Protein AF-U3TSR8-F1 (afdb_monomer_lite)

pLDDT: mean 73.99, std 24.64, range [22.42, 96.31]

Foldseek 3Di:
DDQLDDDPPAAEEDQAAPVRDRPQCPPPDHDPAFKWFWAARPVDNVHIYTYGYANDPVRSLQNVLVVQVPPDPDDDRMDGDPGDDDDDFFDFPNQQQAQDQQWWDFQLSQDPDPCLQKFKFLFTDKRKTKHAHQQQFDCPPPQAWWWFWDKDKDAAQAQQQWWKFKDKQNHTQDIDGRHHDDDDDDDDPPPPPDDDDPPPRPIGGHDPPDDHRIMMIIIGGGDDPPPPQADPVRHRDDDDRDMMMMGIDRRTIIHNNPTDGHDDPPDPRSCVQQVPPQLSTLLSQFEEEEAAPDHDPVLVVVVCVSQVVNNVNSVHHNSRYHYDRDPVVVVPDPGQYEYGDDDDPVVVPDPPDDRDDDDDPDPDPDDDPDDDDDDDDDDDDDDDDDDDDDDDDDDDDDDDDDDDDDDDDDDDDDDDDDDDDDDDDD

Secondary structure (DSSP, 8-state):
--SS-PPTTS-EEEEEESSS--GGGTTSPPPSS-EEEEEE-SS-TTSEEEEEEESSHHHHHHHHHHHHH--S---SSEEE-----PPPPPPBT--TTSPPSSSPEETGGG-SSTTTTEEEETTTPPEEEEEE--TTEE-TT---EEEEE-EEE---SS-S--EEEEEETTEEEEEEEPPP----S--------S-------EEEEE-GGG--SEEEEEEEEE-------S-TTS----PPPPPEEEEE-TT-EEE-TTPEE---S--HHHHHHH-TTGGGBTT--S-EEE--SS--HHHHHHHHHHHHHHHHHHTS---S-EEES-HHHHTTS-S-EEEESSPPHHHHH-TTS--EEE--------------PPP---------------------------------------------------

Structure (mmCIF, N/CA/C/O backbone):
data_AF-U3TSR8-F1
#
_entry.id   AF-U3TSR8-F1
#
loop_
_atom_site.group_PDB
_atom_site.id
_atom_site.type_symbol
_atom_site.label_atom_id
_atom_site.label_alt_id
_atom_site.label_comp_id
_atom_site.label_asym_id
_atom_site.label_entity_id
_atom_site.label_seq_id
_atom_site.pdbx_PDB_ins_code
_atom_site.Cartn_x
_atom_site.Cartn_y
_atom_site.Cartn_z
_atom_site.occupancy
_atom_site.B_iso_or_equiv
_atom_site.auth_seq_id
_atom_site.auth_comp_id
_atom_site.auth_asym_id
_atom_site.auth_atom_id
_atom_site.pdbx_PDB_model_num
ATOM 1 N N . MET A 1 1 ? -3.400 6.332 21.145 1.00 85.88 1 MET A N 1
ATOM 2 C CA . MET A 1 1 ? -4.807 6.274 21.607 1.00 85.88 1 MET A CA 1
ATOM 3 C C . MET A 1 1 ? -4.930 6.903 22.990 1.00 85.88 1 MET A C 1
ATOM 5 O O . MET A 1 1 ? -4.089 6.636 23.839 1.00 85.88 1 MET A O 1
ATOM 9 N N . LEU A 1 2 ? -5.951 7.725 23.227 1.00 88.50 2 LEU A N 1
ATOM 10 C CA . LEU A 1 2 ? -6.252 8.350 24.517 1.00 88.50 2 LEU A CA 1
ATOM 11 C C . LEU A 1 2 ? -7.701 8.035 24.912 1.00 88.50 2 LEU A C 1
ATOM 13 O O . LEU A 1 2 ? -8.590 8.081 24.067 1.00 88.50 2 LEU A O 1
ATOM 17 N N . TYR A 1 3 ? -7.945 7.719 26.185 1.00 89.56 3 TYR A N 1
ATOM 18 C CA . TYR A 1 3 ? -9.302 7.532 26.705 1.00 89.56 3 TYR A CA 1
ATOM 19 C C . TYR A 1 3 ? -9.774 8.812 27.380 1.00 89.56 3 TYR A C 1
ATOM 21 O O . TYR A 1 3 ? -9.099 9.307 28.279 1.00 89.56 3 TYR A O 1
ATOM 29 N N . ASN A 1 4 ? -10.939 9.316 26.966 1.00 89.31 4 ASN A N 1
ATOM 30 C CA . ASN A 1 4 ? -11.573 10.502 27.548 1.00 89.31 4 ASN A CA 1
ATOM 31 C C . ASN A 1 4 ? -10.659 11.747 27.615 1.00 89.31 4 ASN A C 1
ATOM 33 O O . ASN A 1 4 ? -10.759 12.560 28.527 1.00 89.31 4 ASN A O 1
ATOM 37 N N . GLN A 1 5 ? -9.724 11.870 26.673 1.00 90.19 5 GLN A N 1
ATOM 38 C CA . GLN A 1 5 ? -8.740 12.950 26.615 1.00 90.19 5 GLN A CA 1
ATOM 39 C C . GLN A 1 5 ? -8.465 13.314 25.156 1.00 90.19 5 GLN A C 1
ATOM 41 O O . GLN A 1 5 ? -8.552 12.456 24.272 1.00 90.19 5 GLN A O 1
ATOM 46 N N . LEU A 1 6 ? -8.109 14.576 24.922 1.00 89.62 6 LEU A N 1
ATOM 47 C CA . LEU A 1 6 ? -7.690 15.084 23.619 1.00 89.62 6 LEU A CA 1
ATOM 48 C C . LEU A 1 6 ? -6.164 15.254 23.575 1.00 89.62 6 LEU A C 1
ATOM 50 O O . LEU A 1 6 ? -5.553 15.547 24.603 1.00 89.62 6 LEU A O 1
ATOM 54 N N . PRO A 1 7 ? -5.530 15.054 22.407 1.00 90.00 7 PRO A N 1
ATOM 55 C CA . PRO A 1 7 ? -4.105 15.297 22.249 1.00 90.00 7 PRO A CA 1
ATOM 56 C C . PRO A 1 7 ? -3.811 16.803 22.262 1.00 90.00 7 PRO A C 1
ATOM 58 O O . PRO A 1 7 ? -4.419 17.572 21.519 1.00 90.00 7 PRO A O 1
ATOM 61 N N . GLU A 1 8 ? -2.838 17.223 23.068 1.00 87.56 8 GLU A N 1
ATOM 62 C CA . GLU A 1 8 ? -2.415 18.622 23.124 1.00 87.56 8 GLU A CA 1
ATOM 63 C C . GLU A 1 8 ? -1.760 19.054 21.807 1.00 87.56 8 GLU A C 1
ATOM 65 O O . GLU A 1 8 ? -0.859 18.391 21.284 1.00 87.56 8 GLU A O 1
ATOM 70 N N . GLY A 1 9 ? -2.186 20.198 21.270 1.00 86.12 9 GLY A N 1
ATOM 71 C CA . GLY A 1 9 ? -1.517 20.791 20.111 1.00 86.12 9 GLY A CA 1
ATOM 72 C C . GLY A 1 9 ? -1.868 20.154 18.760 1.00 86.12 9 GLY A C 1
ATOM 73 O O . GLY A 1 9 ? -1.303 20.574 17.753 1.00 86.12 9 GLY A O 1
ATOM 74 N N . GLN A 1 10 ? -2.756 19.154 18.709 1.00 91.06 10 GLN A N 1
ATOM 75 C CA . GLN A 1 10 ? -2.964 18.312 17.523 1.00 91.06 10 GLN A CA 1
ATOM 76 C C . GLN A 1 10 ? -4.445 18.103 17.197 1.00 91.06 10 GLN A C 1
ATOM 78 O O . GLN A 1 10 ? -5.322 18.232 18.046 1.00 91.06 10 GLN A O 1
ATOM 83 N N . HIS A 1 11 ? -4.725 17.751 15.941 1.00 93.94 11 HIS A N 1
ATOM 84 C CA . HIS A 1 11 ? -6.044 17.279 15.520 1.00 93.94 11 HIS A CA 1
ATOM 85 C C . HIS A 1 11 ? -6.344 15.893 16.103 1.00 93.94 11 HIS A C 1
ATOM 87 O O . HIS A 1 11 ? -5.426 15.133 16.412 1.00 93.94 11 HIS A O 1
ATOM 93 N N . ALA A 1 12 ? -7.625 15.551 16.236 1.00 93.44 12 ALA A N 1
ATOM 94 C CA . ALA A 1 12 ? -8.040 14.279 16.824 1.00 93.44 12 ALA A CA 1
ATOM 95 C C . ALA A 1 12 ? -9.085 13.556 15.969 1.00 93.44 12 ALA A C 1
ATOM 97 O O . ALA A 1 12 ? -9.927 14.186 15.336 1.00 93.44 12 ALA A O 1
ATOM 98 N N . VAL A 1 13 ? -9.062 12.225 16.005 1.00 94.12 13 VAL A N 1
ATOM 99 C CA . VAL A 1 13 ? -10.179 11.380 15.569 1.00 94.12 13 VAL A CA 1
ATOM 100 C C . VAL A 1 13 ? -10.798 10.786 16.828 1.00 94.12 13 VAL A C 1
ATOM 102 O O . VAL A 1 13 ? -10.079 10.208 17.644 1.00 94.12 13 VAL A O 1
ATOM 105 N N . VAL A 1 14 ? -12.104 10.964 17.014 1.00 94.44 14 VAL A N 1
ATOM 106 C CA . VAL A 1 14 ? -12.813 10.551 18.231 1.00 94.44 14 VAL A CA 1
ATOM 107 C C . VAL A 1 14 ? -13.925 9.581 17.865 1.00 94.44 14 VAL A C 1
ATOM 109 O O . VAL A 1 14 ? -14.783 9.896 17.046 1.00 94.44 14 VAL A O 1
ATOM 112 N N . PHE A 1 15 ? -13.921 8.416 18.506 1.00 94.06 15 PHE A N 1
ATOM 113 C CA . PHE A 1 15 ? -14.959 7.398 18.372 1.00 94.06 15 PHE A CA 1
ATOM 114 C C . PHE A 1 15 ? -15.866 7.452 19.600 1.00 94.06 15 PHE A C 1
ATOM 116 O O . PHE A 1 15 ? -15.362 7.414 20.726 1.00 94.06 15 PHE A O 1
ATOM 123 N N . ALA A 1 16 ? -17.180 7.545 19.405 1.00 94.88 16 ALA A N 1
ATOM 124 C CA . ALA A 1 16 ? -18.132 7.549 20.513 1.00 94.88 16 ALA A CA 1
ATOM 125 C C . ALA A 1 16 ? -19.495 6.974 20.109 1.00 94.88 16 ALA A C 1
ATOM 127 O O . ALA A 1 16 ? -19.953 7.141 18.979 1.00 94.88 16 ALA A O 1
ATOM 128 N N . THR A 1 17 ? -20.172 6.341 21.065 1.00 94.94 17 THR A N 1
ATOM 129 C CA . THR A 1 17 ? -21.600 6.000 20.962 1.00 94.94 17 THR A CA 1
ATOM 130 C C . THR A 1 17 ? -22.418 6.926 21.852 1.00 94.94 17 THR A C 1
ATOM 132 O O . THR A 1 17 ? -21.845 7.664 22.654 1.00 94.94 17 THR A O 1
ATOM 135 N N . ASN A 1 18 ? -23.749 6.918 21.747 1.00 93.25 18 ASN A N 1
ATOM 136 C CA . ASN A 1 18 ? -24.591 7.730 22.635 1.00 93.25 18 ASN A CA 1
ATOM 137 C C . ASN A 1 18 ? -24.382 7.384 24.122 1.00 93.25 18 ASN A C 1
ATOM 139 O O . ASN A 1 18 ? -24.335 8.296 24.945 1.00 93.25 18 ASN A O 1
ATOM 143 N N . ASP A 1 19 ? -24.164 6.105 24.439 1.00 91.62 19 ASP A N 1
ATOM 144 C CA . ASP A 1 19 ? -23.967 5.624 25.814 1.00 91.62 19 ASP A CA 1
ATOM 145 C C . ASP A 1 19 ? -22.522 5.773 26.320 1.00 91.62 19 ASP A C 1
ATOM 147 O O . ASP A 1 19 ? -22.280 5.806 27.526 1.00 91.62 19 ASP A O 1
ATOM 151 N N . ARG A 1 20 ? -21.537 5.840 25.413 1.00 90.06 20 ARG A N 1
ATOM 152 C CA . ARG A 1 20 ? -20.103 5.917 25.741 1.00 90.06 20 ARG A CA 1
ATOM 153 C C . ARG A 1 20 ? -19.479 7.166 25.127 1.00 90.06 20 ARG A C 1
ATOM 155 O O . ARG A 1 20 ? -18.663 7.082 24.207 1.00 90.06 20 ARG A O 1
ATOM 162 N N . ARG A 1 21 ? -19.872 8.331 25.645 1.00 89.25 21 ARG A N 1
ATOM 163 C CA . ARG A 1 21 ? -19.325 9.632 25.235 1.00 89.25 21 ARG A CA 1
ATOM 164 C C . ARG A 1 21 ? -18.214 10.094 26.173 1.00 89.25 21 ARG A C 1
ATOM 166 O O . ARG A 1 21 ? -18.406 10.052 27.386 1.00 89.25 21 ARG A O 1
ATOM 173 N N . PRO A 1 22 ? -17.085 10.579 25.634 1.00 89.19 22 PRO A N 1
ATOM 174 C CA . PRO A 1 22 ? -16.135 11.367 26.403 1.00 89.19 22 PRO A CA 1
ATOM 175 C C . PRO A 1 22 ? -16.787 12.611 27.019 1.00 89.19 22 PRO A C 1
ATOM 177 O O . PRO A 1 22 ? -17.706 13.191 26.436 1.00 89.19 22 PRO A O 1
ATOM 180 N N . ASP A 1 23 ? -16.263 13.067 28.153 1.00 89.44 23 ASP A N 1
ATOM 181 C CA . ASP A 1 23 ? -16.801 14.189 28.929 1.00 89.44 23 ASP A CA 1
ATOM 182 C C . ASP A 1 23 ? -16.873 15.479 28.110 1.00 89.44 23 ASP A C 1
ATOM 184 O O . ASP A 1 23 ? -17.855 16.218 28.167 1.00 89.44 23 ASP A O 1
ATOM 188 N N . PHE A 1 24 ? -15.874 15.699 27.257 1.00 88.44 24 PHE A N 1
ATOM 189 C CA . PHE A 1 24 ? -15.802 16.855 26.368 1.00 88.44 24 PHE A CA 1
ATOM 190 C C . PHE A 1 24 ? -16.843 16.844 25.228 1.00 88.44 24 PHE A C 1
ATOM 192 O O . PHE A 1 24 ? -16.972 17.846 24.529 1.00 88.44 24 PHE A O 1
ATOM 199 N N . LEU A 1 25 ? -17.593 15.748 25.033 1.00 88.88 25 LEU A N 1
ATOM 200 C CA . LEU A 1 25 ? -18.677 15.633 24.043 1.00 88.88 25 LEU A CA 1
ATOM 201 C C . LEU A 1 25 ? -20.076 15.540 24.675 1.00 88.88 25 LEU A C 1
ATOM 203 O O . LEU A 1 25 ? -21.055 15.374 23.945 1.00 88.88 25 LEU A O 1
ATOM 207 N N . GLN A 1 26 ? -20.213 15.645 26.003 1.00 83.69 26 GLN A N 1
ATOM 208 C CA . GLN A 1 26 ? -21.517 15.514 26.674 1.00 83.69 26 GLN A CA 1
ATOM 209 C C . GLN A 1 26 ? -22.530 16.595 26.260 1.00 83.69 26 GLN A C 1
ATOM 211 O O . GLN A 1 26 ? -23.735 16.377 26.344 1.00 83.69 26 GLN A O 1
ATOM 216 N N . THR A 1 27 ? -22.056 17.752 25.794 1.00 84.62 27 THR A N 1
ATOM 217 C CA . THR A 1 27 ? -22.903 18.864 25.338 1.00 84.62 27 THR A CA 1
ATOM 218 C C . THR A 1 27 ? -23.474 18.659 23.934 1.00 84.62 27 THR A C 1
ATOM 220 O O . THR A 1 27 ? -24.420 19.352 23.559 1.00 84.62 27 THR A O 1
ATOM 223 N N . LEU A 1 28 ? -22.922 17.728 23.148 1.00 86.94 28 LEU A N 1
ATOM 224 C CA . LEU A 1 28 ? -23.417 17.441 21.805 1.00 86.94 28 LEU A CA 1
ATOM 225 C C . LEU A 1 28 ? -24.714 16.627 21.871 1.00 86.94 28 LEU A C 1
ATOM 227 O O . LEU A 1 28 ? -24.841 15.739 22.717 1.00 86.94 28 LEU A O 1
ATOM 231 N N . PRO A 1 29 ? -25.670 16.851 20.953 1.00 90.69 29 PRO A N 1
ATOM 232 C CA . PRO A 1 29 ? -26.900 16.070 20.921 1.00 90.69 29 PRO A CA 1
ATOM 233 C C . PRO A 1 29 ? -26.633 14.580 20.618 1.00 90.69 29 PRO A C 1
ATOM 235 O O . PRO A 1 29 ? -25.614 14.235 19.998 1.00 90.69 29 PRO A O 1
ATOM 238 N N . PRO A 1 30 ? -27.524 13.667 21.050 1.00 93.06 30 PRO A N 1
ATOM 239 C CA . PRO A 1 30 ? -27.507 12.277 20.603 1.00 93.06 30 PRO A CA 1
ATOM 240 C C . PRO A 1 30 ? -27.607 12.192 19.073 1.00 93.06 30 PRO A C 1
ATOM 242 O O . PRO A 1 30 ? -28.198 13.061 18.430 1.00 93.06 30 PRO A O 1
ATOM 245 N N . VAL A 1 31 ? -26.996 11.166 18.477 1.00 93.75 31 VAL A N 1
ATOM 246 C CA . VAL A 1 31 ? -27.144 10.884 17.039 1.00 93.75 31 VAL A CA 1
ATOM 247 C C . VAL A 1 31 ? -28.156 9.765 16.834 1.00 93.75 31 VAL A C 1
ATOM 249 O O . VAL A 1 31 ? -28.176 8.829 17.625 1.00 93.75 31 VAL A O 1
ATOM 252 N N . ASP A 1 32 ? -28.955 9.846 15.766 1.00 92.88 32 ASP A N 1
ATOM 253 C CA . ASP A 1 32 ? -29.976 8.840 15.417 1.00 92.88 32 ASP A CA 1
ATOM 254 C C . ASP A 1 32 ? -29.549 7.897 14.280 1.00 92.88 32 ASP A C 1
ATOM 256 O O . ASP A 1 32 ? -30.298 6.997 13.900 1.00 92.88 32 ASP A O 1
ATOM 260 N N . LYS A 1 33 ? -28.371 8.124 13.697 1.00 92.75 33 LYS A N 1
ATOM 261 C CA . LYS A 1 33 ? -27.798 7.363 12.580 1.00 92.75 33 LYS A CA 1
ATOM 262 C C . LYS A 1 33 ? -26.270 7.319 12.705 1.00 92.75 33 LYS A C 1
ATOM 264 O O . LYS A 1 33 ? -25.715 8.221 13.348 1.00 92.75 33 LYS A O 1
ATOM 269 N N . PRO A 1 34 ? -25.583 6.377 12.030 1.00 94.19 34 PRO A N 1
ATOM 270 C CA . PRO A 1 34 ? -24.135 6.440 11.835 1.00 94.19 34 PRO A CA 1
ATOM 271 C C . PRO A 1 34 ? -23.749 7.807 11.257 1.00 94.19 34 PRO A C 1
ATOM 273 O O . PRO A 1 34 ? -24.229 8.195 10.189 1.00 94.19 34 PRO A O 1
ATOM 276 N N . THR A 1 35 ? -22.950 8.579 11.989 1.00 93.69 35 THR A N 1
ATOM 277 C CA . THR A 1 35 ? -22.692 9.992 11.691 1.00 93.69 35 THR A CA 1
ATOM 278 C C . THR A 1 35 ? -21.205 10.295 11.774 1.00 93.69 35 THR A C 1
ATOM 280 O O . THR A 1 35 ? -20.526 9.892 12.714 1.00 93.69 35 THR A O 1
ATOM 283 N N . VAL A 1 36 ? -20.716 11.061 10.807 1.00 94.19 36 VAL A N 1
ATOM 284 C CA . VAL A 1 36 ? -19.368 11.625 10.791 1.00 94.19 36 VAL A CA 1
ATOM 285 C C . VAL A 1 36 ? -19.498 13.137 10.852 1.00 94.19 36 VAL A C 1
ATOM 287 O O . VAL A 1 36 ? -20.222 13.727 10.050 1.00 94.19 36 VAL A O 1
ATOM 290 N N . GLU A 1 37 ? -18.828 13.767 11.808 1.00 93.81 37 GLU A N 1
ATOM 291 C CA . GLU A 1 37 ? -18.937 15.206 12.039 1.00 93.81 37 GLU A CA 1
ATOM 292 C C . GLU A 1 37 ? -17.563 15.823 12.293 1.00 93.81 37 GLU A C 1
ATOM 294 O O . GLU A 1 37 ? -16.756 15.279 13.042 1.00 93.81 37 GLU A O 1
ATOM 299 N N . MET A 1 38 ? -17.278 16.961 11.667 1.00 93.56 38 MET A N 1
ATOM 300 C CA . MET A 1 38 ? -16.050 17.713 11.885 1.00 93.56 38 MET A CA 1
ATOM 301 C C . MET A 1 38 ? -16.333 18.917 12.777 1.00 93.56 38 MET A C 1
ATOM 303 O O . MET A 1 38 ? -17.019 19.851 12.373 1.00 93.56 38 MET A O 1
ATOM 307 N N . VAL A 1 39 ? -15.764 18.917 13.981 1.00 93.12 39 VAL A N 1
ATOM 308 C CA . VAL A 1 39 ? -16.003 19.950 15.002 1.00 93.12 39 VAL A CA 1
ATOM 309 C C . VAL A 1 39 ? -14.667 20.521 15.475 1.00 93.12 39 VAL A C 1
ATOM 311 O O . VAL A 1 39 ? -13.634 19.862 15.390 1.00 93.12 39 VAL A O 1
ATOM 314 N N . SER A 1 40 ? -14.639 21.765 15.948 1.00 92.50 40 SER A N 1
ATOM 315 C CA . SER A 1 40 ? -13.454 22.298 16.633 1.00 92.50 40 SER A CA 1
ATOM 316 C C . SER A 1 40 ? -13.310 21.716 18.042 1.00 92.50 40 SER A C 1
ATOM 318 O O . SER A 1 40 ? -14.308 21.426 18.698 1.00 92.50 40 SER A O 1
ATOM 320 N N . GLN A 1 41 ? -12.076 21.579 18.529 1.00 91.25 41 GLN A N 1
ATOM 321 C CA . GLN A 1 41 ? -11.820 21.221 19.922 1.00 91.25 41 GLN A CA 1
ATOM 322 C C . GLN A 1 41 ? -12.372 22.299 20.871 1.00 91.25 41 GLN A C 1
ATOM 324 O O . GLN A 1 41 ? -12.283 23.485 20.539 1.00 91.25 41 GLN A O 1
ATOM 329 N N . PRO A 1 42 ? -12.903 21.918 22.051 1.00 87.56 42 PRO A N 1
ATOM 330 C CA . PRO A 1 42 ? -13.457 22.873 23.015 1.00 87.56 42 PRO A CA 1
ATOM 331 C C . PRO A 1 42 ? -12.452 23.941 23.459 1.00 87.56 42 PRO A C 1
ATOM 333 O O . PRO A 1 42 ? -12.811 25.109 23.580 1.00 87.56 42 PRO A O 1
ATOM 336 N N . ASP A 1 43 ? -11.190 23.546 23.643 1.00 86.38 43 ASP A N 1
ATOM 337 C CA . ASP A 1 43 ? -10.138 24.428 24.156 1.00 86.38 43 ASP A CA 1
ATOM 338 C C . ASP A 1 43 ? -9.451 25.251 23.057 1.00 86.38 43 ASP A C 1
ATOM 340 O O . ASP A 1 43 ? -8.867 26.300 23.334 1.00 86.38 43 ASP A O 1
ATOM 344 N N . ASN A 1 44 ? -9.498 24.793 21.798 1.00 88.75 44 ASN A N 1
ATOM 345 C CA . ASN A 1 44 ? -8.808 25.448 20.692 1.00 88.75 44 ASN A CA 1
ATOM 346 C C . ASN A 1 44 ? -9.592 25.375 19.366 1.00 88.75 44 ASN A C 1
ATOM 348 O O . ASN A 1 44 ? -9.625 24.322 18.720 1.00 88.75 44 ASN A O 1
ATOM 352 N N . PRO A 1 45 ? -10.129 26.505 18.863 1.00 88.88 45 PRO A N 1
ATOM 353 C CA . PRO A 1 45 ? -10.912 26.521 17.630 1.00 88.88 45 PRO A CA 1
ATOM 354 C C . PRO A 1 45 ? -10.106 26.198 16.361 1.00 88.88 45 PRO A C 1
ATOM 356 O O . PRO A 1 45 ? -10.709 25.817 15.353 1.00 88.88 45 PRO A O 1
ATOM 359 N N . TYR A 1 46 ? -8.773 26.319 16.401 1.00 90.88 46 TYR A N 1
ATOM 360 C CA . TYR A 1 46 ? -7.873 25.984 15.291 1.00 90.88 46 TYR A CA 1
ATOM 361 C C . TYR A 1 46 ? -7.582 24.482 15.188 1.00 90.88 46 TYR A C 1
ATOM 363 O O . TYR A 1 46 ? -7.091 24.018 14.159 1.00 90.88 46 TYR A O 1
ATOM 371 N N . GLN A 1 47 ? -7.895 23.703 16.223 1.00 93.31 47 GLN A N 1
ATOM 372 C CA . GLN A 1 47 ? -7.712 22.258 16.222 1.00 93.31 47 GLN A CA 1
ATOM 373 C C . GLN A 1 47 ? -9.044 21.579 15.920 1.00 93.31 47 GLN A C 1
ATOM 375 O O . GLN A 1 47 ? -10.028 21.757 16.631 1.00 93.31 47 GLN A O 1
ATOM 380 N N . LYS A 1 48 ? -9.089 20.812 14.829 1.00 93.56 48 LYS A N 1
ATOM 381 C CA . LYS A 1 48 ? -10.268 20.042 14.429 1.00 93.56 48 LYS A CA 1
ATOM 382 C C . LYS A 1 48 ? -10.280 18.637 15.028 1.00 93.56 48 LYS A C 1
ATOM 384 O O . LYS A 1 48 ? -9.237 18.011 15.223 1.00 93.56 48 LYS A O 1
ATOM 389 N N . MET A 1 49 ? -11.488 18.162 15.287 1.00 94.06 49 MET A N 1
ATOM 390 C CA . MET A 1 49 ? -11.822 16.796 15.648 1.00 94.06 49 MET A CA 1
ATOM 391 C C . MET A 1 49 ? -12.696 16.200 14.551 1.00 94.06 49 MET A C 1
ATOM 393 O O . MET A 1 49 ? -13.701 16.801 14.171 1.00 94.06 49 MET A O 1
ATOM 397 N N . LEU A 1 50 ? -12.331 15.014 14.076 1.00 94.69 50 LEU A N 1
ATOM 398 C CA . LEU A 1 50 ? -13.215 14.165 13.292 1.00 94.69 50 LEU A CA 1
ATOM 399 C C . LEU A 1 50 ? -13.949 13.231 14.255 1.00 94.69 50 LEU A C 1
ATOM 401 O O . LEU A 1 50 ? -13.357 12.301 14.803 1.00 94.69 50 LEU A O 1
ATOM 405 N N . LEU A 1 51 ? -15.224 13.510 14.489 1.00 94.88 51 LEU A N 1
ATOM 406 C CA . LEU A 1 51 ? -16.105 12.700 15.314 1.00 94.88 51 LEU A CA 1
ATOM 407 C C . LEU A 1 51 ? -16.719 11.599 14.453 1.00 94.88 51 LEU A C 1
ATOM 409 O O . LEU A 1 51 ? -17.337 11.876 13.427 1.00 94.88 51 LEU A O 1
ATOM 413 N N . ILE A 1 52 ? -16.569 10.356 14.893 1.00 95.19 52 ILE A N 1
ATOM 414 C CA . ILE A 1 52 ? -17.215 9.186 14.308 1.00 95.19 52 ILE A CA 1
ATOM 415 C C . ILE A 1 52 ? -18.182 8.664 15.367 1.00 95.19 52 ILE A C 1
ATOM 417 O O . ILE A 1 52 ? -17.768 8.180 16.424 1.00 95.19 52 ILE A O 1
ATOM 421 N N . LEU A 1 53 ? -19.473 8.855 15.106 1.00 95.25 53 LEU A N 1
ATOM 422 C CA . LEU A 1 53 ? -20.554 8.705 16.070 1.00 95.25 53 LEU A CA 1
ATOM 423 C C . LEU A 1 53 ? -21.534 7.619 15.622 1.00 95.25 53 LEU A C 1
ATOM 425 O O . LEU A 1 53 ? -21.929 7.564 14.457 1.00 95.25 53 LEU A O 1
ATOM 429 N N . GLY A 1 54 ? -21.985 6.804 16.570 1.00 95.31 54 GLY A N 1
ATOM 430 C CA . GLY A 1 54 ? -23.070 5.842 16.373 1.00 95.31 54 GLY A CA 1
ATOM 431 C C . GLY A 1 54 ? -24.122 5.945 17.472 1.00 95.31 54 GLY A C 1
ATOM 432 O O . GLY A 1 54 ? -23.829 6.407 18.578 1.00 95.31 54 GLY A O 1
ATOM 433 N N . ARG A 1 55 ? -25.353 5.494 17.193 1.00 94.88 55 ARG A N 1
ATOM 434 C CA . ARG A 1 55 ? -26.332 5.270 18.269 1.00 94.88 55 ARG A CA 1
ATOM 435 C C . ARG A 1 55 ? -25.802 4.239 19.259 1.00 94.88 55 ARG A C 1
ATOM 437 O O . ARG A 1 55 ? -25.794 4.491 20.460 1.00 94.88 55 ARG A O 1
ATOM 444 N N . ASP A 1 56 ? -25.318 3.128 18.719 1.00 94.44 56 ASP A N 1
ATOM 445 C CA . ASP A 1 56 ? -24.762 1.979 19.421 1.00 94.44 56 ASP A CA 1
ATOM 446 C C . ASP A 1 56 ? -23.431 1.533 18.782 1.00 94.44 56 ASP A C 1
ATOM 448 O O . ASP A 1 56 ? -22.909 2.177 17.865 1.00 94.44 56 ASP A O 1
ATOM 452 N N . ASP A 1 57 ? -22.868 0.433 19.289 1.00 93.50 57 ASP A N 1
ATOM 453 C CA . ASP A 1 57 ? -21.598 -0.120 18.810 1.00 93.50 57 ASP A CA 1
ATOM 454 C C . ASP A 1 57 ? -21.684 -0.571 17.324 1.00 93.50 57 ASP A C 1
ATOM 456 O O . ASP A 1 57 ? -20.695 -0.459 16.598 1.00 93.50 57 ASP A O 1
ATOM 460 N N . ASN A 1 58 ? -22.853 -1.008 16.828 1.00 92.81 58 ASN A N 1
ATOM 461 C CA . ASN A 1 58 ? -23.029 -1.442 15.431 1.00 92.81 58 ASN A CA 1
ATOM 462 C C . ASN A 1 58 ? -23.050 -0.255 14.461 1.00 92.81 58 ASN A C 1
ATOM 464 O O . ASN A 1 58 ? -22.417 -0.289 13.401 1.00 92.81 58 ASN A O 1
ATOM 468 N N . ASP A 1 59 ? -23.759 0.813 14.823 1.00 93.38 59 ASP A N 1
ATOM 469 C CA . ASP A 1 59 ? -23.780 2.054 14.053 1.00 93.38 59 ASP A CA 1
ATOM 470 C C . ASP A 1 59 ? -22.385 2.694 14.002 1.00 93.38 59 ASP A C 1
ATOM 472 O O . ASP A 1 59 ? -21.993 3.239 12.970 1.00 93.38 59 ASP A O 1
ATOM 476 N N . LEU A 1 60 ? -21.617 2.611 15.095 1.00 94.00 60 LEU A N 1
ATOM 477 C CA . LEU A 1 60 ? -20.243 3.108 15.134 1.00 94.00 60 LEU A CA 1
ATOM 478 C C . LEU A 1 60 ? -19.347 2.342 14.154 1.00 94.00 60 LEU A C 1
ATOM 480 O O . LEU A 1 60 ? -18.624 2.968 13.379 1.00 94.00 60 LEU A O 1
ATOM 484 N N . ILE A 1 61 ? -19.423 1.006 14.139 1.00 91.88 61 ILE A N 1
ATOM 485 C CA . ILE A 1 61 ? -18.692 0.177 13.167 1.00 91.88 61 ILE A CA 1
ATOM 486 C C . ILE A 1 61 ? -19.107 0.546 11.739 1.00 91.88 61 ILE A C 1
ATOM 488 O O . ILE A 1 61 ? -18.244 0.785 10.900 1.00 91.88 61 ILE A O 1
ATOM 492 N N . THR A 1 62 ? -20.409 0.702 11.485 1.00 91.12 62 THR A N 1
ATOM 493 C CA . THR A 1 62 ? -20.930 1.119 10.172 1.00 91.12 62 THR A CA 1
ATOM 494 C C . THR A 1 62 ? -20.362 2.476 9.744 1.00 91.12 62 THR A C 1
ATOM 496 O O . THR A 1 62 ? -19.983 2.659 8.587 1.00 91.12 62 THR A O 1
ATOM 499 N N . ALA A 1 63 ? -20.247 3.433 10.671 1.00 92.06 63 ALA A N 1
ATOM 500 C CA . ALA A 1 63 ? -19.653 4.732 10.379 1.00 92.06 63 ALA A CA 1
ATOM 501 C C . ALA A 1 63 ? -18.164 4.614 10.004 1.00 92.06 63 ALA A C 1
ATOM 503 O O . ALA A 1 63 ? -17.720 5.223 9.029 1.00 92.06 63 ALA A O 1
ATOM 504 N N . VAL A 1 64 ? -17.401 3.800 10.742 1.00 91.62 64 VAL A N 1
ATOM 505 C CA . VAL A 1 64 ? -15.974 3.557 10.475 1.00 91.62 64 VAL A CA 1
ATOM 506 C C . VAL A 1 64 ? -15.765 2.845 9.142 1.00 91.62 64 VAL A C 1
ATOM 508 O O . VAL A 1 64 ? -14.940 3.287 8.343 1.00 91.62 64 VAL A O 1
ATOM 511 N N . GLU A 1 65 ? -16.514 1.776 8.871 1.00 89.19 65 GLU A N 1
ATOM 512 C CA . GLU A 1 65 ? -16.423 1.022 7.617 1.00 89.19 65 GLU A CA 1
ATOM 513 C C . GLU A 1 65 ? -16.738 1.901 6.405 1.00 89.19 65 GLU A C 1
ATOM 515 O O . GLU A 1 65 ? -16.067 1.798 5.377 1.00 89.19 65 GLU A O 1
ATOM 520 N N . GLY A 1 66 ? -17.713 2.805 6.539 1.00 88.25 66 GLY A N 1
ATOM 521 C CA . GLY A 1 66 ? -18.072 3.742 5.483 1.00 88.25 66 GLY A CA 1
ATOM 522 C C . GLY A 1 66 ? -16.941 4.715 5.146 1.00 88.25 66 GLY A C 1
ATOM 523 O O . GLY A 1 66 ? -16.623 4.919 3.974 1.00 88.25 66 GLY A O 1
ATOM 524 N N . ILE A 1 67 ? -16.284 5.276 6.163 1.00 89.44 67 ILE A N 1
ATOM 525 C CA . ILE A 1 67 ? -15.119 6.150 5.956 1.00 89.44 67 ILE A CA 1
ATOM 526 C C . ILE A 1 67 ? -13.950 5.355 5.365 1.00 89.44 67 ILE A C 1
ATOM 528 O O . ILE A 1 67 ? -13.310 5.814 4.422 1.00 89.44 67 ILE A O 1
ATOM 532 N N . ALA A 1 68 ? -13.678 4.164 5.902 1.00 88.00 68 ALA A N 1
ATOM 533 C CA . ALA A 1 68 ? -12.524 3.356 5.522 1.00 88.00 68 ALA A CA 1
ATOM 534 C C . ALA A 1 68 ? -12.589 2.847 4.072 1.00 88.00 68 ALA A C 1
ATOM 536 O O . ALA A 1 68 ? -11.550 2.733 3.426 1.00 88.00 68 ALA A O 1
ATOM 537 N N . GLN A 1 69 ? -13.783 2.549 3.549 1.00 81.31 69 GLN A N 1
ATOM 538 C CA . GLN A 1 69 ? -13.961 2.093 2.163 1.00 81.31 69 GLN A CA 1
ATOM 539 C C . GLN A 1 69 ? -13.870 3.227 1.131 1.00 81.31 69 GLN A C 1
ATOM 541 O O . GLN A 1 69 ? -13.628 2.959 -0.042 1.00 81.31 69 GLN A O 1
ATOM 546 N N . GLY A 1 70 ? -14.046 4.488 1.540 1.00 74.56 70 GLY A N 1
ATOM 547 C CA . GLY A 1 70 ? -13.840 5.654 0.673 1.00 74.56 70 GLY A CA 1
ATOM 548 C C . GLY A 1 70 ? -14.877 5.863 -0.442 1.00 74.56 70 GLY A C 1
ATOM 549 O O . GLY A 1 70 ? -14.745 6.815 -1.206 1.00 74.56 70 GLY A O 1
ATOM 550 N N . GLU A 1 71 ? -15.920 5.030 -0.545 1.00 68.25 71 GLU A N 1
ATOM 551 C CA . GLU A 1 71 ? -16.980 5.184 -1.562 1.00 68.25 71 GLU A CA 1
ATOM 552 C C . GLU A 1 71 ? -17.996 6.294 -1.222 1.00 68.25 71 GLU A C 1
ATOM 554 O O . GLU A 1 71 ? -18.755 6.744 -2.084 1.00 68.25 71 GLU A O 1
ATOM 559 N N . LEU A 1 72 ? -18.027 6.761 0.029 1.00 72.62 72 LEU A N 1
ATOM 560 C CA . LEU A 1 72 ? -18.997 7.750 0.496 1.00 72.62 72 LEU A CA 1
ATOM 561 C C . LEU A 1 72 ? -18.557 9.182 0.174 1.00 72.62 72 LEU A C 1
ATOM 563 O O . LEU A 1 72 ? -17.523 9.667 0.633 1.00 72.62 72 LEU A O 1
ATOM 567 N N . LEU A 1 73 ? -19.412 9.905 -0.553 1.00 76.00 73 LEU A N 1
ATOM 568 C CA . LEU A 1 73 ? -19.285 11.349 -0.736 1.00 76.00 73 LEU A CA 1
ATOM 569 C C . LEU A 1 73 ? -19.697 12.073 0.552 1.00 76.00 73 LEU A C 1
ATOM 571 O O . LEU A 1 73 ? -20.847 12.481 0.712 1.00 76.00 73 LEU A O 1
ATOM 575 N N . LEU A 1 74 ? -18.746 12.246 1.467 1.00 84.25 74 LEU A N 1
ATOM 576 C CA . LEU A 1 74 ? -18.928 13.065 2.663 1.00 84.25 74 LEU A CA 1
ATOM 577 C C . LEU A 1 74 ? -18.958 14.547 2.255 1.00 84.25 74 LEU A C 1
ATOM 579 O O . LEU A 1 74 ? -18.034 15.042 1.607 1.00 84.25 74 LEU A O 1
ATOM 583 N N . ARG A 1 75 ? -20.037 15.262 2.595 1.00 83.38 75 ARG A N 1
ATOM 584 C CA . ARG A 1 75 ? -20.219 16.683 2.260 1.00 83.38 75 ARG A CA 1
ATOM 585 C C . ARG A 1 75 ? -20.623 17.486 3.488 1.00 83.38 75 ARG A C 1
ATOM 587 O O . ARG A 1 75 ? -21.518 17.080 4.219 1.00 83.38 75 ARG A O 1
ATOM 594 N N . GLY A 1 76 ? -20.027 18.667 3.625 1.00 88.81 76 GLY A N 1
ATOM 595 C CA . GLY A 1 76 ? -20.307 19.592 4.722 1.00 88.81 76 GLY A CA 1
ATOM 596 C C . GLY A 1 76 ? -19.629 19.196 6.033 1.00 88.81 76 GLY A C 1
ATOM 597 O O . GLY A 1 76 ? -18.748 18.340 6.061 1.00 88.81 76 GLY A O 1
ATOM 598 N N . GLU A 1 77 ? -20.041 19.853 7.116 1.00 88.62 77 GLU A N 1
ATOM 599 C CA . GLU A 1 77 ? -19.503 19.625 8.465 1.00 88.62 77 GLU A CA 1
ATOM 600 C C . GLU A 1 77 ? -20.023 18.326 9.095 1.00 88.62 77 GLU A C 1
ATOM 602 O O . GLU A 1 77 ? -19.349 17.750 9.941 1.00 88.62 77 GLU A O 1
ATOM 607 N N . ARG A 1 78 ? -21.194 17.838 8.662 1.00 91.75 78 ARG A N 1
ATOM 608 C CA . ARG A 1 78 ? -21.843 16.625 9.171 1.00 91.75 78 ARG A CA 1
ATOM 609 C C . ARG A 1 78 ? -22.389 15.781 8.025 1.00 91.75 78 ARG A C 1
ATOM 611 O O . ARG A 1 78 ? -23.123 16.289 7.181 1.00 91.75 78 ARG A O 1
ATOM 618 N N . ALA A 1 79 ? -22.095 14.485 8.041 1.00 91.81 79 ALA A N 1
ATOM 619 C CA . ALA A 1 79 ? -22.572 13.513 7.066 1.00 91.81 79 ALA A CA 1
ATOM 620 C C . ALA A 1 79 ? -23.105 12.261 7.774 1.00 91.81 79 ALA A C 1
ATOM 622 O O . ALA A 1 79 ? -22.504 11.779 8.732 1.00 91.81 79 ALA A O 1
ATOM 623 N N . THR A 1 80 ? -24.232 11.723 7.308 1.00 91.62 80 THR A N 1
ATOM 624 C CA . THR A 1 80 ? -24.788 10.459 7.812 1.00 91.62 80 THR A CA 1
ATOM 625 C C . THR A 1 80 ? -24.539 9.336 6.816 1.00 91.62 80 THR A C 1
ATOM 627 O O . THR A 1 80 ? -24.582 9.558 5.607 1.00 91.62 80 THR A O 1
ATOM 630 N N . ILE A 1 81 ? -24.311 8.130 7.325 1.00 88.19 81 ILE A N 1
ATOM 631 C CA . ILE A 1 81 ? -24.070 6.927 6.528 1.00 88.19 81 ILE A CA 1
ATOM 632 C C . ILE A 1 81 ? -25.295 6.029 6.685 1.00 88.19 81 ILE A C 1
ATOM 634 O O . ILE A 1 81 ? -25.552 5.502 7.763 1.00 88.19 81 ILE A O 1
ATOM 638 N N . ASP A 1 82 ? -26.081 5.897 5.615 1.00 82.94 82 ASP A N 1
ATOM 639 C CA . ASP A 1 82 ? -27.322 5.112 5.651 1.00 82.94 82 ASP A CA 1
ATOM 640 C C . ASP A 1 82 ? -27.052 3.602 5.571 1.00 82.94 82 ASP A C 1
ATOM 642 O O . ASP A 1 82 ? -27.732 2.813 6.225 1.00 82.94 82 ASP A O 1
ATOM 646 N N . SER A 1 83 ? -26.061 3.188 4.778 1.00 79.31 83 SER A N 1
ATOM 647 C CA . SER A 1 83 ? -25.640 1.790 4.672 1.00 79.31 83 SER A CA 1
ATOM 648 C C . SER A 1 83 ? -24.250 1.677 4.060 1.00 79.31 83 SER A C 1
ATOM 650 O O . SER A 1 83 ? -23.928 2.426 3.137 1.00 79.31 83 SER A O 1
ATOM 652 N N . VAL A 1 84 ? -23.478 0.687 4.502 1.00 80.38 84 VAL A N 1
ATOM 653 C CA . VAL A 1 84 ? -22.193 0.317 3.900 1.00 80.38 84 VAL A CA 1
ATOM 654 C C . VAL A 1 84 ? -22.339 -1.053 3.259 1.00 80.38 84 VAL A C 1
ATOM 656 O O . VAL A 1 84 ? -22.729 -2.021 3.912 1.00 80.38 84 VAL A O 1
ATOM 659 N N . LYS A 1 85 ? -22.042 -1.150 1.963 1.00 82.31 85 LYS A N 1
ATOM 660 C CA . LYS A 1 85 ? -21.986 -2.437 1.276 1.00 82.31 85 LYS A CA 1
ATOM 661 C C . LYS A 1 85 ? -20.547 -2.925 1.294 1.00 82.31 85 LYS A C 1
ATOM 663 O O . LYS A 1 85 ? -19.757 -2.540 0.443 1.00 82.31 85 LYS A O 1
ATOM 668 N N . LEU A 1 86 ? -20.236 -3.814 2.235 1.00 76.44 86 LEU A N 1
ATOM 669 C CA . LEU A 1 86 ? -18.941 -4.489 2.271 1.00 76.44 86 LEU A CA 1
ATOM 670 C C . LEU A 1 86 ? -18.634 -5.125 0.911 1.00 76.44 86 LEU A C 1
ATOM 672 O O . LEU A 1 86 ? -19.432 -5.898 0.365 1.00 76.44 86 LEU A O 1
ATOM 676 N N . LEU A 1 87 ? -17.454 -4.803 0.383 1.00 81.31 87 LEU A N 1
ATOM 677 C CA . LEU A 1 87 ? -16.939 -5.411 -0.834 1.00 81.31 87 LEU A CA 1
ATOM 678 C C . LEU A 1 87 ? -16.806 -6.933 -0.666 1.00 81.31 87 LEU A C 1
ATOM 680 O O . LEU A 1 87 ? -16.739 -7.479 0.448 1.00 81.31 87 LEU A O 1
ATOM 684 N N . ALA A 1 88 ? -16.794 -7.627 -1.806 1.00 87.50 88 ALA A N 1
ATOM 685 C CA . ALA A 1 88 ? -16.608 -9.070 -1.838 1.00 87.50 88 ALA A CA 1
ATOM 686 C C . ALA A 1 88 ? -15.325 -9.465 -1.076 1.00 87.50 88 ALA A C 1
ATOM 688 O O . ALA A 1 88 ? -14.351 -8.707 -1.108 1.00 87.50 88 ALA A O 1
ATOM 689 N N . PRO A 1 89 ? -15.319 -10.626 -0.390 1.00 89.25 89 PRO A N 1
ATOM 690 C CA . PRO A 1 89 ? -14.128 -11.100 0.302 1.00 89.25 89 PRO A CA 1
ATOM 691 C C . PRO A 1 89 ? -12.931 -11.135 -0.648 1.00 89.25 89 PRO A C 1
ATOM 693 O O . PRO A 1 89 ? -13.060 -11.580 -1.795 1.00 89.25 89 PRO A O 1
ATOM 696 N N . ARG A 1 90 ? -11.780 -10.678 -0.156 1.00 91.44 90 ARG A N 1
ATOM 697 C CA . ARG A 1 90 ? -10.534 -10.688 -0.922 1.00 91.44 90 ARG A CA 1
ATOM 698 C C . ARG A 1 90 ? -10.039 -12.118 -1.146 1.00 91.44 90 ARG A C 1
ATOM 700 O O . ARG A 1 90 ? -10.344 -13.031 -0.377 1.00 91.44 90 ARG A O 1
ATOM 707 N N . GLN A 1 91 ? -9.296 -12.317 -2.224 1.00 92.94 91 GLN A N 1
ATOM 708 C CA . GLN A 1 91 ? -8.607 -13.564 -2.544 1.00 92.94 91 GLN A CA 1
ATOM 709 C C . GLN A 1 91 ? -7.167 -13.537 -2.005 1.00 92.94 91 GLN A C 1
ATOM 711 O O . GLN A 1 91 ? -6.604 -12.462 -1.792 1.00 92.94 91 GLN A O 1
ATOM 716 N N . PRO A 1 92 ? -6.529 -14.702 -1.798 1.00 92.06 92 PRO A N 1
ATOM 717 C CA . PRO A 1 92 ? -5.109 -14.747 -1.467 1.00 92.06 92 PRO A CA 1
ATOM 718 C C . PRO A 1 92 ? -4.258 -13.992 -2.495 1.00 92.06 92 PRO A C 1
ATOM 720 O O . PRO A 1 92 ? -4.444 -14.186 -3.695 1.00 92.06 92 PRO A O 1
ATOM 723 N N . TYR A 1 93 ? -3.286 -13.210 -2.021 1.00 91.56 93 TYR A N 1
ATOM 724 C CA . TYR A 1 93 ? -2.307 -12.487 -2.849 1.00 91.56 93 TYR A CA 1
ATOM 725 C C . TYR A 1 93 ? -2.911 -11.464 -3.821 1.00 91.56 93 TYR A C 1
ATOM 727 O O . TYR A 1 93 ? -2.262 -11.061 -4.782 1.00 91.56 93 TYR A O 1
ATOM 735 N N . ASP A 1 94 ? -4.137 -11.007 -3.565 1.00 91.94 94 ASP A N 1
ATOM 736 C CA . ASP A 1 94 ? -4.818 -10.020 -4.406 1.00 91.94 94 ASP A CA 1
ATOM 737 C C . ASP A 1 94 ? -4.606 -8.567 -3.952 1.00 91.94 94 ASP A C 1
ATOM 739 O O . ASP A 1 94 ? -5.316 -7.672 -4.413 1.00 91.94 94 ASP A O 1
ATOM 743 N N . ALA A 1 95 ? -3.671 -8.327 -3.030 1.00 92.88 95 ALA A N 1
ATOM 744 C CA . ALA A 1 95 ? -3.426 -7.019 -2.435 1.00 92.88 95 ALA A CA 1
ATOM 745 C C . ALA A 1 95 ? -3.160 -5.942 -3.509 1.00 92.88 95 ALA A C 1
ATOM 747 O O . ALA A 1 95 ? -2.274 -6.141 -4.340 1.00 92.88 95 ALA A O 1
ATOM 748 N N . PRO A 1 96 ? -3.888 -4.804 -3.502 1.00 90.94 96 PRO A N 1
ATOM 749 C CA . PRO A 1 96 ? -3.733 -3.751 -4.509 1.00 90.94 96 PRO A CA 1
ATOM 750 C C . PRO A 1 96 ? -2.303 -3.233 -4.688 1.00 90.94 96 PRO A C 1
ATOM 752 O O . PRO A 1 96 ? -1.901 -2.940 -5.808 1.00 90.94 96 PRO A O 1
ATOM 755 N N . ASN A 1 97 ? -1.531 -3.138 -3.602 1.00 91.06 97 ASN A N 1
ATOM 756 C CA . ASN A 1 97 ? -0.156 -2.644 -3.660 1.00 91.06 97 ASN A CA 1
ATOM 757 C C . ASN A 1 97 ? 0.856 -3.701 -4.112 1.00 91.06 97 ASN A C 1
ATOM 759 O O . ASN A 1 97 ? 2.019 -3.347 -4.313 1.00 91.06 97 ASN A O 1
ATOM 763 N N . TRP A 1 98 ? 0.469 -4.975 -4.224 1.00 91.69 98 TRP A N 1
ATOM 764 C CA . TRP A 1 98 ? 1.358 -6.056 -4.644 1.00 91.69 98 TRP A CA 1
ATOM 765 C C . TRP A 1 98 ? 1.278 -6.293 -6.148 1.00 91.69 98 TRP A C 1
ATOM 767 O O . TRP A 1 98 ? 0.226 -6.180 -6.776 1.00 91.69 98 TRP A O 1
ATOM 777 N N . VAL A 1 99 ? 2.411 -6.686 -6.725 1.00 92.25 99 VAL A N 1
ATOM 778 C CA . VAL A 1 99 ? 2.455 -7.211 -8.087 1.00 92.25 99 VAL A CA 1
ATOM 779 C C . VAL A 1 99 ? 1.647 -8.504 -8.134 1.00 92.25 99 VAL A C 1
ATOM 781 O O . VAL A 1 99 ? 1.695 -9.331 -7.219 1.00 92.25 99 VAL A O 1
ATOM 784 N N . ARG A 1 100 ? 0.906 -8.686 -9.223 1.00 92.06 100 ARG A N 1
ATOM 785 C CA . ARG A 1 100 ? 0.020 -9.829 -9.408 1.00 92.06 100 ARG A CA 1
ATOM 786 C C . ARG A 1 100 ? 0.837 -11.093 -9.668 1.00 92.06 100 ARG A C 1
ATOM 788 O O . ARG A 1 100 ? 1.739 -11.103 -10.502 1.00 92.06 100 ARG A O 1
ATOM 795 N N . THR A 1 101 ? 0.497 -12.167 -8.961 1.00 90.81 101 THR A N 1
ATOM 796 C CA . THR A 1 101 ? 1.089 -13.505 -9.145 1.00 90.81 101 THR A CA 1
ATOM 797 C C . THR A 1 101 ? 0.126 -14.486 -9.815 1.00 90.81 101 THR A C 1
ATOM 799 O O . THR A 1 101 ? 0.442 -15.658 -9.964 1.00 90.81 101 THR A O 1
ATOM 802 N N . ASP A 1 102 ? -1.053 -14.028 -10.240 1.00 91.06 102 ASP A N 1
ATOM 803 C CA . ASP A 1 102 ? -2.031 -14.795 -11.021 1.00 91.06 102 ASP A CA 1
ATOM 804 C C . ASP A 1 102 ? -1.978 -14.467 -12.520 1.00 91.06 102 ASP A C 1
ATOM 806 O O . ASP A 1 102 ? -2.412 -15.260 -13.355 1.00 91.06 102 ASP A O 1
ATOM 810 N N . ARG A 1 103 ? -1.443 -13.294 -12.867 1.00 92.38 103 ARG A N 1
ATOM 811 C CA . ARG A 1 103 ? -1.314 -12.796 -14.236 1.00 92.38 103 ARG A CA 1
ATOM 812 C C . ARG A 1 103 ? -0.139 -11.834 -14.355 1.00 92.38 103 ARG A C 1
ATOM 814 O O . ARG A 1 103 ? 0.353 -11.310 -13.362 1.00 92.38 103 ARG A O 1
ATOM 821 N N . ARG A 1 104 ? 0.222 -11.525 -15.594 1.00 92.69 104 ARG A N 1
ATOM 822 C CA . ARG A 1 104 ? 1.135 -10.439 -15.944 1.00 92.69 104 ARG A CA 1
ATOM 823 C C . ARG A 1 104 ? 0.601 -9.077 -15.472 1.00 92.69 104 ARG A C 1
ATOM 825 O O . ARG A 1 104 ? -0.554 -8.741 -15.736 1.00 92.69 104 ARG A O 1
ATOM 832 N N . THR A 1 105 ? 1.456 -8.298 -14.816 1.00 93.81 105 THR A N 1
ATOM 833 C CA . THR A 1 105 ? 1.176 -6.933 -14.346 1.00 93.81 105 THR A CA 1
ATOM 834 C C . THR A 1 105 ? 1.725 -5.924 -15.339 1.00 93.81 105 THR A C 1
ATOM 836 O O . THR A 1 105 ? 2.868 -6.047 -15.784 1.00 93.81 105 THR A O 1
ATOM 839 N N . THR A 1 106 ? 0.924 -4.924 -15.700 1.00 94.75 106 THR A N 1
ATOM 840 C CA . THR A 1 106 ? 1.374 -3.838 -16.580 1.00 94.75 106 THR A CA 1
ATOM 841 C C . THR A 1 106 ? 2.038 -2.725 -15.775 1.00 94.75 106 THR A C 1
ATOM 843 O O . THR A 1 106 ? 1.790 -2.561 -14.585 1.00 94.75 106 THR A O 1
ATOM 846 N N . PHE A 1 107 ? 2.893 -1.929 -16.408 1.00 94.31 107 PHE A N 1
ATOM 847 C CA . PHE A 1 107 ? 3.559 -0.818 -15.735 1.00 94.31 107 PHE A CA 1
ATOM 848 C C . PHE A 1 107 ? 2.577 0.296 -15.397 1.00 94.31 107 PHE A C 1
ATOM 850 O O . PHE A 1 107 ? 2.747 0.933 -14.363 1.00 94.31 107 PHE A O 1
ATOM 857 N N . GLY A 1 108 ? 1.514 0.464 -16.191 1.00 94.06 108 GLY A N 1
ATOM 858 C CA . GLY A 1 108 ? 0.403 1.355 -15.857 1.00 94.06 108 GLY A CA 1
ATOM 859 C C . GLY A 1 108 ? -0.233 1.033 -14.499 1.00 94.06 108 GLY A C 1
ATOM 860 O O . GLY A 1 108 ? -0.471 1.950 -13.717 1.00 94.06 108 GLY A O 1
ATOM 861 N N . GLU A 1 109 ? -0.419 -0.255 -14.171 1.00 93.25 109 GLU A N 1
ATOM 862 C CA . GLU A 1 109 ? -0.936 -0.703 -12.861 1.00 93.25 109 GLU A CA 1
ATOM 863 C C . GLU A 1 109 ? 0.014 -0.371 -11.691 1.00 93.25 109 GLU A C 1
ATOM 865 O O . GLU A 1 109 ? -0.425 -0.322 -10.546 1.00 93.25 109 GLU A O 1
ATOM 870 N N . LEU A 1 110 ? 1.300 -0.131 -11.965 1.00 93.25 110 LEU A N 1
ATOM 871 C CA . LEU A 1 110 ? 2.339 0.143 -10.963 1.00 93.25 110 LEU A CA 1
ATOM 872 C C . LEU A 1 110 ? 2.645 1.639 -10.796 1.00 93.25 110 LEU A C 1
ATOM 874 O O . LEU A 1 110 ? 3.451 2.014 -9.941 1.00 93.25 110 LEU A O 1
ATOM 878 N N . THR A 1 111 ? 2.047 2.497 -11.625 1.00 93.75 111 THR A N 1
ATOM 879 C CA . THR A 1 111 ? 2.243 3.946 -11.526 1.00 93.75 111 THR A CA 1
ATOM 880 C C . THR A 1 111 ? 1.478 4.534 -10.341 1.00 93.75 111 THR A C 1
ATOM 882 O O . THR A 1 111 ? 0.360 4.139 -10.028 1.00 93.75 111 THR A O 1
ATOM 885 N N . GLN A 1 112 ? 2.093 5.505 -9.673 1.00 91.06 112 GLN A N 1
ATOM 886 C CA . GLN A 1 112 ? 1.544 6.218 -8.518 1.00 91.06 112 GLN A CA 1
ATOM 887 C C . GLN A 1 112 ? 1.023 7.608 -8.893 1.00 91.06 112 GLN A C 1
ATOM 889 O O . GLN A 1 112 ? 0.167 8.161 -8.206 1.00 91.06 112 GLN A O 1
ATOM 894 N N . TYR A 1 113 ? 1.546 8.194 -9.971 1.00 93.00 113 TYR A N 1
ATOM 895 C CA . TYR A 1 113 ? 1.170 9.521 -10.440 1.00 93.00 113 TYR A CA 1
ATOM 896 C C . TYR A 1 113 ? 1.232 9.613 -11.966 1.00 93.00 113 TYR A C 1
ATOM 898 O O . TYR A 1 113 ? 1.898 8.828 -12.645 1.00 93.00 113 TYR A O 1
ATOM 906 N N . GLN A 1 114 ? 0.520 10.597 -12.514 1.00 90.12 114 GLN A N 1
ATOM 907 C CA . GLN A 1 114 ? 0.468 10.829 -13.956 1.00 90.12 114 GLN A CA 1
ATOM 908 C C . GLN A 1 114 ? 1.856 11.178 -14.508 1.00 90.12 114 GLN A C 1
ATOM 910 O O . GLN A 1 114 ? 2.603 11.933 -13.892 1.00 90.12 114 GLN A O 1
ATOM 915 N N . ASN A 1 115 ? 2.176 10.658 -15.695 1.00 91.31 115 ASN A N 1
ATOM 916 C CA . ASN A 1 115 ? 3.455 10.855 -16.389 1.00 91.31 115 ASN A CA 1
ATOM 917 C C . ASN A 1 115 ? 4.690 10.277 -15.669 1.00 91.31 115 ASN A C 1
ATOM 919 O O . ASN A 1 115 ? 5.810 10.587 -16.059 1.00 91.31 115 ASN A O 1
ATOM 923 N N . GLN A 1 116 ? 4.526 9.395 -14.673 1.00 95.75 116 GLN A N 1
ATOM 924 C CA . GLN A 1 116 ? 5.658 8.722 -14.017 1.00 95.75 116 GLN A CA 1
ATOM 925 C C . GLN A 1 116 ? 6.546 7.932 -14.993 1.00 95.75 116 GLN A C 1
ATOM 927 O O . GLN A 1 116 ? 7.748 7.817 -14.773 1.00 95.75 116 GLN A O 1
ATOM 932 N N . LEU A 1 117 ? 5.967 7.404 -16.074 1.00 95.62 117 LEU A N 1
ATOM 933 C CA . LEU A 1 117 ? 6.666 6.641 -17.113 1.00 95.62 117 LEU A CA 1
ATOM 934 C C . LEU A 1 117 ? 7.263 7.519 -18.224 1.00 95.62 117 LEU A C 1
ATOM 936 O O . LEU A 1 117 ? 7.518 7.036 -19.328 1.00 95.62 117 LEU A O 1
ATOM 940 N N . GLN A 1 118 ? 7.469 8.806 -17.954 1.00 94.75 118 GLN A N 1
ATOM 941 C CA . GLN A 1 118 ? 8.020 9.772 -18.898 1.00 94.75 118 GLN A CA 1
ATOM 942 C C . GLN A 1 118 ? 9.212 10.489 -18.267 1.00 94.75 118 GLN A C 1
ATOM 944 O O . GLN A 1 118 ? 9.238 10.737 -17.061 1.00 94.75 118 GLN A O 1
ATOM 949 N N . ALA A 1 119 ? 10.203 10.815 -19.088 1.00 94.62 119 ALA A N 1
ATOM 950 C CA . ALA A 1 119 ? 11.372 11.565 -18.673 1.00 94.62 119 ALA A CA 1
ATOM 951 C C . ALA A 1 119 ? 11.820 12.526 -19.771 1.00 94.62 119 ALA A C 1
ATOM 953 O O . ALA A 1 119 ? 11.927 12.153 -20.942 1.00 94.62 119 ALA A O 1
ATOM 954 N N . ASP A 1 120 ? 12.139 13.748 -19.355 1.00 93.44 120 ASP A N 1
ATOM 955 C CA . ASP A 1 120 ? 12.518 14.845 -20.234 1.00 93.44 120 ASP A CA 1
ATOM 956 C C . ASP A 1 120 ? 13.819 15.493 -19.762 1.00 93.44 120 ASP A C 1
ATOM 958 O O . ASP A 1 120 ? 14.114 15.541 -18.564 1.00 93.44 120 ASP A O 1
ATOM 962 N N . GLY A 1 121 ? 14.580 16.040 -20.704 1.00 90.94 121 GLY A N 1
ATOM 963 C CA . GLY A 1 121 ? 15.761 16.852 -20.426 1.00 90.94 121 GLY A CA 1
ATOM 964 C C . GLY A 1 121 ? 16.942 16.495 -21.315 1.00 90.94 121 GLY A C 1
ATOM 965 O O . GLY A 1 121 ? 16.891 15.561 -22.106 1.00 90.94 121 GLY A O 1
ATOM 966 N N . LEU A 1 122 ? 18.033 17.251 -21.189 1.00 87.38 122 LEU A N 1
ATOM 967 C CA . LEU A 1 122 ? 19.281 16.933 -21.893 1.00 87.38 122 LEU A CA 1
ATOM 968 C C . LEU A 1 122 ? 19.876 15.600 -21.416 1.00 87.38 122 LEU A C 1
ATOM 970 O O . LEU A 1 122 ? 20.399 14.821 -22.197 1.00 87.38 122 LEU A O 1
ATOM 974 N N . GLN A 1 123 ? 19.750 15.331 -20.122 1.00 88.56 123 GLN A N 1
ATOM 975 C CA . GLN A 1 123 ? 19.947 14.013 -19.545 1.00 88.56 123 GLN A CA 1
ATOM 976 C C . GLN A 1 123 ? 18.661 13.684 -18.786 1.00 88.56 123 GLN A C 1
ATOM 978 O O . GLN A 1 123 ? 18.454 14.237 -17.703 1.00 88.56 123 GLN A O 1
ATOM 983 N N . PRO A 1 124 ? 17.751 12.895 -19.383 1.00 92.50 124 PRO A N 1
ATOM 984 C CA . PRO A 1 124 ? 16.471 12.588 -18.766 1.00 92.50 124 PRO A CA 1
ATOM 985 C C . PRO A 1 124 ? 16.650 11.951 -17.389 1.00 92.50 124 PRO A C 1
ATOM 987 O O . PRO A 1 124 ? 17.552 11.138 -17.174 1.00 92.50 124 PRO A O 1
ATOM 990 N N . ASN A 1 125 ? 15.775 12.315 -16.454 1.00 94.06 125 ASN A N 1
ATOM 991 C CA . ASN A 1 125 ? 15.776 11.688 -15.138 1.00 94.06 125 ASN A CA 1
ATOM 992 C C . ASN A 1 125 ? 15.423 10.193 -15.248 1.00 94.06 125 ASN A C 1
ATOM 994 O O . ASN A 1 125 ? 14.608 9.817 -16.093 1.00 94.06 125 ASN A O 1
ATOM 998 N N . PRO A 1 126 ? 15.970 9.341 -14.366 1.00 95.19 126 PRO A N 1
ATOM 999 C CA . PRO A 1 126 ? 15.592 7.938 -14.298 1.00 95.19 126 PRO A CA 1
ATOM 1000 C C . PRO A 1 126 ? 14.089 7.733 -14.109 1.00 95.19 126 PRO A C 1
ATOM 1002 O O . PRO A 1 126 ? 13.498 8.268 -13.167 1.00 95.19 126 PRO A O 1
ATOM 1005 N N . ILE A 1 127 ? 13.488 6.875 -14.930 1.00 96.31 127 ILE A N 1
ATOM 1006 C CA . ILE A 1 127 ? 12.116 6.410 -14.711 1.00 96.31 127 ILE A CA 1
ATOM 1007 C C . ILE A 1 127 ? 12.177 5.264 -13.704 1.00 96.31 127 ILE A C 1
ATOM 1009 O O . ILE A 1 127 ? 12.869 4.274 -13.932 1.00 96.31 127 ILE A O 1
ATOM 1013 N N . SER A 1 128 ? 11.476 5.390 -12.577 1.00 95.25 128 SER A N 1
ATOM 1014 C CA . SER A 1 128 ? 11.490 4.388 -11.505 1.00 95.25 128 SER A CA 1
ATOM 1015 C C . SER A 1 128 ? 10.095 3.850 -11.209 1.00 95.25 128 SER A C 1
ATOM 1017 O O . SER A 1 128 ? 9.146 4.617 -11.052 1.00 95.25 128 SER A O 1
ATOM 1019 N N . LEU A 1 129 ? 10.004 2.529 -11.069 1.00 94.69 129 LEU A N 1
ATOM 1020 C CA . LEU A 1 129 ? 8.825 1.794 -10.633 1.00 94.69 129 LEU A CA 1
ATOM 1021 C C . LEU A 1 129 ? 9.150 0.966 -9.394 1.00 94.69 129 LEU A C 1
ATOM 1023 O O . LEU A 1 129 ? 10.214 0.349 -9.303 1.00 94.69 129 LEU A O 1
ATOM 1027 N N . THR A 1 130 ? 8.203 0.918 -8.465 1.00 93.94 130 THR A N 1
ATOM 1028 C CA . THR A 1 130 ? 8.301 0.083 -7.268 1.00 93.94 130 THR A CA 1
ATOM 1029 C C . THR A 1 130 ? 7.484 -1.186 -7.471 1.00 93.94 130 THR A C 1
ATOM 1031 O O . THR A 1 130 ? 6.304 -1.132 -7.802 1.00 93.94 130 THR A O 1
ATOM 1034 N N . LEU A 1 131 ? 8.119 -2.333 -7.261 1.00 91.69 131 LEU A N 1
ATOM 1035 C CA . LEU A 1 131 ? 7.529 -3.661 -7.334 1.00 91.69 131 LEU A CA 1
ATOM 1036 C C . LEU A 1 131 ? 7.452 -4.233 -5.919 1.00 91.69 131 LEU A C 1
ATOM 1038 O O . LEU A 1 131 ? 8.475 -4.653 -5.366 1.00 91.69 131 LEU A O 1
ATOM 1042 N N . ASN A 1 132 ? 6.252 -4.268 -5.344 1.00 91.88 132 ASN A N 1
ATOM 1043 C CA . ASN A 1 132 ? 6.032 -4.957 -4.077 1.00 91.88 132 ASN A CA 1
ATOM 1044 C C . ASN A 1 132 ? 5.646 -6.408 -4.354 1.00 91.88 132 ASN A C 1
ATOM 1046 O O . ASN A 1 132 ? 4.632 -6.675 -4.996 1.00 91.88 132 ASN A O 1
ATOM 1050 N N . LEU A 1 133 ? 6.458 -7.347 -3.894 1.00 90.69 133 LEU A N 1
ATOM 1051 C CA . LEU A 1 133 ? 6.245 -8.772 -4.085 1.00 90.69 133 LEU A CA 1
ATOM 1052 C C . LEU A 1 133 ? 5.774 -9.415 -2.780 1.00 90.69 133 LEU A C 1
ATOM 1054 O O . LEU A 1 133 ? 6.248 -9.033 -1.703 1.00 90.69 133 LEU A O 1
ATOM 1058 N N . PRO A 1 134 ? 4.908 -10.441 -2.857 1.00 91.62 134 PRO A N 1
ATOM 1059 C CA . PRO A 1 134 ? 4.629 -11.292 -1.712 1.00 91.62 134 PRO A CA 1
ATOM 1060 C C . PRO A 1 134 ? 5.938 -11.880 -1.152 1.00 91.62 134 PRO A C 1
ATOM 1062 O O . PRO A 1 134 ? 6.750 -12.405 -1.920 1.00 91.62 134 PRO A O 1
ATOM 1065 N N . PRO A 1 135 ? 6.173 -11.830 0.171 1.00 89.38 135 PRO A N 1
ATOM 1066 C CA . PRO A 1 135 ? 7.430 -12.291 0.772 1.00 89.38 135 PRO A CA 1
ATOM 1067 C C . PRO A 1 135 ? 7.645 -13.802 0.657 1.00 89.38 135 PRO A C 1
ATOM 1069 O O . PRO A 1 135 ? 8.762 -14.277 0.845 1.00 89.38 135 PRO A O 1
ATOM 1072 N N . ASP A 1 136 ? 6.585 -14.560 0.385 1.00 90.06 136 ASP A N 1
ATOM 1073 C CA . ASP A 1 136 ? 6.628 -16.003 0.199 1.00 90.06 136 ASP A CA 1
ATOM 1074 C C . ASP A 1 136 ? 6.815 -16.422 -1.259 1.00 90.06 136 ASP A C 1
ATOM 1076 O O . ASP A 1 136 ? 6.753 -17.610 -1.558 1.00 90.06 136 ASP A O 1
ATOM 1080 N N . LEU A 1 137 ? 7.073 -15.489 -2.176 1.00 88.38 137 LEU A N 1
ATOM 1081 C CA . LEU A 1 137 ? 7.348 -15.825 -3.564 1.00 88.38 137 LEU A CA 1
ATOM 1082 C C . LEU A 1 137 ? 8.671 -16.604 -3.677 1.00 88.38 137 LEU A C 1
ATOM 1084 O O . LEU A 1 137 ? 9.764 -16.081 -3.462 1.00 88.38 137 LEU A O 1
ATOM 1088 N N . PHE A 1 138 ? 8.577 -17.884 -4.026 1.00 83.12 138 PHE A N 1
ATOM 1089 C CA . PHE A 1 138 ? 9.699 -18.812 -4.056 1.00 83.12 138 PHE A CA 1
ATOM 1090 C C . PHE A 1 138 ? 10.291 -18.917 -5.463 1.00 83.12 138 PHE A C 1
ATOM 1092 O O . PHE A 1 138 ? 9.710 -19.514 -6.370 1.00 83.12 138 PHE A O 1
ATOM 1099 N N . LEU A 1 139 ? 11.489 -18.353 -5.637 1.00 76.00 139 LEU A N 1
ATOM 1100 C CA . LEU A 1 139 ? 12.117 -18.146 -6.948 1.00 76.00 139 LEU A CA 1
ATOM 1101 C C . LEU A 1 139 ? 13.183 -19.207 -7.323 1.00 76.00 139 LEU A C 1
ATOM 1103 O O . LEU A 1 139 ? 13.949 -19.032 -8.274 1.00 76.00 139 LEU A O 1
ATOM 1107 N N . VAL A 1 140 ? 13.293 -20.310 -6.573 1.00 64.06 140 VAL A N 1
ATOM 1108 C CA . VAL A 1 140 ? 14.377 -21.297 -6.747 1.00 64.06 140 VAL A CA 1
ATOM 1109 C C . VAL A 1 140 ? 14.261 -22.035 -8.087 1.00 64.06 140 VAL A C 1
ATOM 1111 O O . VAL A 1 140 ? 13.230 -22.623 -8.393 1.00 64.06 140 VAL A O 1
ATOM 1114 N N . ARG A 1 141 ? 15.367 -22.058 -8.853 1.00 59.47 141 ARG A N 1
ATOM 1115 C CA . ARG A 1 141 ? 15.499 -22.645 -10.209 1.00 59.47 141 ARG A CA 1
ATOM 1116 C C . ARG A 1 141 ? 14.662 -21.970 -11.302 1.00 59.47 141 ARG A C 1
ATOM 1118 O O . ARG A 1 141 ? 14.538 -22.536 -12.383 1.00 59.47 141 ARG A O 1
ATOM 1125 N N . ALA A 1 142 ? 14.119 -20.779 -11.065 1.00 57.91 142 ALA A N 1
ATOM 1126 C CA . ALA A 1 142 ? 13.475 -20.041 -12.139 1.00 57.91 142 ALA A CA 1
ATOM 1127 C C . ALA A 1 142 ? 14.522 -19.526 -13.136 1.00 57.91 142 ALA A C 1
ATOM 1129 O O . ALA A 1 142 ? 15.546 -18.967 -12.739 1.00 57.91 142 ALA A O 1
ATOM 1130 N N . HIS A 1 143 ? 14.240 -19.695 -14.428 1.00 61.56 143 HIS A N 1
ATOM 1131 C CA . HIS A 1 143 ? 15.077 -19.227 -15.537 1.00 61.56 143 HIS A CA 1
ATOM 1132 C C . HIS A 1 143 ? 15.137 -17.696 -15.658 1.00 61.56 143 HIS A C 1
ATOM 1134 O O . HIS A 1 143 ? 15.845 -17.197 -16.518 1.00 61.56 143 HIS A O 1
ATOM 1140 N N . GLY A 1 144 ? 14.469 -16.991 -14.743 1.00 71.62 144 GLY A N 1
ATOM 1141 C CA . GLY A 1 144 ? 14.370 -15.547 -14.592 1.00 71.62 144 GLY A CA 1
ATOM 1142 C C . GLY A 1 144 ? 12.944 -15.063 -14.842 1.00 71.62 144 GLY A C 1
ATOM 1143 O O . GLY A 1 144 ? 12.084 -15.867 -15.190 1.00 71.62 144 GLY A O 1
ATOM 1144 N N . ILE A 1 145 ? 12.683 -13.790 -14.558 1.00 79.88 145 ILE A N 1
ATOM 1145 C CA . ILE A 1 145 ? 11.344 -13.189 -14.674 1.00 79.88 145 ILE A CA 1
ATOM 1146 C C . ILE A 1 145 ? 11.230 -12.516 -16.023 1.00 79.88 145 ILE A C 1
ATOM 1148 O O . ILE A 1 145 ? 12.118 -11.738 -16.373 1.00 79.88 145 ILE A O 1
ATOM 1152 N N . ASP A 1 146 ? 10.137 -12.791 -16.722 1.00 82.75 146 ASP A N 1
ATOM 1153 C CA . ASP A 1 146 ? 9.871 -12.224 -18.031 1.00 82.75 146 ASP A CA 1
ATOM 1154 C C . ASP A 1 146 ? 9.305 -10.813 -17.909 1.00 82.75 146 ASP A C 1
ATOM 1156 O O . ASP A 1 146 ? 8.305 -10.568 -17.228 1.00 82.75 146 ASP A O 1
ATOM 1160 N N . MET A 1 147 ? 9.943 -9.886 -18.614 1.00 86.88 147 MET A N 1
ATOM 1161 C CA . MET A 1 147 ? 9.468 -8.522 -18.790 1.00 86.88 147 MET A CA 1
ATOM 1162 C C . MET A 1 147 ? 9.392 -8.188 -20.272 1.00 86.88 147 MET A C 1
ATOM 1164 O O . MET A 1 147 ? 10.331 -8.445 -21.023 1.00 86.88 147 MET A O 1
ATOM 1168 N N . ASP A 1 148 ? 8.274 -7.591 -20.667 1.00 89.50 148 ASP A N 1
ATOM 1169 C CA . ASP A 1 148 ? 8.055 -7.041 -21.996 1.00 89.50 148 ASP A CA 1
ATOM 1170 C C . ASP A 1 148 ? 8.080 -5.518 -21.911 1.00 89.50 148 ASP A C 1
ATOM 1172 O O . ASP A 1 148 ? 7.235 -4.906 -21.253 1.00 89.50 148 ASP A O 1
ATOM 1176 N N . LEU A 1 149 ? 9.092 -4.918 -22.529 1.00 89.38 149 LEU A N 1
ATOM 1177 C CA . LEU A 1 149 ? 9.367 -3.495 -22.430 1.00 89.38 149 LEU A CA 1
ATOM 1178 C C . LEU A 1 149 ? 9.085 -2.804 -23.761 1.00 89.38 149 LEU A C 1
ATOM 1180 O O . LEU A 1 149 ? 9.787 -3.013 -24.750 1.00 89.38 149 LEU A O 1
ATOM 1184 N N . ILE A 1 150 ? 8.098 -1.914 -23.754 1.00 89.56 150 ILE A N 1
ATOM 1185 C CA . ILE A 1 150 ? 7.710 -1.094 -24.897 1.00 89.56 150 ILE A CA 1
ATOM 1186 C C . ILE A 1 150 ? 8.071 0.349 -24.559 1.00 89.56 150 ILE A C 1
ATOM 1188 O O . ILE A 1 150 ? 7.556 0.923 -23.603 1.00 89.56 150 ILE A O 1
ATOM 1192 N N . TYR A 1 151 ? 8.945 0.966 -25.349 1.00 90.06 151 TYR A N 1
ATOM 1193 C CA . TYR A 1 151 ? 9.417 2.320 -25.074 1.00 90.06 151 TYR A CA 1
ATOM 1194 C C . TYR A 1 151 ? 9.581 3.146 -26.348 1.00 90.06 151 TYR A C 1
ATOM 1196 O O . TYR A 1 151 ? 9.721 2.626 -27.456 1.00 90.06 151 TYR A O 1
ATOM 1204 N N . ARG A 1 152 ? 9.537 4.465 -26.181 1.00 89.25 152 ARG A N 1
ATOM 1205 C CA . ARG A 1 152 ? 9.728 5.478 -27.219 1.00 89.25 152 ARG A CA 1
ATOM 1206 C C . ARG A 1 152 ? 10.736 6.489 -26.714 1.00 89.25 152 ARG A C 1
ATOM 1208 O O . ARG A 1 152 ? 10.781 6.793 -25.528 1.00 89.25 152 ARG A O 1
ATOM 1215 N N . TYR A 1 153 ? 11.543 7.006 -27.621 1.00 90.00 153 TYR A N 1
ATOM 1216 C CA . TYR A 1 153 ? 12.609 7.927 -27.273 1.00 90.00 153 TYR A CA 1
ATOM 1217 C C . TYR A 1 153 ? 12.884 8.885 -28.427 1.00 90.00 153 TYR A C 1
ATOM 1219 O O . TYR A 1 153 ? 12.553 8.615 -29.587 1.00 90.00 153 TYR A O 1
ATOM 1227 N N . THR A 1 154 ? 13.488 10.019 -28.097 1.00 88.94 154 THR A N 1
ATOM 1228 C CA . THR A 1 154 ? 14.020 10.960 -29.080 1.00 88.94 154 THR A CA 1
ATOM 1229 C C . THR A 1 154 ? 15.302 10.373 -29.643 1.00 88.94 154 THR A C 1
ATOM 1231 O O . THR A 1 154 ? 16.260 10.186 -28.908 1.00 88.94 154 THR A O 1
ATOM 1234 N N . SER A 1 155 ? 15.328 10.035 -30.929 1.00 87.12 155 SER A N 1
ATOM 1235 C CA . SER A 1 155 ? 16.501 9.389 -31.524 1.00 87.12 155 SER A CA 1
ATOM 1236 C C . SER A 1 155 ? 17.757 10.263 -31.383 1.00 87.12 155 SER A C 1
ATOM 1238 O O . SER A 1 155 ? 17.672 11.459 -31.678 1.00 87.12 155 SER A O 1
ATOM 1240 N N . PRO A 1 156 ? 18.905 9.698 -30.956 1.00 84.44 156 PRO A N 1
ATOM 1241 C CA . PRO A 1 156 ? 20.161 10.436 -30.912 1.00 84.44 156 PRO A CA 1
ATOM 1242 C C . PRO A 1 156 ? 20.577 10.860 -32.325 1.00 84.44 156 PRO A C 1
ATOM 1244 O O . PRO A 1 156 ? 20.180 10.248 -33.323 1.00 84.44 156 PRO A O 1
ATOM 1247 N N . VAL A 1 157 ? 21.374 11.927 -32.409 1.00 77.94 157 VAL A N 1
ATOM 1248 C CA . VAL A 1 157 ? 21.823 12.498 -33.691 1.00 77.94 157 VAL A CA 1
ATOM 1249 C C . VAL A 1 157 ? 22.770 11.538 -34.416 1.00 77.94 157 VAL A C 1
ATOM 1251 O O . VAL A 1 157 ? 22.777 11.489 -35.643 1.00 77.94 157 VAL A O 1
ATOM 1254 N N . GLN A 1 158 ? 23.557 10.765 -33.664 1.00 76.88 158 GLN A N 1
ATOM 1255 C CA . GLN A 1 158 ? 24.517 9.791 -34.181 1.00 76.88 158 GLN A CA 1
ATOM 1256 C C . GLN A 1 158 ? 24.462 8.502 -33.353 1.00 76.88 158 GLN A C 1
ATOM 1258 O O . GLN A 1 158 ? 23.891 8.467 -32.266 1.00 76.88 158 GLN A O 1
ATOM 1263 N N . GLN A 1 159 ? 25.073 7.434 -33.865 1.00 81.12 159 GLN A N 1
ATOM 1264 C CA . GLN A 1 159 ? 25.299 6.195 -33.115 1.00 81.12 159 GLN A CA 1
ATOM 1265 C C . GLN A 1 159 ? 26.498 6.390 -32.174 1.00 81.12 159 GLN A C 1
ATOM 1267 O O . GLN A 1 159 ? 27.604 5.926 -32.434 1.00 81.12 159 GLN A O 1
ATOM 1272 N N . ASP A 1 160 ? 26.276 7.145 -31.106 1.00 82.69 160 ASP A N 1
ATOM 1273 C CA . ASP A 1 160 ? 27.285 7.644 -30.16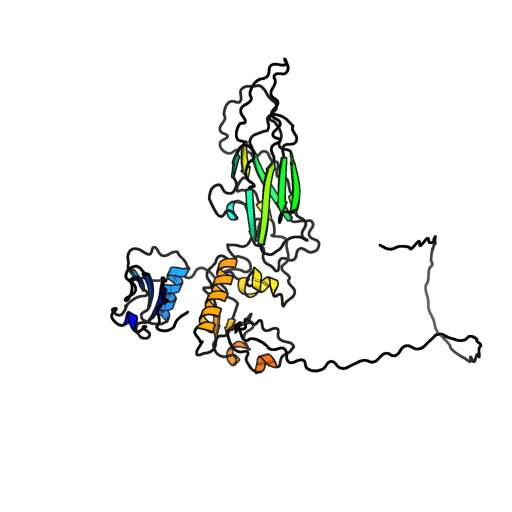2 1.00 82.69 160 ASP A CA 1
ATO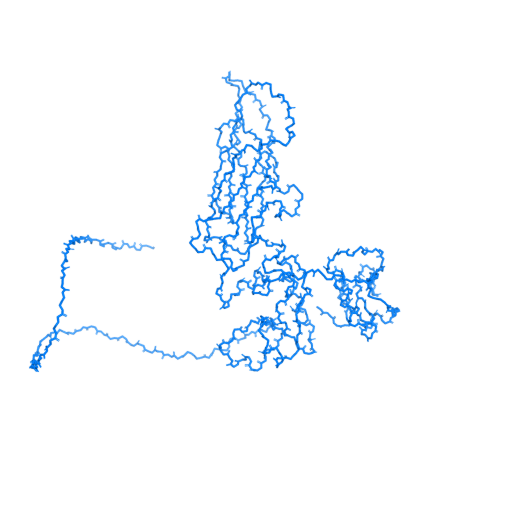M 1274 C C . ASP A 1 160 ? 27.417 6.787 -28.887 1.00 82.69 160 ASP A C 1
ATOM 1276 O O . ASP A 1 160 ? 28.175 7.117 -27.974 1.00 82.69 160 ASP A O 1
ATOM 1280 N N . GLY A 1 161 ? 26.700 5.662 -28.831 1.00 85.50 161 GLY A N 1
ATOM 1281 C CA . GLY A 1 161 ? 26.640 4.787 -27.660 1.00 85.50 161 GLY A CA 1
ATOM 1282 C C . GLY A 1 161 ? 25.508 5.119 -26.688 1.00 85.50 161 GLY A C 1
ATOM 1283 O O . GLY A 1 161 ? 25.455 4.516 -25.615 1.00 85.50 161 GLY A O 1
ATOM 1284 N N . SER A 1 162 ? 24.594 6.025 -27.056 1.00 90.00 162 SER A N 1
ATOM 1285 C CA . SER A 1 162 ? 23.352 6.252 -26.314 1.00 90.00 162 SER A CA 1
ATOM 1286 C C . SER A 1 162 ? 22.594 4.939 -26.080 1.00 90.00 162 SER A C 1
ATOM 1288 O O . SER A 1 162 ? 22.454 4.109 -26.985 1.00 90.00 162 SER A O 1
ATOM 1290 N N . ARG A 1 163 ? 22.093 4.728 -24.861 1.00 92.69 163 ARG A N 1
ATOM 1291 C CA . ARG A 1 163 ? 21.479 3.461 -24.438 1.00 92.69 163 ARG A CA 1
ATOM 1292 C C . ARG A 1 163 ? 20.386 3.648 -23.394 1.00 92.69 163 ARG A C 1
ATOM 1294 O O . ARG A 1 163 ? 20.373 4.610 -22.640 1.00 92.69 163 ARG A O 1
ATOM 1301 N N . LEU A 1 164 ? 19.497 2.669 -23.328 1.00 92.69 164 LEU A N 1
ATOM 1302 C CA . LEU A 1 164 ? 18.591 2.444 -22.213 1.00 92.69 164 LEU A CA 1
ATOM 1303 C C . LEU A 1 164 ? 19.219 1.409 -21.279 1.00 92.69 164 LEU A C 1
ATOM 1305 O O . LEU A 1 164 ? 19.376 0.261 -21.687 1.00 92.69 164 LEU A O 1
ATOM 1309 N N . ALA A 1 165 ? 19.556 1.791 -20.051 1.00 93.88 165 ALA A N 1
ATOM 1310 C CA . ALA A 1 165 ? 20.036 0.879 -19.018 1.00 93.88 165 ALA A CA 1
ATOM 1311 C C . ALA A 1 165 ? 18.905 0.514 -18.047 1.00 93.88 165 ALA A C 1
ATOM 1313 O O . ALA A 1 165 ? 18.229 1.380 -17.492 1.00 93.88 165 ALA A O 1
ATOM 1314 N N . VAL A 1 166 ? 18.705 -0.786 -17.829 1.00 91.38 166 VAL A N 1
ATOM 1315 C CA . VAL A 1 166 ? 17.712 -1.316 -16.890 1.00 91.38 166 VAL A CA 1
ATOM 1316 C C . VAL A 1 166 ? 18.411 -1.761 -15.616 1.00 91.38 166 VAL A C 1
ATOM 1318 O O . VAL A 1 166 ? 19.344 -2.570 -15.636 1.00 91.38 166 VAL A O 1
ATOM 1321 N N . HIS A 1 167 ? 17.928 -1.254 -14.490 1.00 91.75 167 HIS A N 1
ATOM 1322 C CA . HIS A 1 167 ? 18.440 -1.535 -13.163 1.00 91.75 167 HIS A CA 1
ATOM 1323 C C . HIS A 1 167 ? 17.354 -2.132 -12.274 1.00 91.75 167 HIS A C 1
ATOM 1325 O O . HIS A 1 167 ? 16.209 -1.695 -12.294 1.00 91.75 167 HIS A O 1
ATOM 1331 N N . LEU A 1 168 ? 17.741 -3.084 -11.431 1.00 90.31 168 LEU A N 1
ATOM 1332 C CA . LEU A 1 168 ? 16.902 -3.640 -10.376 1.00 90.31 168 LEU A CA 1
ATOM 1333 C C . LEU A 1 168 ? 17.633 -3.498 -9.046 1.00 90.31 168 LEU A C 1
ATOM 1335 O O . LEU A 1 168 ? 18.768 -3.955 -8.926 1.00 90.31 168 LEU A O 1
ATOM 1339 N N . ASN A 1 169 ? 17.008 -2.871 -8.050 1.00 90.06 169 ASN A N 1
ATOM 1340 C CA . ASN A 1 169 ? 17.600 -2.652 -6.724 1.00 90.06 169 ASN A CA 1
ATOM 1341 C C . ASN A 1 169 ? 19.013 -2.036 -6.822 1.00 90.06 169 ASN A C 1
ATOM 1343 O O . ASN A 1 169 ? 19.970 -2.524 -6.222 1.00 90.06 169 ASN A O 1
ATOM 1347 N N . ASN A 1 170 ? 19.144 -0.998 -7.662 1.00 87.88 170 ASN A N 1
ATOM 1348 C CA . ASN A 1 170 ? 20.392 -0.289 -7.988 1.00 87.88 170 ASN A CA 1
ATOM 1349 C C . ASN A 1 170 ? 21.472 -1.125 -8.695 1.00 87.88 170 ASN A C 1
ATOM 1351 O O . ASN A 1 170 ? 22.602 -0.665 -8.859 1.00 87.88 170 ASN A O 1
ATOM 1355 N N . GLN A 1 171 ? 21.150 -2.328 -9.160 1.00 89.38 171 GLN A N 1
ATOM 1356 C CA . GLN A 1 171 ? 22.085 -3.195 -9.866 1.00 89.38 171 GLN A CA 1
ATOM 1357 C C . GLN A 1 171 ? 21.753 -3.221 -11.349 1.00 89.38 171 GLN A C 1
ATOM 1359 O O . GLN A 1 171 ? 20.595 -3.365 -11.726 1.00 89.38 171 GLN A O 1
ATOM 1364 N N . PHE A 1 172 ? 22.777 -3.082 -12.182 1.00 90.31 172 PHE A N 1
ATOM 1365 C CA . PHE A 1 172 ? 22.639 -3.145 -13.632 1.00 90.31 172 PHE A CA 1
ATOM 1366 C C . PHE A 1 172 ? 22.230 -4.554 -14.071 1.00 90.31 172 PHE A C 1
ATOM 1368 O O . PHE A 1 172 ? 22.911 -5.520 -13.720 1.00 90.31 172 PHE A O 1
ATOM 1375 N N . MET A 1 173 ? 21.130 -4.655 -14.818 1.00 86.00 173 MET A N 1
ATOM 1376 C CA . MET A 1 173 ? 20.619 -5.915 -15.359 1.00 86.00 173 MET A CA 1
ATOM 1377 C C . MET A 1 173 ? 21.017 -6.073 -16.825 1.00 86.00 173 MET A C 1
ATOM 1379 O O . MET A 1 173 ? 21.682 -7.044 -17.176 1.00 86.00 173 MET A O 1
ATOM 1383 N N . GLN A 1 174 ? 20.620 -5.120 -17.668 1.00 87.44 174 GLN A N 1
ATOM 1384 C CA . GLN A 1 174 ? 20.844 -5.164 -19.110 1.00 87.44 174 GLN A CA 1
ATOM 1385 C C . GLN A 1 174 ? 20.710 -3.766 -19.715 1.00 87.44 174 GLN A C 1
ATOM 1387 O O . GLN A 1 174 ? 19.984 -2.929 -19.176 1.00 87.44 174 GLN A O 1
ATOM 1392 N N . ASP A 1 175 ? 21.374 -3.525 -20.844 1.00 89.88 175 ASP A N 1
ATOM 1393 C CA . ASP A 1 175 ? 21.180 -2.335 -21.661 1.00 89.88 175 ASP A CA 1
ATOM 1394 C C . ASP A 1 175 ? 20.686 -2.647 -23.077 1.00 89.88 175 ASP A C 1
ATOM 1396 O O . ASP A 1 175 ? 20.827 -3.751 -23.612 1.00 89.88 175 ASP A O 1
ATOM 1400 N N . TYR A 1 176 ? 20.074 -1.634 -23.687 1.00 88.44 176 TYR A N 1
ATOM 1401 C CA . TYR A 1 176 ? 19.603 -1.656 -25.062 1.00 88.44 176 TYR A CA 1
ATOM 1402 C C . TYR A 1 176 ? 20.075 -0.390 -25.788 1.00 88.44 176 TYR A C 1
ATOM 1404 O O . TYR A 1 176 ? 19.801 0.710 -25.310 1.00 88.44 176 TYR A O 1
ATOM 1412 N N . PRO A 1 177 ? 20.755 -0.500 -26.944 1.00 89.75 177 PRO A N 1
ATOM 1413 C CA . PRO A 1 177 ? 21.226 0.675 -27.674 1.00 89.75 177 PRO A CA 1
ATOM 1414 C C . PRO A 1 177 ? 20.053 1.510 -28.208 1.00 89.75 177 PRO A C 1
ATOM 1416 O O . PRO A 1 177 ? 19.071 0.957 -28.716 1.00 89.75 177 PRO A O 1
ATOM 1419 N N . LEU A 1 178 ? 20.169 2.837 -28.112 1.00 87.25 178 LEU A N 1
ATOM 1420 C CA . LEU A 1 178 ? 19.262 3.794 -28.743 1.00 87.25 178 LEU A CA 1
ATOM 1421 C C . LEU A 1 178 ? 19.778 4.095 -30.150 1.00 87.25 178 LEU A C 1
ATOM 1423 O O . LEU A 1 178 ? 20.899 4.559 -30.325 1.00 87.25 178 LEU A O 1
ATOM 1427 N N . THR A 1 179 ? 18.964 3.829 -31.165 1.00 85.69 179 THR A N 1
ATOM 1428 C CA . THR A 1 179 ? 19.371 3.974 -32.565 1.00 85.69 179 THR A CA 1
ATOM 1429 C C . THR A 1 179 ? 19.012 5.353 -33.112 1.00 85.69 179 THR A C 1
ATOM 1431 O O . THR A 1 179 ? 17.882 5.823 -32.931 1.00 85.69 179 THR A O 1
ATOM 1434 N N . SER A 1 180 ? 19.946 5.973 -33.836 1.00 79.75 180 SER A N 1
ATOM 1435 C CA . SER A 1 180 ? 19.689 7.151 -34.670 1.00 79.75 180 SER A CA 1
ATOM 1436 C C . SER A 1 180 ? 18.693 6.826 -35.788 1.00 79.75 180 SER A C 1
ATOM 1438 O O . SER A 1 180 ? 18.593 5.687 -36.250 1.00 79.75 180 SER A O 1
ATOM 1440 N N . LYS A 1 181 ? 17.937 7.833 -36.237 1.00 72.25 181 LYS A N 1
ATOM 1441 C CA . LYS A 1 181 ? 17.138 7.734 -37.466 1.00 72.25 181 LYS A CA 1
ATOM 1442 C C . LYS A 1 181 ? 18.008 8.172 -38.637 1.00 72.25 181 LYS A C 1
ATOM 1444 O O . LYS A 1 181 ? 18.260 9.362 -38.795 1.00 72.25 181 LYS A O 1
ATOM 1449 N N . ASP A 1 182 ? 18.432 7.227 -39.462 1.00 55.62 182 ASP A N 1
ATOM 1450 C CA . ASP A 1 182 ? 19.162 7.539 -40.688 1.00 55.62 182 ASP A CA 1
ATOM 1451 C C . ASP A 1 182 ? 18.167 8.005 -41.766 1.00 55.62 182 ASP A C 1
ATOM 1453 O O . ASP A 1 182 ? 17.313 7.234 -42.206 1.00 55.62 182 ASP A O 1
ATOM 1457 N N . GLY A 1 183 ? 18.237 9.273 -42.190 1.00 52.47 183 GLY A N 1
ATOM 1458 C CA . GLY A 1 183 ? 17.479 9.740 -43.357 1.00 52.47 183 GLY A CA 1
ATOM 1459 C C . GLY A 1 183 ? 17.218 11.244 -43.431 1.00 52.47 183 GLY A C 1
ATOM 1460 O O . GLY A 1 183 ? 16.334 11.770 -42.759 1.00 52.47 183 GLY A O 1
ATOM 1461 N N . ALA A 1 184 ? 17.916 11.924 -44.345 1.00 50.94 184 ALA A N 1
ATOM 1462 C CA . ALA A 1 184 ? 17.490 13.213 -44.881 1.00 50.94 184 ALA A CA 1
ATOM 1463 C C . ALA A 1 184 ? 16.342 12.977 -45.877 1.00 50.94 184 ALA A C 1
ATOM 1465 O O . ALA A 1 184 ? 16.563 12.525 -46.998 1.00 50.94 184 ALA A O 1
ATOM 1466 N N . GLY A 1 185 ? 15.103 13.249 -45.474 1.00 46.16 185 GLY A N 1
ATOM 1467 C CA . GLY A 1 185 ? 13.958 13.142 -46.375 1.00 46.16 185 GLY A CA 1
ATOM 1468 C C . GLY A 1 185 ? 12.638 13.353 -45.652 1.00 46.16 185 GLY A C 1
ATOM 1469 O O . GLY A 1 185 ? 12.345 12.648 -44.694 1.00 46.16 185 GLY A O 1
ATOM 1470 N N . GLN A 1 186 ? 11.875 14.348 -46.111 1.00 43.97 186 GLN A N 1
ATOM 1471 C CA . GLN A 1 186 ? 10.539 14.752 -45.656 1.00 43.97 186 GLN A CA 1
ATOM 1472 C C . GLN A 1 186 ? 9.755 13.646 -44.924 1.00 43.97 186 GLN A C 1
ATOM 1474 O O . GLN A 1 186 ? 9.076 12.825 -45.542 1.00 43.97 186 GLN A O 1
ATOM 1479 N N . GLN A 1 187 ? 9.783 13.661 -43.589 1.00 46.44 187 GLN A N 1
ATOM 1480 C CA . GLN A 1 187 ? 8.803 12.923 -42.803 1.00 46.44 187 GLN A CA 1
ATOM 1481 C C . GLN A 1 187 ? 7.508 13.732 -42.806 1.00 46.44 187 GLN A C 1
ATOM 1483 O O . GLN A 1 187 ? 7.348 14.687 -42.049 1.00 46.44 187 GLN A O 1
ATOM 1488 N N . LEU A 1 188 ? 6.569 13.354 -43.677 1.00 45.41 188 LEU A N 1
ATOM 1489 C CA . LEU A 1 188 ? 5.161 13.691 -43.484 1.00 45.41 188 LEU A CA 1
ATOM 1490 C C . LEU A 1 188 ? 4.793 13.294 -42.049 1.00 45.41 188 LEU A C 1
ATOM 1492 O O . LEU A 1 188 ? 4.856 12.109 -41.713 1.00 45.41 188 LEU A O 1
ATOM 1496 N N . MET A 1 189 ? 4.419 14.268 -41.212 1.00 43.06 189 MET A N 1
ATOM 1497 C CA . MET A 1 189 ? 3.819 14.009 -39.903 1.00 43.06 189 MET A CA 1
ATOM 1498 C C . MET A 1 189 ? 2.490 13.283 -40.110 1.00 43.06 189 MET A C 1
ATOM 1500 O O . MET A 1 189 ? 1.418 13.879 -40.163 1.00 43.06 189 MET A O 1
ATOM 1504 N N . ARG A 1 190 ? 2.558 11.963 -40.244 1.00 47.31 190 ARG A N 1
ATOM 1505 C CA . ARG A 1 190 ? 1.429 11.090 -39.978 1.00 47.31 190 ARG A CA 1
ATOM 1506 C C . ARG A 1 190 ? 1.442 10.895 -38.478 1.00 47.31 190 ARG A C 1
ATOM 1508 O O . ARG A 1 190 ? 2.249 10.116 -37.986 1.00 47.31 190 ARG A O 1
ATOM 1515 N N . ILE A 1 191 ? 0.591 11.634 -37.764 1.00 44.25 191 ILE A N 1
ATOM 1516 C CA . ILE A 1 191 ? 0.193 11.249 -36.408 1.00 44.25 191 ILE A CA 1
ATOM 1517 C C . ILE A 1 191 ? -0.355 9.827 -36.574 1.00 44.25 191 ILE A C 1
ATOM 1519 O O . ILE A 1 191 ? -1.413 9.674 -37.192 1.00 44.25 191 ILE A O 1
ATOM 1523 N N . PRO A 1 192 ? 0.373 8.775 -36.160 1.00 44.72 192 PRO A N 1
ATOM 1524 C CA . PRO A 1 192 ? -0.113 7.427 -36.334 1.00 44.72 192 PRO A CA 1
ATOM 1525 C C . PRO A 1 192 ? -1.280 7.303 -35.365 1.00 44.72 192 PRO A C 1
ATOM 1527 O O . PRO A 1 192 ? -1.092 7.274 -34.148 1.00 44.72 192 PRO A O 1
ATOM 1530 N N . LEU A 1 193 ? -2.497 7.278 -35.898 1.00 46.91 193 LEU A N 1
ATOM 1531 C CA . LEU A 1 193 ? -3.652 6.781 -35.168 1.00 46.91 193 LEU A CA 1
ATOM 1532 C C . LEU A 1 193 ? -3.364 5.304 -34.887 1.00 46.91 193 LEU A C 1
ATOM 1534 O O . LEU A 1 193 ? -3.568 4.464 -35.753 1.00 46.91 193 LEU A O 1
ATOM 1538 N N . MET A 1 194 ? -2.768 5.043 -33.719 1.00 51.00 194 MET A N 1
ATOM 1539 C CA . MET A 1 194 ? -2.598 3.744 -33.058 1.00 51.00 194 MET A CA 1
ATOM 1540 C C . MET A 1 194 ? -2.625 2.534 -34.009 1.00 51.00 194 MET A C 1
ATOM 1542 O O . MET A 1 194 ? -3.592 1.781 -34.025 1.00 51.00 194 MET A O 1
ATOM 1546 N N . GLN A 1 195 ? -1.561 2.310 -34.782 1.00 39.19 195 GLN A N 1
ATOM 1547 C CA . GLN A 1 195 ? -1.368 1.048 -35.501 1.00 39.19 195 GLN A CA 1
ATOM 1548 C C . GLN A 1 195 ? 0.106 0.643 -35.458 1.00 39.19 195 GLN A C 1
ATOM 1550 O O . GLN A 1 195 ? 0.944 1.305 -36.060 1.00 39.19 195 GLN A O 1
ATOM 1555 N N . GLY A 1 196 ? 0.379 -0.435 -34.712 1.00 42.06 196 GLY A N 1
ATOM 1556 C CA . GLY A 1 196 ? 1.643 -1.182 -34.679 1.00 42.06 196 GLY A CA 1
ATOM 1557 C C . GLY A 1 196 ? 2.827 -0.368 -34.164 1.00 42.06 196 GLY A C 1
ATOM 1558 O O . GLY A 1 196 ? 3.506 0.313 -34.920 1.00 42.06 196 GLY A O 1
ATOM 1559 N N . LEU A 1 197 ? 3.098 -0.344 -32.857 1.00 44.84 197 LEU A N 1
ATOM 1560 C CA . LEU A 1 197 ? 4.108 -1.250 -32.290 1.00 44.84 197 LEU A CA 1
ATOM 1561 C C . LEU A 1 197 ? 5.123 -1.698 -33.356 1.00 44.84 197 LEU A C 1
ATOM 1563 O O . LEU A 1 197 ? 4.874 -2.629 -34.116 1.00 44.84 197 LEU A O 1
ATOM 1567 N N . GLN A 1 198 ? 6.279 -1.034 -33.401 1.00 45.22 198 GLN A N 1
ATOM 1568 C CA . GLN A 1 198 ? 7.491 -1.764 -33.745 1.00 45.22 198 GLN A CA 1
ATOM 1569 C C . GLN A 1 198 ? 7.589 -2.877 -32.699 1.00 45.22 198 GLN A C 1
ATOM 1571 O O . GLN A 1 198 ? 7.843 -2.582 -31.531 1.00 45.22 198 GLN A O 1
ATOM 1576 N N . ASP A 1 199 ? 7.285 -4.109 -33.109 1.00 40.00 199 ASP A N 1
ATOM 1577 C CA . ASP A 1 199 ? 7.460 -5.337 -32.330 1.00 40.00 199 ASP A CA 1
ATOM 1578 C C . ASP A 1 199 ? 8.945 -5.515 -32.003 1.00 40.00 199 ASP A C 1
ATOM 1580 O O . ASP A 1 199 ? 9.680 -6.272 -32.627 1.00 40.00 199 ASP A O 1
ATOM 1584 N N . ASN A 1 200 ? 9.401 -4.762 -31.013 1.00 47.12 200 ASN A N 1
ATOM 1585 C CA . ASN A 1 200 ? 10.632 -5.005 -30.292 1.00 47.12 200 ASN A CA 1
ATOM 1586 C C . ASN A 1 200 ? 10.249 -5.326 -28.846 1.00 47.12 200 ASN A C 1
ATOM 1588 O O . ASN A 1 200 ? 10.757 -4.687 -27.928 1.00 47.12 200 ASN A O 1
ATOM 1592 N N . SER A 1 201 ? 9.348 -6.297 -28.644 1.00 48.97 201 SER A N 1
ATOM 1593 C CA . SER A 1 201 ? 9.152 -6.933 -27.340 1.00 48.97 201 SER A CA 1
ATOM 1594 C C . SER A 1 201 ? 10.471 -7.602 -26.956 1.00 48.97 201 SER A C 1
ATOM 1596 O O . SER A 1 201 ? 10.759 -8.744 -27.327 1.00 48.97 201 SER A O 1
ATOM 1598 N N . ARG A 1 202 ? 11.357 -6.844 -26.312 1.00 57.44 202 ARG A N 1
ATOM 1599 C CA . ARG A 1 202 ? 12.633 -7.362 -25.835 1.00 57.44 202 ARG A CA 1
ATOM 1600 C C . ARG A 1 202 ? 12.352 -8.012 -24.497 1.00 57.44 202 ARG A C 1
ATOM 1602 O O . ARG A 1 202 ? 12.181 -7.322 -23.499 1.00 57.44 202 ARG A O 1
ATOM 1609 N N . GLN A 1 203 ? 12.279 -9.338 -24.514 1.00 57.75 203 GLN A N 1
ATOM 1610 C CA . GLN A 1 203 ? 12.148 -10.140 -23.309 1.00 57.75 203 GLN A CA 1
ATOM 1611 C C . GLN A 1 203 ? 13.409 -9.946 -22.462 1.00 57.75 203 GLN A C 1
ATOM 1613 O O . GLN A 1 203 ? 14.502 -10.364 -22.851 1.00 57.75 203 GLN A O 1
ATOM 1618 N N . LEU A 1 204 ? 13.265 -9.255 -21.333 1.00 61.31 204 LEU A N 1
ATOM 1619 C CA . LEU A 1 204 ? 14.297 -9.186 -20.304 1.00 61.31 204 LEU A CA 1
ATOM 1620 C C . LEU A 1 204 ? 14.040 -10.299 -19.299 1.00 61.31 204 LEU A C 1
ATOM 1622 O O . LEU A 1 204 ? 12.924 -10.442 -18.809 1.00 61.31 204 LEU A O 1
ATOM 1626 N N . THR A 1 205 ? 15.089 -11.045 -18.972 1.00 64.38 205 THR A N 1
ATOM 1627 C CA . THR A 1 205 ? 15.052 -12.125 -17.990 1.00 64.38 205 THR A CA 1
ATOM 1628 C C . THR A 1 205 ? 15.778 -11.680 -16.720 1.00 64.38 205 THR A C 1
ATOM 1630 O O . THR A 1 205 ? 17.004 -11.581 -16.698 1.00 64.38 205 THR A O 1
ATOM 1633 N N . ILE A 1 206 ? 15.035 -11.399 -15.646 1.00 63.62 206 ILE A N 1
ATOM 1634 C CA . ILE A 1 206 ? 15.621 -10.944 -14.371 1.00 63.62 206 ILE A CA 1
ATOM 1635 C C . ILE A 1 206 ? 16.090 -12.142 -13.527 1.00 63.62 206 ILE A C 1
ATOM 1637 O O . ILE A 1 206 ? 15.281 -13.029 -13.245 1.00 63.62 206 ILE A O 1
ATOM 1641 N N . PRO A 1 207 ? 17.338 -12.163 -13.019 1.00 61.66 207 PRO A N 1
ATOM 1642 C CA . PRO A 1 207 ? 17.793 -13.195 -12.093 1.00 61.66 207 PRO A CA 1
ATOM 1643 C C . PRO A 1 207 ? 17.007 -13.208 -10.770 1.00 61.66 207 PRO A C 1
ATOM 1645 O O . PRO A 1 207 ? 16.979 -12.233 -10.022 1.00 61.66 207 PRO A O 1
ATOM 1648 N N . ALA A 1 208 ? 16.454 -14.370 -10.430 1.00 57.91 208 ALA A N 1
ATOM 1649 C CA . ALA A 1 208 ? 15.640 -14.622 -9.238 1.00 57.91 208 ALA A CA 1
ATOM 1650 C C . ALA A 1 208 ? 16.317 -14.331 -7.878 1.00 57.91 208 ALA A C 1
ATOM 1652 O O . ALA A 1 208 ? 15.639 -14.058 -6.894 1.00 57.91 208 ALA A O 1
ATOM 1653 N N . LEU A 1 209 ? 17.649 -14.405 -7.779 1.00 56.62 209 LEU A N 1
ATOM 1654 C CA . LEU A 1 209 ? 18.352 -14.444 -6.484 1.00 56.62 209 LEU A CA 1
ATOM 1655 C C . LEU A 1 209 ? 18.456 -13.081 -5.759 1.00 56.62 209 LEU A C 1
ATOM 1657 O O . LEU A 1 209 ? 19.165 -12.989 -4.759 1.00 56.62 209 LEU A O 1
ATOM 1661 N N . ARG A 1 210 ? 17.830 -12.009 -6.271 1.00 63.09 210 ARG A N 1
ATOM 1662 C CA . ARG A 1 210 ? 18.049 -10.625 -5.796 1.00 63.09 210 ARG A CA 1
ATOM 1663 C C . ARG A 1 210 ? 16.784 -9.825 -5.473 1.00 63.09 210 ARG A C 1
ATOM 1665 O O . ARG A 1 210 ? 16.876 -8.613 -5.275 1.00 63.09 210 ARG A O 1
ATOM 1672 N N . LEU A 1 211 ? 15.627 -10.479 -5.415 1.00 75.94 211 LEU A N 1
ATOM 1673 C CA . LEU A 1 211 ? 14.364 -9.816 -5.099 1.00 75.94 211 LEU A CA 1
ATOM 1674 C C . LEU A 1 211 ? 14.046 -9.874 -3.603 1.00 75.94 211 LEU A C 1
ATOM 1676 O O . LEU A 1 211 ? 14.152 -10.927 -2.977 1.00 75.94 211 LEU A O 1
ATOM 1680 N N . GLY A 1 212 ? 13.665 -8.727 -3.045 1.00 80.81 212 GLY A N 1
ATOM 1681 C CA . GLY A 1 212 ? 13.075 -8.590 -1.716 1.00 80.81 212 GLY A CA 1
ATOM 1682 C C . GLY A 1 212 ? 11.563 -8.369 -1.789 1.00 80.81 212 GLY A C 1
ATOM 1683 O O . GLY A 1 212 ? 10.945 -8.573 -2.831 1.00 80.81 212 GLY A O 1
ATOM 1684 N N . VAL A 1 213 ? 10.971 -7.916 -0.681 1.00 84.75 213 VAL A N 1
ATOM 1685 C CA . VAL A 1 213 ? 9.549 -7.527 -0.627 1.00 84.75 213 VAL A CA 1
ATOM 1686 C C . VAL A 1 213 ? 9.296 -6.263 -1.434 1.00 84.75 213 VAL A C 1
ATOM 1688 O O . VAL A 1 213 ? 8.368 -6.225 -2.223 1.00 84.75 213 VAL A O 1
ATOM 1691 N N . VAL A 1 214 ? 10.141 -5.246 -1.280 1.00 89.88 214 VAL A N 1
ATOM 1692 C CA . VAL A 1 214 ? 10.070 -4.007 -2.059 1.00 89.88 214 VAL A CA 1
ATOM 1693 C C . VAL A 1 214 ? 11.261 -3.985 -2.997 1.00 89.88 214 VAL A C 1
ATOM 1695 O O . VAL A 1 214 ? 12.401 -4.111 -2.548 1.00 89.88 214 VAL A O 1
ATOM 1698 N N . ASN A 1 215 ? 11.005 -3.839 -4.292 1.00 90.38 215 ASN A N 1
ATOM 1699 C CA . ASN A 1 215 ? 12.048 -3.778 -5.307 1.00 90.38 215 ASN A CA 1
ATOM 1700 C C . ASN A 1 215 ? 11.882 -2.534 -6.162 1.00 90.38 215 ASN A C 1
ATOM 1702 O O . ASN A 1 215 ? 10.763 -2.158 -6.495 1.00 90.38 215 ASN A O 1
ATOM 1706 N N . GLN A 1 216 ? 12.989 -1.917 -6.553 1.00 93.31 216 GLN A N 1
ATOM 1707 C CA . GLN A 1 216 ? 12.972 -0.758 -7.435 1.00 93.31 216 GLN A CA 1
ATOM 1708 C C . GLN A 1 216 ? 13.494 -1.149 -8.810 1.00 93.31 216 GLN A C 1
ATOM 1710 O O . GLN A 1 216 ? 14.658 -1.527 -8.956 1.00 93.31 216 GLN A O 1
ATOM 1715 N N . LEU A 1 217 ? 12.631 -1.031 -9.811 1.00 93.44 217 LEU A N 1
ATOM 1716 C CA . LEU A 1 217 ? 12.983 -1.143 -11.214 1.00 93.44 217 LEU A CA 1
ATOM 1717 C C . LEU A 1 217 ? 13.239 0.262 -11.757 1.00 93.44 217 LEU A C 1
ATOM 1719 O O . LEU A 1 217 ? 12.374 1.130 -11.663 1.00 93.44 217 LEU A O 1
ATOM 1723 N N . ARG A 1 218 ? 14.435 0.502 -12.289 1.00 95.44 218 ARG A N 1
ATOM 1724 C CA . ARG A 1 218 ? 14.865 1.814 -12.775 1.00 95.44 218 ARG A CA 1
ATOM 1725 C C . ARG A 1 218 ? 15.328 1.717 -14.223 1.00 95.44 218 ARG A C 1
ATOM 1727 O O . ARG A 1 218 ? 16.084 0.816 -14.574 1.00 95.44 218 ARG A O 1
ATOM 1734 N N . PHE A 1 219 ? 14.887 2.666 -15.032 1.00 95.38 219 PHE A N 1
ATOM 1735 C CA . PHE A 1 219 ? 15.204 2.793 -16.443 1.00 95.38 219 PHE A CA 1
ATOM 1736 C C . PHE A 1 219 ? 15.931 4.113 -16.673 1.00 95.38 219 PHE A C 1
ATOM 1738 O O . PHE A 1 219 ? 15.351 5.186 -16.490 1.00 95.38 219 PHE A O 1
ATOM 1745 N N . ASP A 1 220 ? 17.190 4.019 -17.082 1.00 95.75 220 ASP A N 1
ATOM 1746 C CA . ASP A 1 220 ? 18.047 5.169 -17.337 1.00 95.75 220 ASP A CA 1
ATOM 1747 C C . ASP A 1 220 ? 18.217 5.332 -18.851 1.00 95.75 220 ASP A C 1
ATOM 1749 O O . ASP A 1 220 ? 18.731 4.440 -19.528 1.00 95.75 220 ASP A O 1
ATOM 1753 N N . PHE A 1 221 ? 17.749 6.455 -19.395 1.00 94.31 221 PHE A N 1
ATOM 1754 C CA . PHE A 1 221 ? 17.967 6.817 -20.796 1.00 94.31 221 PHE A CA 1
ATOM 1755 C C . PHE A 1 221 ? 19.241 7.659 -20.894 1.00 94.31 221 PHE A C 1
ATOM 1757 O O . PHE A 1 221 ? 19.204 8.887 -20.820 1.00 94.31 221 PHE A O 1
ATOM 1764 N N . ASP A 1 222 ? 20.372 6.975 -21.043 1.00 92.31 222 ASP A N 1
ATOM 1765 C CA . ASP A 1 222 ? 21.696 7.577 -21.119 1.00 92.31 222 ASP A CA 1
ATOM 1766 C C . ASP A 1 222 ? 21.980 8.031 -22.554 1.00 92.31 222 ASP A C 1
ATOM 1768 O O . ASP A 1 222 ? 22.307 7.219 -23.423 1.00 92.31 222 ASP A O 1
ATOM 1772 N N . TYR A 1 223 ? 21.876 9.336 -22.802 1.00 89.50 223 TYR A N 1
ATOM 1773 C CA . TYR A 1 223 ? 22.306 9.945 -24.059 1.00 89.50 223 TYR A CA 1
ATOM 1774 C C . TYR A 1 223 ? 23.779 10.335 -23.985 1.00 89.50 223 TYR A C 1
ATOM 1776 O O . TYR A 1 223 ? 24.227 10.949 -23.010 1.00 89.50 223 TYR A O 1
ATOM 1784 N N . ALA A 1 224 ? 24.546 9.998 -25.019 1.00 83.31 224 ALA A N 1
ATOM 1785 C CA . ALA A 1 224 ? 25.911 10.478 -25.118 1.00 83.31 224 ALA A CA 1
ATOM 1786 C C . ALA A 1 224 ? 25.889 11.961 -25.514 1.00 83.31 224 ALA A C 1
ATOM 1788 O O . ALA A 1 224 ? 25.505 12.347 -26.613 1.00 83.31 224 ALA A O 1
ATOM 1789 N N . ASN A 1 225 ? 26.329 12.819 -24.598 1.00 67.25 225 ASN A N 1
ATOM 1790 C CA . ASN A 1 225 ? 26.403 14.260 -24.824 1.00 67.25 225 ASN A CA 1
ATOM 1791 C C . ASN A 1 225 ? 27.672 14.630 -25.611 1.00 67.25 225 ASN A C 1
ATOM 1793 O O . ASN A 1 225 ? 28.522 15.383 -25.132 1.00 67.25 225 ASN A O 1
ATOM 1797 N N . THR A 1 226 ? 27.846 14.074 -26.812 1.00 61.53 226 THR A N 1
ATOM 1798 C CA . THR A 1 226 ? 28.931 14.477 -27.714 1.00 61.53 226 THR A CA 1
ATOM 1799 C C . THR A 1 226 ? 28.489 15.681 -28.535 1.00 61.53 226 THR A C 1
ATOM 1801 O O . THR A 1 226 ? 27.909 15.550 -29.612 1.00 61.53 226 THR A O 1
ATOM 1804 N N . PHE A 1 227 ? 28.765 16.882 -28.027 1.00 62.69 227 PHE A N 1
ATOM 1805 C CA . PHE A 1 227 ? 28.577 18.116 -28.786 1.00 62.69 227 PHE A CA 1
ATOM 1806 C C . PHE A 1 227 ? 29.712 18.261 -29.799 1.00 62.69 227 PHE A C 1
ATOM 1808 O O . PHE A 1 227 ? 30.795 18.747 -29.476 1.00 62.69 227 PHE A O 1
ATOM 1815 N N . ILE A 1 228 ? 29.478 17.818 -31.033 1.00 57.12 228 ILE A N 1
ATOM 1816 C CA . ILE A 1 228 ? 30.386 18.109 -32.143 1.00 57.12 228 ILE A CA 1
ATOM 1817 C C . ILE A 1 228 ? 30.113 19.552 -32.572 1.00 57.12 228 ILE A C 1
ATOM 1819 O O . ILE A 1 228 ? 29.189 19.831 -33.332 1.00 57.12 228 ILE A O 1
ATOM 1823 N N . GLY A 1 229 ? 30.893 20.487 -32.030 1.00 53.69 229 GLY A N 1
ATOM 1824 C CA . GLY A 1 229 ? 30.975 21.841 -32.563 1.00 53.69 229 GLY A CA 1
ATOM 1825 C C . GLY A 1 229 ? 31.813 21.810 -33.836 1.00 53.69 229 GLY A C 1
ATOM 1826 O O . GLY A 1 229 ? 33.021 21.596 -33.763 1.00 53.69 229 GLY A O 1
ATOM 1827 N N . GLY A 1 230 ? 31.183 21.976 -34.997 1.00 57.06 230 GLY A N 1
ATOM 1828 C CA . GLY A 1 230 ? 31.886 21.874 -36.275 1.00 57.06 230 GLY A CA 1
ATOM 1829 C C . GLY A 1 230 ? 31.027 21.321 -37.408 1.00 57.06 230 GLY A C 1
ATOM 1830 O O . GLY A 1 230 ? 30.409 20.274 -37.245 1.00 57.06 230 GLY A O 1
ATOM 1831 N N . THR A 1 231 ? 31.036 21.955 -38.580 1.00 60.09 231 THR A N 1
ATOM 1832 C CA . THR A 1 231 ? 30.663 21.268 -39.828 1.00 60.09 231 THR A CA 1
ATOM 1833 C C . THR A 1 231 ? 31.819 20.378 -40.300 1.00 60.09 231 THR A C 1
ATOM 1835 O O . THR A 1 231 ? 32.973 20.603 -39.925 1.00 60.09 231 THR A O 1
ATOM 1838 N N . ALA A 1 232 ? 31.548 19.398 -41.172 1.00 63.41 232 ALA A N 1
ATOM 1839 C CA . ALA A 1 232 ? 32.604 18.614 -41.833 1.00 63.41 232 ALA A CA 1
ATOM 1840 C C . ALA A 1 232 ? 33.617 19.501 -42.600 1.00 63.41 232 ALA A C 1
ATOM 1842 O O . ALA A 1 232 ? 34.754 19.089 -42.818 1.00 63.41 232 ALA A O 1
ATOM 1843 N N . ASP A 1 233 ? 33.223 20.737 -42.930 1.00 67.56 233 ASP A N 1
ATOM 1844 C CA . ASP A 1 233 ? 34.035 21.759 -43.601 1.00 67.56 233 ASP A CA 1
ATOM 1845 C C . ASP A 1 233 ? 34.873 22.627 -42.635 1.00 67.56 233 ASP A C 1
ATOM 1847 O O . ASP A 1 233 ? 35.463 23.627 -43.045 1.00 67.56 233 ASP A O 1
ATOM 1851 N N . GLY A 1 234 ? 34.920 22.293 -41.339 1.00 65.19 234 GLY A N 1
ATOM 1852 C CA . GLY A 1 234 ? 35.778 22.963 -40.354 1.00 65.19 234 GLY A CA 1
ATOM 1853 C C . GLY A 1 234 ? 35.244 24.291 -39.802 1.00 65.19 234 GLY A C 1
ATOM 1854 O O . GLY A 1 234 ? 36.006 25.054 -39.206 1.00 65.19 234 GLY A O 1
ATOM 1855 N N . ARG A 1 235 ? 33.949 24.600 -39.972 1.00 70.00 235 ARG A N 1
ATOM 1856 C CA . ARG A 1 235 ? 33.329 25.797 -39.373 1.00 70.00 235 ARG A CA 1
ATOM 1857 C C . ARG A 1 235 ? 32.817 25.483 -37.973 1.00 70.00 235 ARG A C 1
ATOM 1859 O O . ARG A 1 235 ? 31.961 24.620 -37.835 1.00 70.00 235 ARG A O 1
ATOM 1866 N N . CYS A 1 236 ? 33.282 26.209 -36.956 1.00 66.88 236 CYS A N 1
ATOM 1867 C CA . CYS A 1 236 ? 32.742 26.115 -35.597 1.00 66.88 236 CYS A CA 1
ATOM 1868 C C . CYS A 1 236 ? 31.312 26.675 -35.550 1.00 66.88 236 CYS A C 1
ATOM 1870 O O . CYS A 1 236 ? 31.123 27.887 -35.451 1.00 66.88 236 CYS A O 1
ATOM 1872 N N . GLU A 1 237 ? 30.312 25.800 -35.627 1.00 63.59 237 GLU A N 1
ATOM 1873 C CA . GLU A 1 237 ? 28.914 26.150 -35.378 1.00 63.59 237 GLU A CA 1
ATOM 1874 C C . GLU A 1 237 ? 28.526 25.801 -33.940 1.00 63.59 237 GLU A C 1
ATOM 1876 O O . GLU A 1 237 ? 28.857 24.732 -33.421 1.00 63.59 237 GLU A O 1
ATOM 1881 N N . THR A 1 238 ? 27.820 26.723 -33.289 1.00 63.31 238 THR A N 1
ATOM 1882 C CA . THR A 1 238 ? 27.257 26.505 -31.957 1.00 63.31 238 THR A CA 1
ATOM 1883 C C . THR A 1 238 ? 25.994 25.665 -32.094 1.00 63.31 238 THR A C 1
ATOM 1885 O O . THR A 1 238 ? 24.956 26.169 -32.517 1.00 63.31 238 THR A O 1
ATOM 1888 N N . VAL A 1 239 ? 26.065 24.390 -31.714 1.00 68.00 239 VAL A N 1
ATOM 1889 C CA . VAL A 1 239 ? 24.881 23.533 -31.601 1.00 68.00 239 VAL A CA 1
ATOM 1890 C C . VAL A 1 239 ? 24.212 23.760 -30.247 1.00 68.00 239 VAL A C 1
ATOM 1892 O O . VAL A 1 239 ? 24.837 23.612 -29.198 1.00 68.00 239 VAL A O 1
ATOM 1895 N N . THR A 1 240 ? 22.938 24.153 -30.253 1.00 68.12 240 THR A N 1
ATOM 1896 C CA . THR A 1 240 ? 22.143 24.214 -29.022 1.00 68.12 240 THR A CA 1
ATOM 1897 C C . THR A 1 240 ? 21.625 22.813 -28.701 1.00 68.12 240 THR A C 1
ATOM 1899 O O . THR A 1 240 ? 20.963 22.217 -29.554 1.00 68.12 240 THR A O 1
ATOM 1902 N N . PRO A 1 241 ? 21.893 22.275 -27.499 1.00 71.62 241 PRO A N 1
ATOM 1903 C CA . PRO A 1 241 ? 21.355 20.986 -27.095 1.00 71.62 241 PRO A CA 1
ATOM 1904 C C . PRO A 1 241 ? 19.825 21.023 -27.095 1.00 71.62 241 PRO A C 1
ATOM 1906 O O . PRO A 1 241 ? 19.224 21.919 -26.499 1.00 71.62 241 PRO A O 1
ATOM 1909 N N . VAL A 1 242 ? 19.195 20.054 -27.754 1.00 78.75 242 VAL A N 1
ATOM 1910 C CA . VAL A 1 242 ? 17.747 19.843 -27.659 1.00 78.75 242 VAL A CA 1
ATOM 1911 C C . VAL A 1 242 ? 17.456 18.887 -26.510 1.00 78.75 242 VAL A C 1
ATOM 1913 O O . VAL A 1 242 ? 18.231 17.968 -26.253 1.00 78.75 242 VAL A O 1
ATOM 1916 N N . ALA A 1 243 ? 16.354 19.112 -25.798 1.00 86.19 243 ALA A N 1
ATOM 1917 C CA . ALA A 1 243 ? 15.928 18.180 -24.765 1.00 86.19 243 ALA A CA 1
ATOM 1918 C C . ALA A 1 243 ?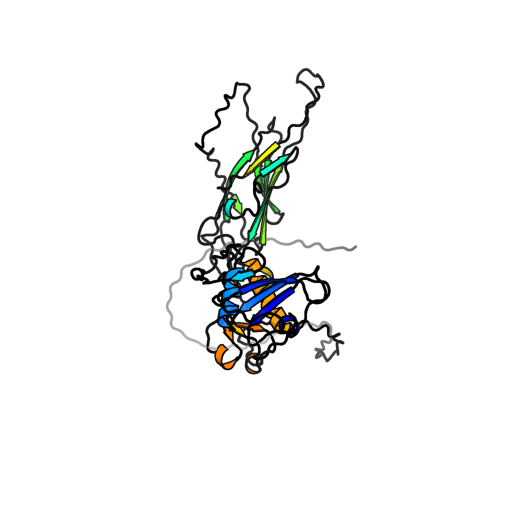 15.543 16.838 -25.402 1.00 86.19 243 ALA A C 1
ATOM 1920 O O . ALA A 1 243 ? 14.890 16.793 -26.447 1.00 86.19 243 ALA A O 1
ATOM 1921 N N . HIS A 1 244 ? 15.941 15.749 -24.758 1.00 89.69 244 HIS A N 1
ATOM 1922 C CA . HIS A 1 244 ? 15.483 14.418 -25.097 1.00 89.69 244 HIS A CA 1
ATOM 1923 C C . HIS A 1 244 ? 14.213 14.101 -24.319 1.00 89.69 244 HIS A C 1
ATOM 1925 O O . HIS A 1 244 ? 14.072 14.450 -23.149 1.00 89.69 244 HIS A O 1
ATOM 1931 N N . HIS A 1 245 ? 13.310 13.402 -24.992 1.00 91.50 245 HIS A N 1
ATOM 1932 C CA . HIS A 1 245 ? 12.082 12.866 -24.428 1.00 91.50 245 HIS A CA 1
ATOM 1933 C C . HIS A 1 245 ? 12.144 11.342 -24.483 1.00 91.50 245 HIS A C 1
ATOM 1935 O O . HIS A 1 245 ? 12.465 10.778 -25.538 1.00 91.50 245 HIS A O 1
ATOM 1941 N N . ALA A 1 246 ? 11.833 10.680 -23.374 1.00 91.06 246 ALA A N 1
ATOM 1942 C CA . ALA A 1 246 ? 11.748 9.233 -23.256 1.00 91.06 246 ALA A CA 1
ATOM 1943 C C . ALA A 1 246 ? 10.442 8.836 -22.564 1.00 91.06 246 ALA A C 1
ATOM 1945 O O . ALA A 1 246 ? 10.026 9.459 -21.591 1.00 91.06 246 ALA A O 1
ATOM 1946 N N . VA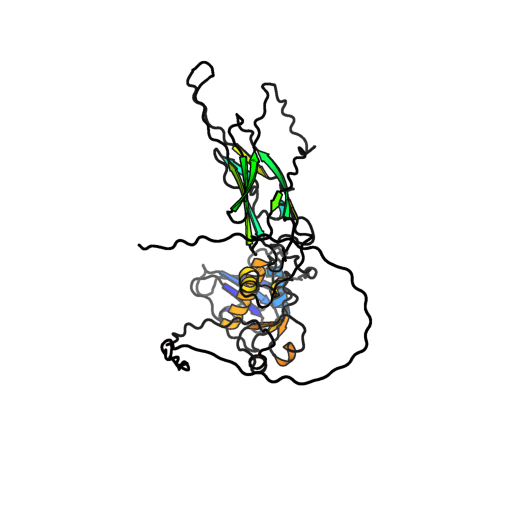L A 1 247 ? 9.786 7.801 -23.082 1.00 92.88 247 VAL A N 1
ATOM 1947 C CA . VAL A 1 247 ? 8.496 7.318 -22.587 1.00 92.88 247 VAL A CA 1
ATOM 1948 C C . VAL A 1 247 ? 8.505 5.800 -22.583 1.00 92.88 247 VAL A C 1
ATOM 1950 O O . VAL A 1 247 ? 8.792 5.178 -23.606 1.00 92.88 247 VAL A O 1
ATOM 1953 N N . ILE A 1 248 ? 8.140 5.202 -21.457 1.00 91.44 248 ILE A N 1
ATOM 1954 C CA . ILE A 1 248 ? 7.812 3.781 -21.373 1.00 91.44 248 ILE A CA 1
ATOM 1955 C C . ILE A 1 248 ? 6.294 3.660 -21.509 1.00 91.44 248 ILE A C 1
ATOM 1957 O O . ILE A 1 248 ? 5.547 4.365 -20.843 1.00 91.44 248 ILE A O 1
ATOM 1961 N N . ASP A 1 249 ? 5.832 2.817 -22.429 1.00 90.38 249 ASP A N 1
ATOM 1962 C CA . ASP A 1 249 ? 4.405 2.603 -22.674 1.00 90.38 249 ASP A CA 1
ATOM 1963 C C . ASP A 1 249 ? 3.808 1.845 -21.481 1.00 90.38 249 ASP A C 1
ATOM 1965 O O . ASP A 1 249 ? 4.378 0.842 -21.041 1.00 90.38 249 ASP A O 1
ATOM 1969 N N . ASP A 1 250 ? 2.653 2.292 -20.990 1.00 92.19 250 ASP A N 1
ATOM 1970 C CA . ASP A 1 250 ? 1.947 1.697 -19.848 1.00 92.19 250 ASP A CA 1
ATOM 1971 C C . ASP A 1 250 ? 1.648 0.201 -20.040 1.00 92.19 250 ASP A C 1
ATOM 1973 O O . ASP A 1 250 ? 1.481 -0.524 -19.059 1.00 92.19 250 ASP A O 1
ATOM 1977 N N . ARG A 1 251 ? 1.590 -0.271 -21.298 1.00 91.62 251 ARG A N 1
ATOM 1978 C CA . ARG A 1 251 ? 1.387 -1.685 -21.665 1.00 91.62 251 ARG A CA 1
ATOM 1979 C C . ARG A 1 251 ? 2.629 -2.556 -21.482 1.00 91.62 251 ARG A C 1
ATOM 1981 O O . ARG A 1 251 ? 2.510 -3.778 -21.564 1.00 91.62 251 ARG A O 1
ATOM 1988 N N . SER A 1 252 ? 3.796 -1.956 -21.238 1.00 90.00 252 SER A N 1
ATOM 1989 C CA . SER A 1 252 ? 4.973 -2.693 -20.768 1.00 90.00 252 SER A CA 1
ATOM 1990 C C . SER A 1 252 ? 4.601 -3.487 -19.524 1.00 90.00 252 SER A C 1
ATOM 1992 O O . SER A 1 252 ? 3.727 -3.077 -18.761 1.00 90.00 252 SER A O 1
ATOM 1994 N N . SER A 1 253 ? 5.198 -4.652 -19.329 1.00 93.00 253 SER A N 1
ATOM 1995 C CA . SER A 1 253 ? 4.678 -5.604 -18.357 1.00 93.00 253 SER A CA 1
ATOM 1996 C C . SER A 1 253 ? 5.731 -6.539 -17.788 1.00 93.00 253 SER A C 1
ATOM 1998 O O . SER A 1 253 ? 6.773 -6.763 -18.395 1.00 93.00 253 SER A O 1
ATOM 2000 N N . ILE A 1 254 ? 5.438 -7.089 -16.614 1.00 90.12 254 ILE A N 1
ATOM 2001 C CA . ILE A 1 254 ? 6.265 -8.058 -15.894 1.00 90.12 254 ILE A CA 1
ATOM 2002 C C . ILE A 1 254 ? 5.393 -9.224 -15.419 1.00 90.12 254 ILE A C 1
ATOM 2004 O O . ILE A 1 254 ? 4.243 -9.017 -15.023 1.00 90.12 254 ILE A O 1
ATOM 2008 N N . ASP A 1 255 ? 5.908 -10.450 -15.490 1.00 89.25 255 ASP A N 1
ATOM 2009 C CA . ASP A 1 255 ? 5.116 -11.657 -15.239 1.00 89.25 255 ASP A CA 1
ATOM 2010 C C . ASP A 1 255 ? 5.653 -12.514 -14.085 1.00 89.25 255 ASP A C 1
ATOM 2012 O O . ASP A 1 255 ? 6.725 -13.112 -14.173 1.00 89.25 255 ASP A O 1
ATOM 2016 N N . PHE A 1 256 ? 4.856 -12.615 -13.016 1.00 88.06 256 PHE A N 1
ATOM 2017 C CA . PHE A 1 256 ? 5.115 -13.480 -11.863 1.00 88.06 256 PHE A CA 1
ATOM 2018 C C . PHE A 1 256 ? 4.122 -14.654 -11.745 1.00 88.06 256 PHE A C 1
ATOM 2020 O O . PHE A 1 256 ? 4.110 -15.347 -10.727 1.00 88.06 256 PHE A O 1
ATOM 2027 N N . SER A 1 257 ? 3.314 -14.924 -12.776 1.00 86.50 257 SER A N 1
ATOM 2028 C CA . SER A 1 257 ? 2.212 -15.900 -12.718 1.00 86.50 257 SER A CA 1
ATOM 2029 C C . SER A 1 257 ? 2.630 -17.372 -12.586 1.00 86.50 257 SER A C 1
ATOM 2031 O O . SER A 1 257 ? 1.848 -18.221 -12.161 1.00 86.50 257 SER A O 1
ATOM 2033 N N . GLY A 1 258 ? 3.881 -17.701 -12.920 1.00 82.50 258 GLY A N 1
ATOM 2034 C CA . GLY A 1 258 ? 4.408 -19.070 -12.865 1.00 82.50 258 GLY A CA 1
ATOM 2035 C C . GLY A 1 258 ? 5.064 -19.467 -11.539 1.00 82.50 258 GLY A C 1
ATOM 2036 O O . GLY A 1 258 ? 5.499 -20.613 -11.387 1.00 82.50 258 GLY A O 1
ATOM 2037 N N . TYR A 1 259 ? 5.186 -18.539 -10.590 1.00 85.38 259 TYR A N 1
ATOM 2038 C CA . TYR A 1 259 ? 5.975 -18.751 -9.380 1.00 85.38 259 TYR A CA 1
ATOM 2039 C C . TYR A 1 259 ? 5.167 -19.405 -8.262 1.00 85.38 259 TYR A C 1
ATOM 2041 O O . TYR A 1 259 ? 3.952 -19.263 -8.149 1.00 85.38 259 TYR A O 1
ATOM 2049 N N . ARG A 1 260 ? 5.860 -20.184 -7.429 1.00 87.69 260 ARG A N 1
ATOM 2050 C CA . ARG A 1 260 ? 5.250 -20.870 -6.287 1.00 87.69 260 ARG A CA 1
ATOM 2051 C C . ARG A 1 260 ? 5.385 -20.017 -5.036 1.00 87.69 260 ARG A C 1
ATOM 2053 O O . ARG A 1 260 ? 6.343 -19.266 -4.907 1.00 87.69 260 ARG A O 1
ATOM 2060 N N . HIS A 1 261 ? 4.462 -20.203 -4.102 1.00 89.94 261 HIS A N 1
ATOM 2061 C CA . HIS A 1 261 ? 4.512 -19.572 -2.790 1.00 89.94 261 HIS A CA 1
ATOM 2062 C C . HIS A 1 261 ? 5.055 -20.568 -1.759 1.00 89.94 261 HIS A C 1
ATOM 2064 O O . HIS A 1 261 ? 4.483 -21.642 -1.562 1.00 89.94 261 HIS A O 1
ATOM 2070 N N . TYR A 1 262 ? 6.189 -20.243 -1.148 1.00 89.00 262 TYR A N 1
ATOM 2071 C CA . TYR A 1 262 ? 6.801 -20.971 -0.047 1.00 89.00 262 TYR A CA 1
ATOM 2072 C C . TYR A 1 262 ? 7.729 -20.048 0.750 1.00 89.00 262 TYR A C 1
ATOM 2074 O O . TYR A 1 262 ? 8.656 -19.451 0.202 1.00 89.00 262 TYR A O 1
ATOM 2082 N N . ILE A 1 263 ? 7.538 -20.017 2.067 1.00 87.38 263 ILE A N 1
ATOM 2083 C CA . ILE A 1 263 ? 8.456 -19.384 3.013 1.00 87.38 263 ILE A CA 1
ATOM 2084 C C . ILE A 1 263 ? 8.589 -20.256 4.257 1.00 87.38 263 ILE A C 1
ATOM 2086 O O . ILE A 1 263 ? 7.616 -20.840 4.733 1.00 87.38 263 ILE A O 1
ATOM 2090 N N . GLU A 1 264 ? 9.805 -20.349 4.787 1.00 85.88 264 GLU A N 1
ATOM 2091 C CA . GLU A 1 264 ? 10.035 -20.979 6.082 1.00 85.88 264 GLU A CA 1
ATOM 2092 C C . GLU A 1 264 ? 9.564 -20.046 7.205 1.00 85.88 264 GLU A C 1
ATOM 2094 O O . GLU A 1 264 ? 9.914 -18.865 7.244 1.00 85.88 264 GLU A O 1
ATOM 2099 N N . MET A 1 265 ? 8.773 -20.588 8.132 1.00 85.00 265 MET A N 1
ATOM 2100 C CA . MET A 1 265 ? 8.242 -19.853 9.277 1.00 85.00 265 MET A CA 1
ATOM 2101 C C . MET A 1 265 ? 8.885 -20.355 10.578 1.00 85.00 265 MET A C 1
ATOM 2103 O O . MET A 1 265 ? 9.042 -21.567 10.739 1.00 85.00 265 MET A O 1
ATOM 2107 N N . PRO A 1 266 ? 9.222 -19.464 11.535 1.00 85.06 266 PRO A N 1
ATOM 2108 C CA . PRO A 1 266 ? 8.904 -18.034 11.571 1.00 85.06 266 PRO A CA 1
ATOM 2109 C C . PRO A 1 266 ? 9.919 -17.106 10.856 1.00 85.06 266 PRO A C 1
ATOM 2111 O O . PRO A 1 266 ? 11.114 -17.198 11.113 1.00 85.06 266 PRO A O 1
ATOM 2114 N N . SER A 1 267 ? 9.453 -16.129 10.057 1.00 85.00 267 SER A N 1
ATOM 2115 C CA . SER A 1 267 ? 10.280 -15.070 9.436 1.00 85.00 267 SER A CA 1
ATOM 2116 C C . SER A 1 267 ? 9.966 -13.644 9.932 1.00 85.00 267 SER A C 1
ATOM 2118 O O . SER A 1 267 ? 8.967 -13.037 9.545 1.00 85.00 267 SER A O 1
ATOM 2120 N N . LEU A 1 268 ? 10.819 -13.091 10.815 1.00 87.75 268 LEU A N 1
ATOM 2121 C CA . LEU A 1 268 ? 10.618 -11.739 11.375 1.00 87.75 268 LEU A CA 1
ATOM 2122 C C . LEU A 1 268 ? 10.710 -10.662 10.288 1.00 87.75 268 LEU A C 1
ATOM 2124 O O . LEU A 1 268 ? 10.027 -9.646 10.361 1.00 87.75 268 LEU A O 1
ATOM 2128 N N . GLY A 1 269 ? 11.552 -10.898 9.278 1.00 86.75 269 GLY A N 1
ATOM 2129 C CA . GLY A 1 269 ? 11.701 -10.001 8.138 1.00 86.75 269 GLY A CA 1
ATOM 2130 C C . GLY A 1 269 ? 10.416 -9.901 7.320 1.00 86.75 269 GLY A C 1
ATOM 2131 O O . GLY A 1 269 ? 10.023 -8.796 6.962 1.00 86.75 269 GLY A O 1
ATOM 2132 N N . ALA A 1 270 ? 9.726 -11.022 7.082 1.00 88.88 270 ALA A N 1
ATOM 2133 C CA . ALA A 1 270 ? 8.460 -11.038 6.344 1.00 88.88 270 ALA A CA 1
ATOM 2134 C C . ALA A 1 270 ? 7.339 -10.314 7.108 1.00 88.88 270 ALA A C 1
ATOM 2136 O O . ALA A 1 270 ? 6.573 -9.555 6.513 1.00 88.88 270 ALA A O 1
ATOM 2137 N N . PHE A 1 271 ? 7.296 -10.472 8.434 1.00 89.81 271 PHE A N 1
ATOM 2138 C CA . PHE A 1 271 ? 6.374 -9.719 9.279 1.00 89.81 271 PHE A CA 1
ATOM 2139 C C . PHE A 1 271 ? 6.678 -8.212 9.256 1.00 89.81 271 PHE A C 1
ATOM 2141 O O . PHE A 1 271 ? 5.790 -7.410 8.988 1.00 89.81 271 PHE A O 1
ATOM 2148 N N . ALA A 1 272 ? 7.937 -7.819 9.467 1.00 88.25 272 ALA A N 1
ATOM 2149 C CA . ALA A 1 272 ? 8.322 -6.409 9.544 1.00 88.25 272 ALA A CA 1
ATOM 2150 C C . ALA A 1 272 ? 8.184 -5.654 8.210 1.00 88.25 272 ALA A C 1
ATOM 2152 O O . ALA A 1 272 ? 7.904 -4.459 8.215 1.00 88.25 272 ALA A O 1
ATOM 2153 N N . SER A 1 273 ? 8.399 -6.329 7.078 1.00 85.69 273 SER A N 1
ATOM 2154 C CA . SER A 1 273 ? 8.374 -5.692 5.752 1.00 85.69 273 SER A CA 1
ATOM 2155 C C . SER A 1 273 ? 7.019 -5.760 5.054 1.00 85.69 273 SER A C 1
ATOM 2157 O O . SER A 1 273 ? 6.685 -4.838 4.321 1.00 85.69 273 SER A O 1
ATOM 2159 N N . ALA A 1 274 ? 6.241 -6.823 5.275 1.00 88.75 274 ALA A N 1
ATOM 2160 C CA . ALA A 1 274 ? 4.999 -7.068 4.543 1.00 88.75 274 ALA A CA 1
ATOM 2161 C C . ALA A 1 274 ? 3.802 -7.396 5.441 1.00 88.75 274 ALA A C 1
ATOM 2163 O O . ALA A 1 274 ? 2.720 -7.640 4.916 1.00 88.75 274 ALA A O 1
ATOM 2164 N N . GLY A 1 275 ? 3.962 -7.485 6.765 1.00 90.31 275 GLY A N 1
ATOM 2165 C CA . GLY A 1 275 ? 2.887 -7.939 7.653 1.00 90.31 275 GLY A CA 1
ATOM 2166 C C . GLY A 1 275 ? 2.533 -9.423 7.510 1.00 90.31 275 GLY A C 1
ATOM 2167 O O . GLY A 1 275 ? 1.470 -9.852 7.953 1.00 90.31 275 GLY A O 1
ATOM 2168 N N . PHE A 1 276 ? 3.388 -10.214 6.859 1.00 91.62 276 PHE A N 1
ATOM 2169 C CA . PHE A 1 276 ? 3.119 -11.620 6.553 1.00 91.62 276 PHE A CA 1
ATOM 2170 C C . PHE A 1 276 ? 3.314 -12.501 7.800 1.00 91.62 276 PHE A C 1
ATOM 2172 O O . PHE A 1 276 ? 4.246 -12.245 8.568 1.00 91.62 276 PHE A O 1
ATOM 2179 N N . PRO A 1 277 ? 2.475 -13.531 8.039 1.00 91.19 277 PRO A N 1
ATOM 2180 C CA . PRO A 1 277 ? 1.472 -14.133 7.144 1.00 91.19 277 PRO A CA 1
ATOM 2181 C C . PRO A 1 277 ? 0.101 -13.447 7.147 1.00 91.19 277 PRO A C 1
ATOM 2183 O O . PRO A 1 277 ? -0.729 -13.730 6.286 1.00 91.19 277 PRO A O 1
ATOM 2186 N N . PHE A 1 278 ? -0.132 -12.510 8.065 1.00 92.12 278 PHE A N 1
ATOM 2187 C CA . PHE A 1 278 ? -1.440 -11.882 8.268 1.00 92.12 278 PHE A CA 1
ATOM 2188 C C . PHE A 1 278 ? -1.916 -11.052 7.064 1.00 92.12 278 PHE A C 1
ATOM 2190 O O . PHE A 1 278 ? -3.116 -10.873 6.875 1.00 92.12 278 PHE A O 1
ATOM 2197 N N . SER A 1 279 ? -0.984 -10.591 6.226 1.00 92.62 279 SER A N 1
ATOM 2198 C CA . SER A 1 279 ? -1.239 -9.842 4.991 1.00 92.62 279 SER A CA 1
ATOM 2199 C C . SER A 1 279 ? -1.552 -10.694 3.759 1.00 92.62 279 SER A C 1
ATOM 2201 O O . SER A 1 279 ? -1.727 -10.142 2.675 1.00 92.62 279 SER A O 1
ATOM 2203 N N . ARG A 1 280 ? -1.637 -12.029 3.880 1.00 92.19 280 ARG A N 1
ATOM 2204 C CA . ARG A 1 280 ? -1.956 -12.913 2.741 1.00 92.19 280 ARG A CA 1
ATOM 2205 C C . ARG A 1 280 ? -3.276 -12.536 2.053 1.00 92.19 280 ARG A C 1
ATOM 2207 O O . ARG A 1 280 ? -3.392 -12.697 0.839 1.00 92.19 280 ARG A O 1
ATOM 2214 N N . TYR A 1 281 ? -4.248 -12.059 2.827 1.00 93.44 281 TYR A N 1
ATOM 2215 C CA . TYR A 1 281 ? -5.513 -11.503 2.350 1.00 93.44 281 TYR A CA 1
ATOM 2216 C C . TYR A 1 281 ? -5.513 -10.003 2.626 1.00 93.44 281 TYR A C 1
ATOM 2218 O O . TYR A 1 281 ? -5.241 -9.586 3.753 1.00 93.44 281 TYR A O 1
ATOM 2226 N N . ALA A 1 282 ? -5.840 -9.196 1.619 1.00 92.75 282 ALA A N 1
ATOM 2227 C CA . ALA A 1 282 ? -5.719 -7.743 1.717 1.00 92.75 282 ALA A CA 1
ATOM 2228 C C . ALA A 1 282 ? -6.665 -7.114 2.761 1.00 92.75 282 ALA A C 1
ATOM 2230 O O . ALA A 1 282 ? -6.351 -6.078 3.331 1.00 92.75 282 ALA A O 1
ATOM 2231 N N . ASP A 1 283 ? -7.802 -7.753 3.047 1.00 92.50 283 ASP A N 1
ATOM 2232 C CA . ASP A 1 283 ? -8.793 -7.322 4.047 1.00 92.50 283 ASP A CA 1
ATOM 2233 C C . ASP A 1 283 ? -8.562 -7.901 5.452 1.00 92.50 283 ASP A C 1
ATOM 2235 O O . ASP A 1 283 ? -9.372 -7.662 6.354 1.00 92.50 283 ASP A O 1
ATOM 2239 N N . LEU A 1 284 ? -7.470 -8.655 5.636 1.00 92.62 284 LEU A N 1
ATOM 2240 C CA . LEU A 1 284 ? -7.110 -9.348 6.871 1.00 92.62 284 LEU A CA 1
ATOM 2241 C C . LEU A 1 284 ? -8.231 -10.280 7.383 1.00 92.62 284 LEU A C 1
ATOM 2243 O O . LEU A 1 284 ? -8.444 -10.403 8.587 1.00 92.62 284 LEU A O 1
ATOM 2247 N N . ALA A 1 285 ? -8.937 -10.975 6.484 1.00 91.00 285 ALA A N 1
ATOM 2248 C CA . ALA A 1 285 ? -10.033 -11.882 6.856 1.00 91.00 285 ALA A CA 1
ATOM 2249 C C . ALA A 1 285 ? -9.615 -13.151 7.630 1.00 91.00 285 ALA A C 1
ATOM 2251 O O . ALA A 1 285 ? -10.430 -13.747 8.341 1.00 91.00 285 ALA A O 1
ATOM 2252 N N . GLN A 1 286 ? -8.372 -13.606 7.452 1.00 88.44 286 GLN A N 1
ATOM 2253 C CA . GLN A 1 286 ? -7.839 -14.817 8.085 1.00 88.44 286 GLN A CA 1
ATOM 2254 C C . GLN A 1 286 ? -7.307 -14.644 9.516 1.00 88.44 286 GLN A C 1
ATOM 2256 O O . GLN A 1 286 ? -7.581 -15.533 10.326 1.00 88.44 286 GLN A O 1
ATOM 2261 N N . PRO A 1 287 ? -6.533 -13.592 9.857 1.00 90.31 287 PRO A N 1
ATOM 2262 C CA . PRO A 1 287 ? -5.960 -13.478 11.192 1.00 90.31 287 PRO A CA 1
ATOM 2263 C C . PRO A 1 287 ? -7.007 -13.388 12.301 1.00 90.31 287 PRO A C 1
ATOM 2265 O O . PRO A 1 287 ? -8.004 -12.668 12.197 1.00 90.31 287 PRO A O 1
ATOM 2268 N N . LEU A 1 288 ? -6.701 -14.061 13.411 1.00 91.19 288 LEU A N 1
ATOM 2269 C CA . LEU A 1 288 ? -7.397 -13.918 14.681 1.00 91.19 288 LEU A CA 1
ATOM 2270 C C . LEU A 1 288 ? -6.552 -13.066 15.625 1.00 91.19 288 LEU A C 1
ATOM 2272 O O . LEU A 1 288 ? -5.488 -13.485 16.084 1.00 91.19 288 LEU A O 1
ATOM 2276 N N . VAL A 1 289 ? -7.039 -11.873 15.941 1.00 91.81 289 VAL A N 1
ATOM 2277 C CA . VAL A 1 289 ? -6.397 -10.976 16.896 1.00 91.81 289 VAL A CA 1
ATOM 2278 C C . VAL A 1 289 ? -6.908 -11.282 18.298 1.00 91.81 289 VAL A C 1
ATOM 2280 O O . VAL A 1 289 ? -8.110 -11.220 18.561 1.00 91.81 289 VAL A O 1
ATOM 2283 N N . LEU A 1 290 ? -5.989 -11.578 19.214 1.00 90.38 290 LEU A N 1
ATOM 2284 C CA . LEU A 1 290 ? -6.294 -11.726 20.631 1.00 90.38 290 LEU A CA 1
ATOM 2285 C C . LEU A 1 290 ? -5.855 -10.468 21.384 1.00 90.38 290 LEU A C 1
ATOM 2287 O O . LEU A 1 290 ? -4.690 -10.075 21.320 1.00 90.38 290 LEU A O 1
ATOM 2291 N N . VAL A 1 291 ? -6.794 -9.852 22.096 1.00 91.12 291 VAL A N 1
ATOM 2292 C CA . VAL A 1 291 ? -6.612 -8.601 22.848 1.00 91.12 291 VAL A CA 1
ATOM 2293 C C . VAL A 1 291 ? -7.204 -8.793 24.245 1.00 91.12 291 VAL A C 1
ATOM 2295 O O . VAL A 1 291 ? -8.212 -9.473 24.357 1.00 91.12 291 VAL A O 1
ATOM 2298 N N . PRO A 1 292 ? -6.660 -8.236 25.336 1.00 88.75 292 PRO A N 1
ATOM 2299 C CA . PRO A 1 292 ? -7.276 -8.393 26.653 1.00 88.75 292 PRO A CA 1
ATOM 2300 C C . PRO A 1 292 ? -8.698 -7.818 26.696 1.00 88.75 292 PRO A C 1
ATOM 2302 O O . PRO A 1 292 ? -8.970 -6.798 26.071 1.00 88.75 292 PRO A O 1
ATOM 2305 N N . ALA A 1 293 ? -9.585 -8.403 27.510 1.00 87.81 293 ALA A N 1
ATOM 2306 C CA . ALA A 1 293 ? -10.980 -7.952 27.654 1.00 87.81 293 ALA A CA 1
ATOM 2307 C C . ALA A 1 293 ? -11.133 -6.472 28.070 1.00 87.81 293 ALA A C 1
ATOM 2309 O O . ALA A 1 293 ? -12.169 -5.851 27.842 1.00 87.81 293 ALA A O 1
ATOM 2310 N N . LYS A 1 294 ? -10.108 -5.898 28.708 1.00 89.06 294 LYS A N 1
ATOM 2311 C CA . LYS A 1 294 ? -10.019 -4.473 29.045 1.00 89.06 294 LYS A CA 1
ATOM 2312 C C . LYS A 1 294 ? -8.652 -3.952 28.602 1.00 89.06 294 LYS A C 1
ATOM 2314 O O . LYS A 1 294 ? -7.739 -3.934 29.427 1.00 89.06 294 LYS A O 1
ATOM 2319 N N . PRO A 1 295 ? -8.488 -3.591 27.320 1.00 89.69 295 PRO A N 1
ATOM 2320 C CA . PRO A 1 295 ? -7.187 -3.223 26.797 1.00 89.69 295 PRO A CA 1
ATOM 2321 C C . PRO A 1 295 ? -6.766 -1.838 27.284 1.00 89.69 295 PRO A C 1
ATOM 2323 O O . PRO A 1 295 ? -7.537 -0.871 27.254 1.00 89.69 295 PRO A O 1
ATOM 2326 N N . GLU A 1 296 ? -5.510 -1.720 27.697 1.00 90.38 296 GLU A N 1
ATOM 2327 C CA . GLU A 1 296 ? -4.921 -0.421 28.008 1.00 90.38 296 GLU A CA 1
ATOM 2328 C C . GLU A 1 296 ? -4.731 0.412 26.728 1.00 90.38 296 GLU A C 1
ATOM 2330 O O . GLU A 1 296 ? -4.634 -0.113 25.618 1.00 90.38 296 GLU A O 1
ATOM 2335 N N . SER A 1 297 ? -4.607 1.736 26.868 1.00 89.88 297 SER A N 1
ATOM 2336 C CA . SER A 1 297 ? -4.408 2.647 25.725 1.00 89.88 297 SER A CA 1
ATOM 2337 C C . SER A 1 297 ? -3.204 2.247 24.850 1.00 89.88 297 SER A C 1
ATOM 2339 O O . SER A 1 297 ? -3.265 2.351 23.621 1.00 89.88 297 SER A O 1
ATOM 2341 N N . GLY A 1 298 ? -2.126 1.737 25.457 1.00 90.38 298 GLY A N 1
ATOM 2342 C CA . GLY A 1 298 ? -0.950 1.256 24.728 1.00 90.38 298 GLY A CA 1
ATOM 2343 C C . GLY A 1 298 ? -1.223 0.001 23.892 1.00 90.38 298 GLY A C 1
ATOM 2344 O O . GLY A 1 298 ? -0.686 -0.126 22.794 1.00 90.38 298 GLY A O 1
ATOM 2345 N N . GLU A 1 299 ? -2.086 -0.896 24.367 1.00 91.06 299 GLU A N 1
ATOM 2346 C CA . GLU A 1 299 ? -2.466 -2.118 23.648 1.00 91.06 299 GLU A CA 1
ATOM 2347 C C . GLU A 1 299 ? -3.369 -1.787 22.461 1.00 91.06 299 GLU A C 1
ATOM 2349 O O . GLU A 1 299 ? -3.111 -2.252 21.355 1.00 91.06 299 GLU A O 1
ATOM 2354 N N . VAL A 1 300 ? -4.350 -0.897 22.649 1.00 92.00 300 VAL A N 1
ATOM 2355 C CA . VAL A 1 300 ? -5.187 -0.407 21.540 1.00 92.00 300 VAL A CA 1
ATOM 2356 C C . VAL A 1 300 ? -4.351 0.341 20.504 1.00 92.00 300 VAL A C 1
ATOM 2358 O O . VAL A 1 300 ? -4.548 0.147 19.309 1.00 92.00 300 VAL A O 1
ATOM 2361 N N . SER A 1 301 ? -3.388 1.161 20.939 1.00 92.38 301 SER A N 1
ATOM 2362 C CA . SER A 1 301 ? -2.480 1.850 20.009 1.00 92.38 301 SER A CA 1
ATOM 2363 C C . SER A 1 301 ? -1.670 0.841 19.198 1.00 92.38 301 SER A C 1
ATOM 2365 O O . SER A 1 301 ? -1.678 0.901 17.979 1.00 92.38 301 SER A O 1
ATOM 2367 N N . THR A 1 302 ? -1.074 -0.155 19.863 1.00 92.75 302 THR A N 1
ATOM 2368 C CA . THR A 1 302 ? -0.291 -1.206 19.192 1.00 92.75 302 THR A CA 1
ATOM 2369 C C . THR A 1 302 ? -1.140 -1.995 18.195 1.00 92.75 302 THR A C 1
ATOM 2371 O O . THR A 1 302 ? -0.670 -2.313 17.107 1.00 92.75 302 THR A O 1
ATOM 2374 N N . LEU A 1 303 ? -2.392 -2.303 18.548 1.00 93.00 303 LEU A N 1
ATOM 2375 C CA . LEU A 1 303 ? -3.331 -2.975 17.657 1.00 93.00 303 LEU A CA 1
ATOM 2376 C C . LEU A 1 303 ? -3.601 -2.147 16.396 1.00 93.00 303 LEU A C 1
ATOM 2378 O O . LEU A 1 303 ? -3.455 -2.656 15.287 1.00 93.00 303 LEU A O 1
ATOM 2382 N N . LEU A 1 304 ? -3.994 -0.883 16.568 1.00 92.19 304 LEU A N 1
ATOM 2383 C CA . LEU A 1 304 ? -4.314 0.008 15.453 1.00 92.19 304 LEU A CA 1
ATOM 2384 C C . LEU A 1 304 ? -3.084 0.281 14.581 1.00 92.19 304 LEU A C 1
ATOM 2386 O O . LEU A 1 304 ? -3.202 0.260 13.360 1.00 92.19 304 LEU A O 1
ATOM 2390 N N . ASP A 1 305 ? -1.907 0.453 15.186 1.00 93.12 305 ASP A N 1
ATOM 2391 C CA . ASP A 1 305 ? -0.643 0.643 14.471 1.00 93.12 305 ASP A CA 1
ATOM 2392 C C . ASP A 1 305 ? -0.262 -0.609 13.672 1.00 93.12 305 ASP A C 1
ATOM 2394 O O . ASP A 1 305 ? 0.131 -0.504 12.513 1.00 93.12 305 ASP A O 1
ATOM 2398 N N . ALA A 1 306 ? -0.413 -1.805 14.253 1.00 92.88 306 ALA A N 1
ATOM 2399 C CA . ALA A 1 306 ? -0.119 -3.059 13.566 1.00 92.88 306 ALA A CA 1
ATOM 2400 C C . ALA A 1 306 ? -1.064 -3.285 12.378 1.00 92.88 306 ALA A C 1
ATOM 2402 O O . ALA A 1 306 ? -0.603 -3.537 11.266 1.00 92.88 306 ALA A O 1
ATOM 2403 N N . LEU A 1 307 ? -2.378 -3.155 12.584 1.00 93.62 307 LEU A N 1
ATOM 2404 C CA . LEU A 1 307 ? -3.362 -3.315 11.510 1.00 93.62 307 LEU A CA 1
ATOM 2405 C C . LEU A 1 307 ? -3.221 -2.220 10.445 1.00 93.62 307 LEU A C 1
ATOM 2407 O O . LEU A 1 307 ? -3.315 -2.513 9.256 1.00 93.62 307 LEU A O 1
ATOM 2411 N N . GLY A 1 308 ? -2.940 -0.981 10.856 1.00 92.81 308 GLY A N 1
ATOM 2412 C CA . GLY A 1 308 ? -2.688 0.144 9.959 1.00 92.81 308 GLY A CA 1
ATOM 2413 C C . GLY A 1 308 ? -1.426 -0.049 9.120 1.00 92.81 308 GLY A C 1
ATOM 2414 O O . GLY A 1 308 ? -1.457 0.171 7.912 1.00 92.81 308 GLY A O 1
ATOM 2415 N N . ALA A 1 309 ? -0.337 -0.535 9.721 1.00 92.75 309 ALA A N 1
ATOM 2416 C CA . ALA A 1 309 ? 0.892 -0.856 9.003 1.00 92.75 309 ALA A CA 1
ATOM 2417 C C . ALA A 1 309 ? 0.673 -1.982 7.982 1.00 92.75 309 ALA A C 1
ATOM 2419 O O . ALA A 1 309 ? 1.120 -1.867 6.843 1.00 92.75 309 ALA A O 1
ATOM 2420 N N . ILE A 1 310 ? -0.057 -3.041 8.350 1.00 93.62 310 ILE A N 1
ATOM 2421 C CA . ILE A 1 310 ? -0.395 -4.129 7.420 1.00 93.62 310 ILE A CA 1
ATOM 2422 C C . ILE A 1 310 ? -1.293 -3.612 6.284 1.00 93.62 310 ILE A C 1
ATOM 2424 O O . ILE A 1 310 ? -1.041 -3.915 5.118 1.00 93.62 310 ILE A O 1
ATOM 2428 N N . GLY A 1 311 ? -2.303 -2.796 6.600 1.00 92.81 311 GLY A N 1
ATOM 2429 C CA . GLY A 1 311 ? -3.186 -2.172 5.611 1.00 92.81 311 GLY A CA 1
ATOM 2430 C C . GLY A 1 311 ? -2.442 -1.246 4.644 1.00 92.81 311 GLY A C 1
ATOM 2431 O O . GLY A 1 311 ? -2.711 -1.255 3.447 1.00 92.81 311 GLY A O 1
ATOM 2432 N N . ALA A 1 312 ? -1.441 -0.503 5.127 1.00 91.38 312 ALA A N 1
ATOM 2433 C CA . ALA A 1 312 ? -0.583 0.327 4.281 1.00 91.38 312 ALA A CA 1
ATOM 2434 C C . ALA A 1 312 ? 0.272 -0.513 3.316 1.00 91.38 312 ALA A C 1
ATOM 2436 O O . ALA A 1 312 ? 0.442 -0.136 2.156 1.00 91.38 312 ALA A O 1
ATOM 2437 N N . GLN A 1 313 ? 0.774 -1.669 3.765 1.00 90.31 313 GLN A N 1
ATOM 2438 C CA . GLN A 1 313 ? 1.550 -2.577 2.912 1.00 90.31 313 GLN A CA 1
ATOM 2439 C C . GLN A 1 313 ? 0.689 -3.262 1.845 1.00 90.31 313 GLN A C 1
ATOM 2441 O O . GLN A 1 313 ? 1.135 -3.424 0.711 1.00 90.31 313 GLN A O 1
ATOM 2446 N N . THR A 1 314 ? -0.542 -3.656 2.180 1.00 91.88 314 THR A N 1
ATOM 2447 C CA . THR A 1 314 ? -1.458 -4.298 1.221 1.00 91.88 314 THR A CA 1
ATOM 2448 C C . THR A 1 314 ? -2.166 -3.289 0.315 1.00 91.88 314 THR A C 1
ATOM 2450 O O . THR A 1 314 ? -2.530 -3.630 -0.809 1.00 91.88 314 THR A O 1
ATOM 2453 N N . GLY A 1 315 ? -2.333 -2.044 0.767 1.00 90.81 315 GLY A N 1
ATOM 2454 C CA . GLY A 1 315 ? -3.105 -1.013 0.072 1.00 90.81 315 GLY A CA 1
ATOM 2455 C C . GLY A 1 315 ? -4.614 -1.161 0.253 1.00 90.81 315 GLY A C 1
ATOM 2456 O O . GLY A 1 315 ? -5.377 -0.620 -0.544 1.00 90.81 315 GLY A O 1
ATOM 2457 N N . TYR A 1 316 ? -5.057 -1.917 1.261 1.00 91.75 316 TYR A N 1
ATOM 2458 C CA . TYR A 1 316 ? -6.471 -2.164 1.519 1.00 91.75 316 TYR A CA 1
ATOM 2459 C C . TYR A 1 316 ? -6.771 -2.120 3.030 1.00 91.75 316 TYR A C 1
ATOM 2461 O O . TYR A 1 316 ? -5.956 -2.579 3.834 1.00 91.75 316 TYR A O 1
ATOM 2469 N N . PRO A 1 317 ? -7.913 -1.546 3.456 1.00 91.44 317 PRO A N 1
ATOM 2470 C CA . PRO A 1 317 ? -8.260 -1.454 4.871 1.00 91.44 317 PRO A CA 1
ATOM 2471 C C . PRO A 1 317 ? -8.565 -2.825 5.494 1.00 91.44 317 PRO A C 1
ATOM 2473 O O . PRO A 1 317 ? -9.153 -3.712 4.872 1.00 91.44 317 PRO A O 1
ATOM 2476 N N . ALA A 1 318 ? -8.226 -2.969 6.775 1.00 91.12 318 ALA A N 1
ATOM 2477 C CA . ALA A 1 318 ? -8.436 -4.180 7.564 1.00 91.12 318 ALA A CA 1
ATOM 2478 C C . ALA A 1 318 ? -9.910 -4.348 7.994 1.00 91.12 318 ALA A C 1
ATOM 2480 O O . ALA A 1 318 ? -10.260 -4.148 9.154 1.00 91.12 318 ALA A O 1
ATOM 2481 N N . LEU A 1 319 ? -10.785 -4.680 7.042 1.00 89.12 319 LEU A N 1
ATOM 2482 C CA . LEU A 1 319 ? -12.242 -4.711 7.241 1.00 89.12 319 LEU A CA 1
ATOM 2483 C C . LEU A 1 319 ? -12.770 -6.014 7.854 1.00 89.12 319 LEU A C 1
ATOM 2485 O O . LEU A 1 319 ? -13.872 -6.027 8.388 1.00 89.12 319 LEU A O 1
ATOM 2489 N N . ARG A 1 320 ? -12.038 -7.129 7.746 1.00 90.00 320 ARG A N 1
ATOM 2490 C CA . ARG A 1 320 ? -12.545 -8.464 8.124 1.00 90.00 320 ARG A CA 1
ATOM 2491 C C . ARG A 1 320 ? -11.761 -9.125 9.253 1.00 90.00 320 ARG A C 1
ATOM 2493 O O . ARG A 1 320 ? -11.821 -10.342 9.423 1.00 90.00 320 ARG A O 1
ATOM 2500 N N . VAL A 1 321 ? -11.051 -8.321 10.035 1.00 90.50 321 VAL A N 1
ATOM 2501 C CA . VAL A 1 321 ? -10.254 -8.794 11.167 1.00 90.50 321 VAL A CA 1
ATOM 2502 C C . VAL A 1 321 ? -11.157 -9.423 12.221 1.00 90.50 321 VAL A C 1
ATOM 2504 O O . VAL A 1 321 ? -12.112 -8.807 12.694 1.00 90.50 321 VAL A O 1
ATOM 2507 N N . GLN A 1 322 ? -10.825 -10.640 12.638 1.00 90.44 322 GLN A N 1
ATOM 2508 C CA . GLN A 1 322 ? -11.523 -11.306 13.730 1.00 90.44 322 GLN A CA 1
ATOM 2509 C C . GLN A 1 322 ? -10.830 -10.977 15.048 1.00 90.44 322 GLN A C 1
ATOM 2511 O O . GLN A 1 322 ? -9.617 -11.126 15.164 1.00 90.44 322 GLN A O 1
ATOM 2516 N N . MET A 1 323 ? -11.595 -10.556 16.055 1.00 89.94 323 MET A N 1
ATOM 2517 C CA . MET A 1 323 ? -11.061 -10.229 17.380 1.00 89.94 323 MET A CA 1
ATOM 2518 C C . MET A 1 323 ? -11.680 -11.118 18.456 1.00 89.94 323 MET A C 1
ATOM 2520 O O . MET A 1 323 ? -12.872 -11.445 18.405 1.00 89.94 323 MET A O 1
ATOM 2524 N N . ARG A 1 324 ? -10.870 -11.522 19.434 1.00 89.94 324 ARG A N 1
ATOM 2525 C CA . ARG A 1 324 ? -11.290 -12.267 20.629 1.00 89.94 324 ARG A CA 1
ATOM 2526 C C . ARG A 1 324 ? -10.557 -11.742 21.854 1.00 89.94 324 ARG A C 1
ATOM 2528 O O . ARG A 1 324 ? -9.468 -11.183 21.741 1.00 89.94 324 ARG A O 1
ATOM 2535 N N . ASP A 1 325 ? -11.150 -11.976 23.015 1.00 87.81 325 ASP A N 1
ATOM 2536 C CA . ASP A 1 325 ? -10.623 -11.562 24.312 1.00 87.81 325 ASP A CA 1
ATOM 2537 C C . ASP A 1 325 ? -10.212 -12.713 25.240 1.00 87.81 325 ASP A C 1
ATOM 2539 O O . ASP A 1 325 ? -9.469 -12.504 26.201 1.00 87.81 325 ASP A O 1
ATOM 2543 N N . ASP A 1 326 ? -10.633 -13.940 24.924 1.00 82.69 326 ASP A N 1
ATOM 2544 C CA . ASP A 1 326 ? -10.303 -15.144 25.684 1.00 82.69 326 ASP A CA 1
ATOM 2545 C C . ASP A 1 326 ? -9.478 -16.146 24.861 1.00 82.69 326 ASP A C 1
ATOM 2547 O O . ASP A 1 326 ? -9.901 -16.654 23.816 1.00 82.69 326 ASP A O 1
ATOM 2551 N N . TRP A 1 327 ? -8.309 -16.502 25.401 1.00 78.69 327 TRP A N 1
ATOM 2552 C CA . TRP A 1 327 ? -7.430 -17.545 24.873 1.00 78.69 327 TRP A CA 1
ATOM 2553 C C . TRP A 1 327 ? -8.128 -18.903 24.738 1.00 78.69 327 TRP A C 1
ATOM 2555 O O . TRP A 1 327 ? -7.865 -19.646 23.791 1.00 78.69 327 TRP A O 1
ATOM 2565 N N . ARG A 1 328 ? -9.030 -19.245 25.666 1.00 78.88 328 ARG A N 1
ATOM 2566 C CA . ARG A 1 328 ? -9.709 -20.550 25.672 1.00 78.88 328 ARG A CA 1
ATOM 2567 C C . ARG A 1 328 ? -10.577 -20.761 24.445 1.00 78.88 328 ARG A C 1
ATOM 2569 O O . ARG A 1 328 ? -10.688 -21.897 24.003 1.00 78.88 328 ARG A O 1
ATOM 2576 N N . ASN A 1 329 ? -11.143 -19.682 23.915 1.00 74.94 329 ASN A N 1
ATOM 2577 C CA . ASN A 1 329 ? -11.943 -19.715 22.701 1.00 74.94 329 ASN A CA 1
ATOM 2578 C C . ASN A 1 329 ? -11.053 -19.646 21.457 1.00 74.94 329 ASN A C 1
ATOM 2580 O O . ASN A 1 329 ? -11.388 -20.244 20.447 1.00 74.94 329 ASN A O 1
ATOM 2584 N N . ALA A 1 330 ? -9.905 -18.963 21.529 1.00 77.25 330 ALA A N 1
ATOM 2585 C CA . ALA A 1 330 ? -8.991 -18.807 20.397 1.00 77.25 330 ALA A CA 1
ATOM 2586 C C . ALA A 1 330 ? -8.186 -20.075 20.058 1.00 77.25 330 ALA A C 1
ATOM 2588 O O . ALA A 1 330 ? -7.904 -20.314 18.889 1.00 77.25 330 ALA A O 1
ATOM 2589 N N . LYS A 1 331 ? -7.826 -20.899 21.054 1.00 74.19 331 LYS A N 1
ATOM 2590 C CA . LYS A 1 331 ? -6.938 -22.067 20.868 1.00 74.19 331 LYS A CA 1
ATOM 2591 C C . LYS A 1 331 ? -7.481 -23.144 19.912 1.00 74.19 331 LYS A C 1
ATOM 2593 O O . LYS A 1 331 ? -6.694 -23.920 19.383 1.00 74.19 331 LYS A O 1
ATOM 2598 N N . ASP A 1 332 ? -8.805 -23.225 19.763 1.00 77.50 332 ASP A N 1
ATOM 2599 C CA . ASP A 1 332 ? -9.485 -24.277 18.996 1.00 77.50 332 ASP A CA 1
ATOM 2600 C C . ASP A 1 332 ? -9.771 -23.839 17.543 1.00 77.50 332 ASP A C 1
ATOM 2602 O O . ASP A 1 332 ? -10.309 -24.616 16.753 1.00 77.50 332 ASP A O 1
ATOM 2606 N N . HIS A 1 333 ? -9.398 -22.609 17.169 1.00 77.69 333 HIS A N 1
ATOM 2607 C CA . HIS A 1 333 ? -9.506 -22.104 15.801 1.00 77.69 333 HIS A CA 1
ATOM 2608 C C . HIS A 1 333 ? -8.218 -22.357 15.007 1.00 77.69 333 HIS A C 1
ATOM 2610 O O . HIS A 1 333 ? -7.126 -21.998 15.442 1.00 77.69 333 HIS A O 1
ATOM 2616 N N . ASP A 1 334 ? -8.361 -22.914 13.803 1.00 82.62 334 ASP A N 1
ATOM 2617 C CA . ASP A 1 334 ? -7.279 -23.021 12.818 1.00 82.62 334 ASP A CA 1
ATOM 2618 C C . ASP A 1 334 ? -7.094 -21.672 12.101 1.00 82.62 334 ASP A C 1
ATOM 2620 O O . ASP A 1 334 ? -7.642 -21.436 11.023 1.00 82.62 334 ASP A O 1
ATOM 2624 N N . ALA A 1 335 ? -6.418 -20.738 12.774 1.00 82.50 335 ALA A N 1
ATOM 2625 C CA . ALA A 1 335 ? -6.185 -19.380 12.292 1.00 82.50 335 ALA A CA 1
ATOM 2626 C C . ALA A 1 335 ? -4.792 -18.865 12.681 1.00 82.50 335 ALA A C 1
ATOM 2628 O O . ALA A 1 335 ? -4.233 -19.236 13.716 1.00 82.50 335 ALA A O 1
ATOM 2629 N N . ASP A 1 336 ? -4.259 -17.947 11.873 1.00 86.25 336 ASP A N 1
ATOM 2630 C CA . ASP A 1 336 ? -3.037 -17.221 12.206 1.00 86.25 336 ASP A CA 1
ATOM 2631 C C . ASP A 1 336 ? -3.312 -16.256 13.368 1.00 86.25 336 ASP A C 1
ATOM 2633 O O . ASP A 1 336 ? -4.083 -15.302 13.243 1.00 86.25 336 ASP A O 1
ATOM 2637 N N . LEU A 1 337 ? -2.684 -16.503 14.517 1.00 87.06 337 LEU A N 1
ATOM 2638 C CA . LEU A 1 337 ? -2.931 -15.740 15.737 1.00 87.06 337 LEU A CA 1
ATOM 2639 C C . LEU A 1 337 ? -2.004 -14.520 15.847 1.00 87.06 337 LEU A C 1
ATOM 2641 O O . LEU A 1 337 ? -0.780 -14.667 15.901 1.00 87.06 337 LEU A O 1
ATOM 2645 N N . LEU A 1 338 ? -2.594 -13.331 15.989 1.00 88.31 338 LEU A N 1
ATOM 2646 C CA . LEU A 1 338 ? -1.896 -12.100 16.360 1.00 88.31 338 LEU A CA 1
ATOM 2647 C C . LEU A 1 338 ? -2.236 -11.733 17.811 1.00 88.31 338 LEU A C 1
ATOM 2649 O O . LEU A 1 338 ? -3.338 -11.275 18.103 1.00 88.31 338 LEU A O 1
ATOM 2653 N N . LEU A 1 339 ? -1.293 -11.930 18.735 1.00 88.81 339 LEU A N 1
ATOM 2654 C CA . LEU A 1 339 ? -1.485 -11.552 20.136 1.00 88.81 339 LEU A CA 1
ATOM 2655 C C . LEU A 1 339 ? -1.016 -10.119 20.396 1.00 88.81 339 LEU A C 1
ATOM 2657 O O . LEU A 1 339 ? 0.156 -9.802 20.177 1.00 88.81 339 LEU A O 1
ATOM 2661 N N . ILE A 1 340 ? -1.895 -9.309 20.983 1.00 88.69 340 ILE A N 1
ATOM 2662 C CA . ILE A 1 340 ? -1.562 -8.011 21.569 1.00 88.69 340 ILE A CA 1
ATOM 2663 C C . ILE A 1 340 ? -1.706 -8.115 23.090 1.00 88.69 340 ILE A C 1
ATOM 2665 O O . ILE A 1 340 ? -2.745 -8.533 23.591 1.00 88.69 340 ILE A O 1
ATOM 2669 N N . GLY A 1 341 ? -0.663 -7.746 23.836 1.00 84.69 341 GLY A N 1
ATOM 2670 C CA . GLY A 1 341 ? -0.667 -7.765 25.303 1.00 84.69 341 GLY A CA 1
ATOM 2671 C C . GLY A 1 341 ? 0.101 -8.943 25.907 1.00 84.69 341 GLY A C 1
ATOM 2672 O O . GLY A 1 341 ? 1.159 -9.347 25.419 1.00 84.69 341 GLY A O 1
ATOM 2673 N N . SER A 1 342 ? -0.383 -9.461 27.039 1.00 79.06 342 SER A N 1
ATOM 2674 C CA . SER A 1 342 ? 0.352 -10.467 27.817 1.00 79.06 342 SER A CA 1
ATOM 2675 C C . SER A 1 342 ? 0.159 -11.898 27.302 1.00 79.06 342 SER A C 1
ATOM 2677 O O . SER A 1 342 ? -0.951 -12.326 26.998 1.00 79.06 342 SER A O 1
ATOM 2679 N N . ILE A 1 343 ? 1.251 -12.669 27.264 1.00 75.44 343 ILE A N 1
ATOM 2680 C CA . ILE A 1 343 ? 1.235 -14.063 26.807 1.00 75.44 343 ILE A CA 1
ATOM 2681 C C . ILE A 1 343 ? 0.446 -14.943 27.790 1.00 75.44 343 ILE A C 1
ATOM 2683 O O . ILE A 1 343 ? 0.862 -15.023 28.963 1.00 75.44 343 ILE A O 1
ATOM 2687 N N . PRO A 1 344 ? -0.594 -15.670 27.329 1.00 74.62 344 PRO A N 1
ATOM 2688 C CA . PRO A 1 344 ? -1.317 -16.631 28.152 1.00 74.62 344 PRO A CA 1
ATOM 2689 C C . PRO A 1 344 ? -0.366 -17.672 28.768 1.00 74.62 344 PRO A C 1
ATOM 2691 O O . PRO A 1 344 ? 0.555 -18.139 28.089 1.00 74.62 344 PRO A O 1
ATOM 2694 N N . PRO A 1 345 ? -0.558 -18.072 30.039 1.00 72.12 345 PRO A N 1
ATOM 2695 C CA . PRO A 1 345 ? 0.316 -19.038 30.714 1.00 72.12 345 PRO A CA 1
ATOM 2696 C C . PRO A 1 345 ? 0.474 -20.355 29.944 1.00 72.12 345 PRO A C 1
ATOM 2698 O O . PRO A 1 345 ? 1.571 -20.914 29.897 1.00 72.12 345 PRO A O 1
ATOM 2701 N N . ASP A 1 346 ? -0.598 -20.801 29.289 1.00 69.81 346 ASP A N 1
ATOM 2702 C CA . ASP A 1 346 ? -0.640 -22.042 28.516 1.00 69.81 346 ASP A CA 1
ATOM 2703 C C . ASP A 1 346 ? 0.269 -21.988 27.278 1.00 69.81 346 ASP A C 1
ATOM 2705 O O . ASP A 1 346 ? 0.925 -22.978 26.951 1.00 69.81 346 ASP A O 1
ATOM 2709 N N . CYS A 1 347 ? 0.414 -20.820 26.641 1.00 65.12 347 CYS A N 1
ATOM 2710 C CA . CYS A 1 347 ? 1.306 -20.650 25.491 1.00 65.12 347 CYS A CA 1
ATOM 2711 C C . CYS A 1 347 ? 2.787 -20.626 25.877 1.00 65.12 347 CYS A C 1
ATOM 2713 O O . CYS A 1 347 ? 3.641 -20.997 25.075 1.00 65.12 347 CYS A O 1
ATOM 2715 N N . ARG A 1 348 ? 3.126 -20.222 27.111 1.00 63.88 348 ARG A N 1
ATOM 2716 C CA . ARG A 1 348 ? 4.531 -20.152 27.565 1.00 63.88 348 ARG A CA 1
ATOM 2717 C C . ARG A 1 348 ? 5.179 -21.530 27.684 1.00 63.88 348 ARG A C 1
ATOM 2719 O O . ARG A 1 348 ? 6.404 -21.638 27.689 1.00 63.88 348 ARG A O 1
ATOM 2726 N N . ARG A 1 349 ? 4.370 -22.583 27.818 1.00 48.75 349 ARG A N 1
ATOM 2727 C CA . ARG A 1 349 ? 4.836 -23.947 28.099 1.00 48.75 349 ARG A CA 1
ATOM 2728 C C . ARG A 1 349 ? 5.105 -24.757 26.827 1.00 48.75 349 ARG A C 1
ATOM 2730 O O . ARG A 1 349 ? 5.875 -25.719 26.863 1.00 48.75 349 ARG A O 1
ATOM 2737 N N . THR A 1 350 ? 4.537 -24.350 25.696 1.00 47.91 350 THR A N 1
ATOM 2738 C CA . THR A 1 350 ? 4.582 -25.113 24.447 1.00 47.91 350 THR A CA 1
ATOM 2739 C C . THR A 1 350 ? 5.733 -24.632 23.567 1.00 47.91 350 THR A C 1
ATOM 2741 O O . THR A 1 350 ? 5.547 -23.862 22.636 1.00 47.91 350 THR A O 1
ATOM 2744 N N . ARG A 1 351 ? 6.949 -25.150 23.798 1.00 44.19 351 ARG A N 1
ATOM 2745 C CA . ARG A 1 351 ? 8.141 -24.942 22.932 1.00 44.19 351 ARG A CA 1
ATOM 2746 C C . ARG A 1 351 ? 7.963 -25.367 21.456 1.00 44.19 351 ARG A C 1
ATOM 2748 O O . ARG A 1 351 ? 8.922 -25.297 20.696 1.00 44.19 351 ARG A O 1
ATOM 2755 N N . ARG A 1 352 ? 6.784 -25.865 21.064 1.00 40.66 352 ARG A N 1
ATOM 2756 C CA . ARG A 1 352 ? 6.474 -26.426 19.738 1.00 40.66 352 ARG A CA 1
ATOM 2757 C C . ARG A 1 352 ? 5.421 -25.641 18.947 1.00 40.66 352 ARG A C 1
ATOM 2759 O O . ARG A 1 352 ? 5.267 -25.928 17.768 1.00 40.66 352 ARG A O 1
ATOM 2766 N N . SER A 1 353 ? 4.743 -24.663 19.549 1.00 43.22 353 SER A N 1
ATOM 2767 C CA . SER A 1 353 ? 3.752 -23.826 18.860 1.00 43.22 353 SER A CA 1
ATOM 2768 C C . SER A 1 353 ? 4.341 -22.434 18.675 1.00 43.22 353 SER A C 1
ATOM 2770 O O . SER A 1 353 ? 4.596 -21.728 19.649 1.00 43.22 353 SER A O 1
ATOM 2772 N N . ILE A 1 354 ? 4.619 -22.059 17.431 1.00 45.91 354 ILE A N 1
ATOM 2773 C CA . ILE A 1 354 ? 5.182 -20.754 17.084 1.00 45.91 354 ILE A CA 1
ATOM 2774 C C . ILE A 1 354 ? 4.058 -19.720 17.203 1.00 45.91 354 ILE A C 1
ATOM 2776 O O . ILE A 1 354 ? 3.282 -19.520 16.278 1.00 45.91 354 ILE A O 1
ATOM 2780 N N . CYS A 1 355 ? 3.935 -19.098 18.372 1.00 45.47 355 CYS A N 1
ATOM 2781 C CA . CYS A 1 355 ? 3.154 -17.875 18.524 1.00 45.47 355 CYS A CA 1
ATOM 2782 C C . CYS A 1 355 ? 4.041 -16.687 18.142 1.00 45.47 355 CYS A C 1
ATOM 2784 O O . CYS A 1 355 ? 5.184 -16.586 18.594 1.00 45.47 355 CYS A O 1
ATOM 2786 N N . TRP A 1 356 ? 3.520 -15.809 17.292 1.00 42.00 356 TRP A N 1
ATOM 2787 C CA . TRP A 1 356 ? 4.136 -14.531 16.964 1.00 42.00 356 TRP A CA 1
ATOM 2788 C C . TRP A 1 356 ? 3.722 -13.482 17.990 1.00 42.00 356 TRP A C 1
ATOM 2790 O O . TRP A 1 356 ? 2.557 -13.418 18.379 1.00 42.00 356 TRP A O 1
ATOM 2800 N N . TRP A 1 357 ? 4.679 -12.670 18.440 1.00 47.81 357 TRP A N 1
ATOM 2801 C CA . TRP A 1 357 ? 4.470 -11.729 19.539 1.00 47.81 357 TRP A CA 1
ATOM 2802 C C . TRP A 1 357 ? 4.942 -10.331 19.154 1.00 47.81 357 TRP A C 1
ATOM 2804 O O . TRP A 1 357 ? 6.080 -10.164 18.715 1.00 47.81 357 TRP A O 1
ATOM 2814 N N . ILE A 1 358 ? 4.111 -9.326 19.420 1.00 41.31 358 ILE A N 1
ATOM 2815 C CA . ILE A 1 358 ? 4.532 -7.926 19.491 1.00 41.31 358 ILE A CA 1
ATOM 2816 C C . ILE A 1 358 ? 4.508 -7.550 20.973 1.00 41.31 358 ILE A C 1
ATOM 2818 O O . ILE A 1 358 ? 3.447 -7.365 21.565 1.00 41.31 358 ILE A O 1
ATOM 2822 N N . ALA A 1 359 ? 5.681 -7.504 21.605 1.00 32.44 359 ALA A N 1
ATOM 2823 C CA . ALA A 1 359 ? 5.809 -7.071 22.992 1.00 32.44 359 ALA A CA 1
ATOM 2824 C C . ALA A 1 359 ? 6.081 -5.562 23.055 1.00 32.44 359 ALA A C 1
ATOM 2826 O O . ALA A 1 359 ? 6.868 -5.023 22.277 1.00 32.44 359 ALA A O 1
ATOM 2827 N N . ARG A 1 360 ? 5.458 -4.890 24.026 1.00 32.25 360 ARG A N 1
ATOM 2828 C CA . ARG A 1 360 ? 5.680 -3.477 24.357 1.00 32.25 360 ARG A CA 1
ATOM 2829 C C . ARG A 1 360 ? 7.167 -3.232 24.649 1.00 32.25 360 ARG A C 1
ATOM 2831 O O . ARG A 1 360 ? 7.712 -3.801 25.595 1.00 32.25 360 ARG A O 1
ATOM 2838 N N . ALA A 1 361 ? 7.810 -2.351 23.882 1.00 27.66 361 ALA A N 1
ATOM 2839 C CA . ALA A 1 361 ? 9.111 -1.797 24.245 1.00 27.66 361 ALA A CA 1
ATOM 2840 C C . ALA A 1 361 ? 8.912 -0.816 25.411 1.00 27.66 361 ALA A C 1
ATOM 2842 O O . ALA A 1 361 ? 8.604 0.357 25.222 1.00 27.66 361 ALA A O 1
ATOM 2843 N N . VAL A 1 362 ? 9.026 -1.310 26.641 1.00 25.34 362 VAL A N 1
ATOM 2844 C CA . VAL A 1 362 ? 9.166 -0.445 27.816 1.00 25.34 362 VAL A CA 1
ATOM 2845 C C . VAL A 1 362 ? 10.618 0.047 27.840 1.00 25.34 362 VAL A C 1
ATOM 2847 O O . VAL A 1 362 ? 11.520 -0.790 27.753 1.00 25.34 362 VAL A O 1
ATOM 2850 N N . PRO A 1 363 ? 10.900 1.357 27.976 1.00 26.38 363 PRO A N 1
ATOM 2851 C CA . PRO A 1 363 ? 12.254 1.823 28.233 1.00 26.38 363 PRO A CA 1
ATOM 2852 C C . PRO A 1 363 ? 12.592 1.507 29.693 1.00 26.38 363 PRO A C 1
ATOM 2854 O O . PRO A 1 363 ? 12.493 2.351 30.576 1.00 26.38 363 PRO A O 1
ATOM 2857 N N . SER A 1 364 ? 12.942 0.254 29.972 1.00 26.02 364 SER A N 1
ATOM 2858 C CA . SER A 1 364 ? 13.537 -0.135 31.246 1.00 26.02 364 SER A CA 1
ATOM 2859 C C . SER A 1 364 ? 15.017 -0.394 31.022 1.00 26.02 364 SER A C 1
ATOM 2861 O O . SER A 1 364 ? 15.407 -1.368 30.378 1.00 26.02 364 SER A O 1
ATOM 2863 N N . THR A 1 365 ? 15.831 0.507 31.556 1.00 28.81 365 THR A N 1
ATOM 2864 C CA . THR A 1 365 ? 17.277 0.403 31.728 1.00 28.81 365 THR A CA 1
ATOM 2865 C C . THR A 1 365 ? 17.612 -0.958 32.341 1.00 28.81 365 THR A C 1
ATOM 2867 O O . THR A 1 365 ? 17.460 -1.176 33.541 1.00 28.81 365 THR A O 1
ATOM 2870 N N . CYS A 1 366 ? 18.024 -1.917 31.511 1.00 22.48 366 CYS A N 1
ATOM 2871 C CA . CYS A 1 366 ? 18.365 -3.252 31.978 1.00 22.48 366 CYS A CA 1
ATOM 2872 C C . CYS A 1 366 ? 19.846 -3.265 32.365 1.00 22.48 366 CYS A C 1
ATOM 2874 O O . CYS A 1 366 ? 20.731 -3.409 31.521 1.00 22.48 366 CYS A O 1
ATOM 2876 N N . HIS A 1 367 ? 20.123 -3.101 33.659 1.00 25.53 367 HIS A N 1
ATOM 2877 C CA . HIS A 1 367 ? 21.420 -3.451 34.224 1.00 25.53 367 HIS A CA 1
ATOM 2878 C C . HIS A 1 367 ? 21.658 -4.953 34.018 1.00 25.53 367 HIS A C 1
ATOM 2880 O O . HIS A 1 367 ? 20.931 -5.798 34.538 1.00 25.53 367 HIS A O 1
ATOM 2886 N N . LEU A 1 368 ? 22.686 -5.284 33.235 1.00 26.25 368 LEU A N 1
ATOM 2887 C CA . LEU A 1 368 ? 23.178 -6.645 33.032 1.00 26.25 368 LEU A CA 1
ATOM 2888 C C . LEU A 1 368 ? 23.750 -7.198 34.348 1.00 26.25 368 LEU A C 1
ATOM 2890 O O . LEU A 1 368 ? 24.929 -7.019 34.653 1.00 26.25 368 LEU A O 1
ATOM 2894 N N . ALA A 1 369 ? 22.926 -7.912 35.113 1.00 25.72 369 ALA A N 1
ATOM 2895 C CA . ALA A 1 369 ? 23.403 -8.824 36.145 1.00 25.72 369 ALA A CA 1
ATOM 2896 C C . ALA A 1 369 ? 23.982 -10.077 35.465 1.00 25.72 369 ALA A C 1
ATOM 2898 O O . ALA A 1 369 ? 23.280 -10.886 34.860 1.00 25.72 369 ALA A O 1
ATOM 2899 N N . ARG A 1 370 ? 25.308 -10.199 35.524 1.00 28.22 370 ARG A N 1
ATOM 2900 C CA . ARG A 1 370 ? 26.103 -11.286 34.945 1.00 28.22 370 ARG A CA 1
ATOM 2901 C C . ARG A 1 370 ? 25.999 -12.522 35.849 1.00 28.22 370 ARG A C 1
ATOM 2903 O O . ARG A 1 370 ? 26.548 -12.508 36.944 1.00 28.22 370 ARG A O 1
ATOM 2910 N N . ALA A 1 371 ? 25.357 -13.597 35.388 1.00 27.91 371 ALA A N 1
ATOM 2911 C CA . ALA A 1 371 ? 25.351 -14.888 36.081 1.00 27.91 371 ALA A CA 1
ATOM 2912 C C . ALA A 1 371 ? 25.954 -16.005 35.204 1.00 27.91 371 ALA A C 1
ATOM 2914 O O . ALA A 1 371 ? 25.429 -16.342 34.148 1.00 27.91 371 ALA A O 1
ATOM 2915 N N . ALA A 1 372 ? 27.100 -16.505 35.680 1.00 27.39 372 ALA A N 1
ATOM 2916 C CA . ALA A 1 372 ? 27.745 -17.814 35.507 1.00 27.39 372 ALA A CA 1
ATOM 2917 C C . ALA A 1 372 ? 27.729 -18.528 34.130 1.00 27.39 372 ALA A C 1
ATOM 2919 O O . ALA A 1 372 ? 26.747 -19.138 33.718 1.00 27.39 372 ALA A O 1
ATOM 2920 N N . ARG A 1 373 ? 28.912 -18.597 33.497 1.00 26.31 373 ARG A N 1
ATOM 2921 C CA . ARG A 1 373 ? 29.278 -19.641 32.517 1.00 26.31 373 ARG A CA 1
ATOM 2922 C C . ARG A 1 373 ? 29.760 -20.897 33.265 1.00 26.31 373 ARG A C 1
ATOM 2924 O O . ARG A 1 373 ? 30.536 -20.725 34.206 1.00 26.31 373 ARG A O 1
ATOM 2931 N N . PRO A 1 374 ? 29.439 -22.130 32.832 1.00 30.77 374 PRO A N 1
ATOM 2932 C CA . PRO A 1 374 ? 30.204 -23.298 33.245 1.00 30.77 374 PRO A CA 1
ATOM 2933 C C . PRO A 1 374 ? 31.525 -23.342 32.458 1.00 30.77 374 PRO A C 1
ATOM 2935 O O . PRO A 1 374 ? 31.562 -23.173 31.239 1.00 30.77 374 PRO A O 1
ATOM 2938 N N . THR A 1 375 ? 32.626 -23.516 33.178 1.00 26.67 375 THR A N 1
ATOM 2939 C CA . THR A 1 375 ? 33.994 -23.616 32.665 1.00 26.67 375 THR A CA 1
ATOM 2940 C C . THR A 1 375 ? 34.295 -25.043 32.198 1.00 26.67 375 THR A C 1
ATOM 2942 O O . THR A 1 375 ? 34.333 -25.966 33.003 1.00 26.67 375 THR A O 1
ATOM 2945 N N . CYS A 1 376 ? 34.596 -25.233 30.911 1.00 24.17 376 CYS A N 1
ATOM 2946 C CA . CYS A 1 376 ? 35.355 -26.400 30.450 1.00 24.17 376 CYS A CA 1
ATOM 2947 C C . CYS A 1 376 ? 36.850 -26.054 30.500 1.00 24.17 376 CYS A C 1
ATOM 2949 O O . CYS A 1 376 ? 37.312 -25.168 29.784 1.00 24.17 376 CYS A O 1
ATOM 2951 N N . HIS A 1 377 ? 37.596 -26.724 31.379 1.00 24.38 377 HIS A N 1
ATOM 2952 C CA . HIS A 1 377 ? 39.058 -26.685 31.416 1.00 24.38 377 HIS A CA 1
ATOM 2953 C C . HIS A 1 377 ? 39.636 -27.633 30.357 1.00 24.38 377 HIS A C 1
ATOM 2955 O O . HIS A 1 377 ? 39.278 -28.806 30.311 1.00 24.38 377 HIS A O 1
ATOM 2961 N N . CYS A 1 378 ? 40.573 -27.142 29.547 1.00 22.44 378 CYS A N 1
ATOM 2962 C CA . CYS A 1 378 ? 41.500 -27.961 28.768 1.00 22.44 378 CYS A CA 1
ATOM 2963 C C . CYS A 1 378 ? 42.921 -27.503 29.114 1.00 22.44 378 CYS A C 1
ATOM 2965 O O . CYS A 1 378 ? 43.293 -26.367 28.826 1.00 22.44 378 CYS A O 1
ATOM 2967 N N . GLN A 1 379 ? 43.692 -28.371 29.771 1.00 27.25 379 GLN A N 1
ATOM 2968 C CA . GLN A 1 379 ? 45.136 -28.206 29.966 1.00 27.25 379 GLN A CA 1
ATOM 2969 C C . GLN A 1 379 ? 45.892 -28.798 28.762 1.00 27.25 379 GLN A C 1
ATOM 2971 O O . GLN A 1 379 ? 45.441 -29.806 28.215 1.00 27.25 379 GLN A O 1
ATOM 2976 N N . PRO A 1 380 ? 47.039 -28.228 28.350 1.00 30.00 380 PRO A N 1
ATOM 2977 C CA . PRO A 1 380 ? 47.867 -28.795 27.295 1.00 30.00 380 PRO A CA 1
ATOM 2978 C C . PRO A 1 380 ? 48.914 -29.754 27.881 1.00 30.00 380 PRO A C 1
ATOM 2980 O O . PRO A 1 380 ? 49.482 -29.488 28.939 1.00 30.00 380 PRO A O 1
ATOM 2983 N N . ALA A 1 381 ? 49.225 -30.838 27.170 1.00 27.48 381 ALA A N 1
ATOM 2984 C CA . ALA A 1 381 ? 50.396 -31.662 27.456 1.00 27.48 381 ALA A CA 1
ATOM 2985 C C . ALA A 1 381 ? 51.111 -32.079 26.161 1.00 27.48 381 ALA A C 1
ATOM 2987 O O . ALA A 1 381 ? 50.503 -32.310 25.118 1.00 27.48 381 ALA A O 1
ATOM 2988 N N . SER A 1 382 ? 52.432 -32.097 26.280 1.00 26.94 382 SER A N 1
ATOM 2989 C CA . SER A 1 382 ? 53.514 -32.216 25.302 1.00 26.94 382 SER A CA 1
ATOM 2990 C C . SER A 1 382 ? 53.596 -33.532 24.511 1.00 26.94 382 SER A C 1
ATOM 2992 O O . SER A 1 382 ? 53.114 -34.575 24.942 1.00 26.94 382 SER A O 1
ATOM 2994 N N . ALA A 1 383 ? 54.293 -33.474 23.370 1.00 27.42 383 ALA A N 1
ATOM 2995 C CA . ALA A 1 383 ? 54.627 -34.592 22.477 1.00 27.42 383 ALA A CA 1
ATOM 2996 C C . ALA A 1 383 ? 55.842 -35.441 22.981 1.00 27.42 383 ALA A C 1
ATOM 2998 O O . ALA A 1 383 ? 56.377 -35.145 24.046 1.00 27.42 383 ALA A O 1
ATOM 2999 N N . PRO A 1 384 ? 56.316 -36.483 22.254 1.00 38.62 384 PRO A N 1
ATOM 3000 C CA . PRO A 1 384 ? 56.026 -37.906 22.498 1.00 38.62 384 PRO A CA 1
ATOM 3001 C C . PRO A 1 384 ? 57.295 -38.752 22.795 1.00 38.62 384 PRO A C 1
ATOM 3003 O O . PRO A 1 384 ? 58.412 -38.236 22.744 1.00 38.62 384 PRO A O 1
ATOM 3006 N N . PRO A 1 385 ? 57.170 -40.084 22.981 1.00 28.73 385 PRO A N 1
ATOM 3007 C CA . PRO A 1 385 ? 58.151 -40.970 22.339 1.00 28.73 385 PRO A CA 1
ATOM 3008 C C . PRO A 1 385 ? 57.580 -42.243 21.672 1.00 28.73 385 PRO A C 1
ATOM 3010 O O . PRO A 1 385 ? 56.399 -42.564 21.744 1.00 28.73 385 PRO A O 1
ATOM 3013 N N . LYS A 1 386 ? 58.483 -42.901 20.932 1.00 25.19 386 LYS A N 1
ATOM 3014 C CA . LYS A 1 386 ? 58.330 -43.897 19.854 1.00 25.19 386 LYS A CA 1
ATOM 3015 C C . LYS A 1 386 ? 58.117 -45.364 20.303 1.00 25.19 386 LYS A C 1
ATOM 3017 O O . LYS A 1 386 ? 58.591 -45.757 21.358 1.00 25.19 386 LYS A O 1
ATOM 3022 N N . ALA A 1 387 ? 57.639 -46.155 19.324 1.00 24.89 387 ALA A N 1
ATOM 3023 C CA . ALA A 1 387 ? 57.994 -47.551 18.961 1.00 24.89 387 ALA A CA 1
ATOM 3024 C C . ALA A 1 387 ? 56.982 -48.704 19.235 1.00 24.89 387 ALA A C 1
ATOM 3026 O O . ALA A 1 387 ? 56.453 -48.870 20.323 1.00 24.89 387 ALA A O 1
ATOM 3027 N N . LYS A 1 388 ? 56.755 -49.490 18.160 1.00 23.36 388 LYS A N 1
ATOM 3028 C CA . LYS A 1 388 ? 55.983 -50.754 17.955 1.00 23.36 388 LYS A CA 1
ATOM 3029 C C . LYS A 1 388 ? 56.675 -51.983 18.635 1.00 23.36 388 LYS A C 1
ATOM 3031 O O . LYS A 1 388 ? 57.770 -51.743 19.135 1.00 23.36 388 LYS A O 1
ATOM 3036 N N . PRO A 1 389 ? 56.212 -53.277 18.566 1.00 34.31 389 PRO A N 1
ATOM 3037 C CA . PRO A 1 389 ? 55.168 -53.902 17.712 1.00 34.31 389 PRO A CA 1
ATOM 3038 C C . PRO A 1 389 ? 54.268 -55.037 18.307 1.00 34.31 389 PRO A C 1
ATOM 3040 O O . PRO A 1 389 ? 54.543 -55.609 19.348 1.00 34.31 389 PRO A O 1
ATOM 3043 N N . ALA A 1 390 ? 53.224 -55.378 17.529 1.00 25.38 390 ALA A N 1
ATOM 3044 C CA . ALA A 1 390 ? 52.602 -56.693 17.246 1.00 25.38 390 ALA A CA 1
ATOM 3045 C C . ALA A 1 390 ? 52.237 -57.707 18.362 1.00 25.38 390 ALA A C 1
ATOM 3047 O O . ALA A 1 390 ? 53.097 -58.214 19.067 1.00 25.38 390 ALA A O 1
ATOM 3048 N N . SER A 1 391 ? 51.000 -58.228 18.311 1.00 25.86 391 SER A N 1
ATOM 3049 C CA . SER A 1 391 ? 50.782 -59.685 18.213 1.00 25.86 391 SER A CA 1
ATOM 3050 C C . SER A 1 391 ? 49.401 -60.049 17.646 1.00 25.86 391 SER A C 1
ATOM 3052 O O . SER A 1 391 ? 48.416 -59.327 17.773 1.00 25.86 391 SER A O 1
ATOM 3054 N N . VAL A 1 392 ? 49.407 -61.176 16.943 1.00 25.00 392 VAL A N 1
ATOM 3055 C CA . VAL A 1 392 ? 48.351 -61.827 16.169 1.00 25.00 392 VAL A CA 1
ATOM 3056 C C . VAL A 1 392 ? 47.639 -62.860 17.047 1.00 25.00 392 VAL A C 1
ATOM 3058 O O . VAL A 1 392 ? 48.311 -63.622 17.738 1.00 25.00 392 VAL A O 1
ATOM 3061 N N . ARG A 1 393 ? 46.312 -63.005 16.917 1.00 23.42 393 ARG A N 1
ATOM 3062 C CA . ARG A 1 393 ? 45.664 -64.328 16.991 1.00 23.42 393 ARG A CA 1
ATOM 3063 C C . ARG A 1 393 ? 44.369 -64.371 16.181 1.00 23.42 393 ARG A C 1
ATOM 3065 O O . ARG A 1 393 ? 43.373 -63.747 16.520 1.00 23.42 393 ARG A O 1
ATOM 3072 N N . ALA A 1 394 ? 44.436 -65.134 15.096 1.00 24.00 394 ALA A N 1
ATOM 3073 C CA . ALA A 1 394 ? 43.305 -65.696 14.375 1.00 24.00 394 ALA A CA 1
ATOM 3074 C C . ALA A 1 394 ? 42.755 -66.921 15.129 1.00 24.00 394 ALA A C 1
ATOM 3076 O O . ALA A 1 394 ? 43.501 -67.527 15.897 1.00 24.00 394 ALA A O 1
ATOM 3077 N N . VAL A 1 395 ? 41.507 -67.322 14.844 1.00 24.84 395 VAL A N 1
ATOM 3078 C CA . VAL A 1 395 ? 41.131 -68.679 14.378 1.00 24.84 395 VAL A CA 1
ATOM 3079 C C . VAL A 1 395 ? 39.605 -68.764 14.152 1.00 24.84 395 VAL A C 1
ATOM 3081 O O . VAL A 1 395 ? 38.843 -68.623 15.096 1.00 24.84 395 VAL A O 1
ATOM 3084 N N . ARG A 1 396 ? 39.250 -69.006 12.869 1.00 23.45 396 ARG A N 1
ATOM 3085 C CA . ARG A 1 396 ? 38.246 -69.939 12.273 1.00 23.45 396 ARG A CA 1
ATOM 3086 C C . ARG A 1 396 ? 36.767 -69.862 12.721 1.00 23.45 396 ARG A C 1
ATOM 3088 O O . ARG A 1 396 ? 36.487 -69.648 13.882 1.00 23.45 396 ARG A O 1
ATOM 3095 N N . SER A 1 397 ? 35.745 -70.115 11.895 1.00 24.61 397 SER A N 1
ATOM 3096 C CA . SER A 1 397 ? 35.608 -70.544 10.488 1.00 24.61 397 SER A CA 1
ATOM 3097 C C . SER A 1 397 ? 34.134 -70.400 10.051 1.00 24.61 397 SER A C 1
ATOM 3099 O O . SER A 1 397 ? 33.236 -70.583 10.864 1.00 24.61 397 SER A O 1
ATOM 3101 N N . ALA A 1 398 ? 33.926 -70.103 8.7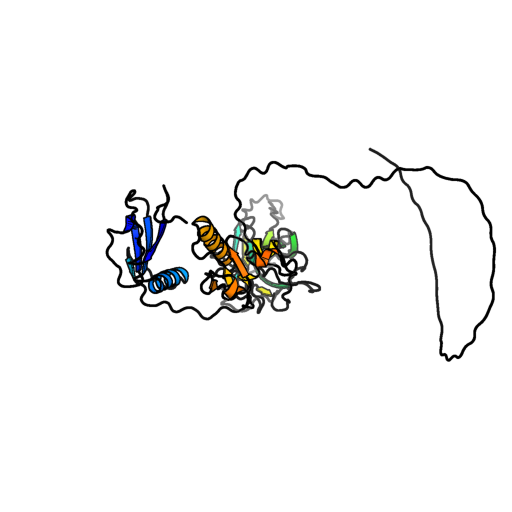61 1.00 23.03 398 ALA A N 1
ATOM 3102 C CA . ALA A 1 398 ? 32.661 -70.094 7.995 1.00 23.03 398 ALA A CA 1
ATOM 3103 C C . ALA A 1 398 ? 32.126 -71.551 7.751 1.00 23.03 398 ALA A C 1
ATOM 3105 O O . ALA A 1 398 ? 32.758 -72.437 8.334 1.00 23.03 398 ALA A O 1
ATOM 3106 N N . PRO A 1 399 ? 31.092 -71.893 6.913 1.00 36.47 399 PRO A N 1
ATOM 3107 C CA . PRO A 1 399 ? 30.740 -71.289 5.601 1.00 36.47 399 PRO A CA 1
ATOM 3108 C C . PRO A 1 399 ? 29.226 -71.277 5.172 1.00 36.47 399 PRO A C 1
ATOM 3110 O O . PRO A 1 399 ? 28.395 -71.939 5.773 1.00 36.47 399 PRO A O 1
ATOM 3113 N N . TRP A 1 400 ? 28.777 -70.308 4.349 1.00 25.27 400 TRP A N 1
ATOM 3114 C CA . TRP A 1 400 ? 28.495 -70.283 2.878 1.00 25.27 400 TRP A CA 1
ATOM 3115 C C . TRP A 1 400 ? 27.200 -70.929 2.331 1.00 25.27 400 TRP A C 1
ATOM 3117 O O . TRP A 1 400 ? 26.987 -72.120 2.501 1.00 25.27 400 TRP A O 1
ATOM 3127 N N . LEU A 1 401 ? 26.470 -70.142 1.513 1.00 25.02 401 LEU A N 1
ATOM 3128 C CA . LEU A 1 401 ? 25.935 -70.405 0.144 1.00 25.02 401 LEU A CA 1
ATOM 3129 C C . LEU A 1 401 ? 25.112 -69.146 -0.261 1.00 25.02 401 LEU A C 1
ATOM 3131 O O . LEU A 1 401 ? 24.215 -68.783 0.486 1.00 25.02 401 LEU A O 1
ATOM 3135 N N . ALA A 1 402 ? 25.371 -68.285 -1.260 1.00 26.86 402 ALA A N 1
ATOM 3136 C CA . ALA A 1 402 ? 25.943 -68.290 -2.621 1.00 26.86 402 ALA A CA 1
ATOM 3137 C C . ALA A 1 402 ? 24.884 -68.281 -3.753 1.00 26.86 402 ALA A C 1
ATOM 3139 O O . ALA A 1 402 ? 24.229 -69.283 -4.002 1.00 26.86 402 ALA A O 1
ATOM 3140 N N . SER A 1 403 ? 24.768 -67.149 -4.465 1.00 25.17 403 SER A N 1
ATOM 3141 C CA . SER A 1 403 ? 24.767 -66.971 -5.945 1.00 25.17 403 SER A CA 1
ATOM 3142 C C . SER A 1 403 ? 24.372 -65.504 -6.237 1.00 25.17 403 SER A C 1
ATOM 3144 O O . SER A 1 403 ? 23.411 -65.015 -5.662 1.00 25.17 403 SER A O 1
ATOM 3146 N N . SER A 1 404 ? 25.144 -64.603 -6.858 1.00 25.56 404 SER A N 1
ATOM 3147 C CA . SER A 1 404 ? 25.991 -64.544 -8.065 1.00 25.56 404 SER A CA 1
ATOM 3148 C C . SER A 1 404 ? 25.253 -64.066 -9.331 1.00 25.56 404 SER A C 1
ATOM 3150 O O . SER A 1 404 ? 24.469 -64.790 -9.930 1.00 25.56 404 SER A O 1
ATOM 3152 N N . ARG A 1 405 ? 25.590 -62.843 -9.783 1.00 24.70 405 ARG A N 1
ATOM 3153 C CA . ARG A 1 405 ? 26.130 -62.540 -11.128 1.00 24.70 405 ARG A CA 1
ATOM 3154 C C . ARG A 1 405 ? 26.767 -61.135 -11.150 1.00 24.70 405 ARG A C 1
ATOM 3156 O O . ARG A 1 405 ? 26.196 -60.171 -10.660 1.00 24.70 405 ARG A O 1
ATOM 3163 N N . ARG A 1 406 ? 28.002 -61.083 -11.665 1.00 23.33 406 ARG A N 1
ATOM 3164 C CA . ARG A 1 406 ? 28.899 -59.927 -11.889 1.00 23.33 406 ARG A CA 1
ATOM 3165 C C . ARG A 1 406 ? 28.851 -59.511 -13.368 1.00 23.33 406 ARG A C 1
ATOM 3167 O O . ARG A 1 406 ? 28.509 -60.369 -14.171 1.00 23.33 406 ARG A O 1
ATOM 3174 N N . PHE A 1 407 ? 29.317 -58.299 -13.704 1.00 22.44 407 PHE A N 1
ATOM 3175 C CA . PHE A 1 407 ? 30.405 -58.018 -14.681 1.00 22.44 407 PHE A CA 1
ATOM 3176 C C . PHE A 1 407 ? 30.791 -56.500 -14.603 1.00 22.44 407 PHE A C 1
ATOM 3178 O O . PHE A 1 407 ? 29.917 -55.668 -14.804 1.00 22.44 407 PHE A O 1
ATOM 3185 N N . THR A 1 408 ? 31.898 -56.086 -13.944 1.00 24.52 408 THR A N 1
ATOM 3186 C CA . THR A 1 408 ? 33.266 -55.679 -14.436 1.00 24.52 408 THR A CA 1
ATOM 3187 C C . THR A 1 408 ? 33.326 -54.339 -15.221 1.00 24.52 408 THR A C 1
ATOM 3189 O O . THR A 1 408 ? 32.805 -54.271 -16.321 1.00 24.52 408 THR A O 1
ATOM 3192 N N . ILE A 1 409 ? 33.729 -53.203 -14.611 1.00 23.22 409 ILE A N 1
ATOM 3193 C CA . ILE A 1 409 ? 35.068 -52.532 -14.495 1.00 23.22 409 ILE A CA 1
ATOM 3194 C C . ILE A 1 409 ? 35.637 -51.910 -15.792 1.00 23.22 409 ILE A C 1
ATOM 3196 O O . ILE A 1 409 ? 35.976 -52.630 -16.722 1.00 23.22 409 ILE A O 1
ATOM 3200 N N . SER A 1 410 ? 35.929 -50.599 -15.748 1.00 22.42 410 SER A N 1
ATOM 3201 C CA . SER A 1 410 ? 37.215 -50.025 -16.197 1.00 22.42 410 SER A CA 1
ATOM 3202 C C . SER A 1 410 ? 37.521 -48.711 -15.460 1.00 22.42 410 SER A C 1
ATOM 3204 O O . SER A 1 410 ? 36.620 -47.931 -15.160 1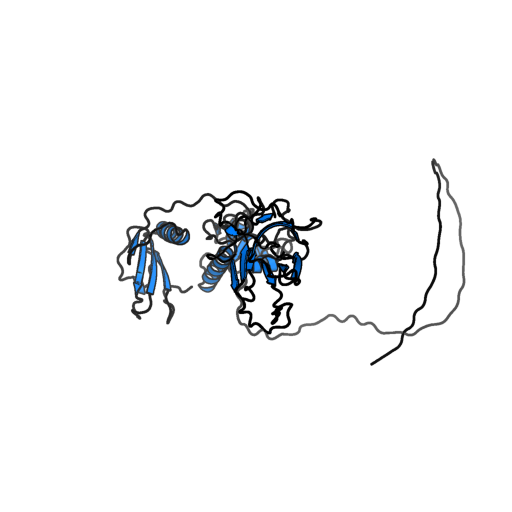.00 22.42 410 SER A O 1
ATOM 3206 N N . ALA A 1 411 ? 38.797 -48.509 -15.133 1.00 25.28 411 ALA A N 1
ATOM 3207 C CA . ALA A 1 411 ? 39.369 -47.428 -14.340 1.00 25.28 411 ALA A CA 1
ATOM 3208 C C . ALA A 1 411 ? 40.534 -46.773 -15.105 1.00 25.28 411 ALA A C 1
ATOM 3210 O O . ALA A 1 411 ? 41.279 -47.483 -15.771 1.00 25.28 411 ALA A O 1
ATOM 3211 N N . ALA A 1 412 ? 40.739 -45.462 -14.934 1.00 24.02 412 ALA A N 1
ATOM 3212 C CA . ALA A 1 412 ? 42.017 -44.748 -15.120 1.00 24.02 412 ALA A CA 1
ATOM 3213 C C . ALA A 1 412 ? 41.866 -43.354 -14.461 1.00 24.02 412 ALA A C 1
ATOM 3215 O O . ALA A 1 412 ? 40.987 -42.597 -14.851 1.00 24.02 412 ALA A O 1
ATOM 3216 N N . TRP A 1 413 ? 42.425 -43.049 -13.282 1.00 23.50 413 TRP A N 1
ATOM 3217 C CA . TRP A 1 413 ? 43.811 -42.652 -12.959 1.00 23.50 413 TRP A CA 1
ATOM 3218 C C . TRP A 1 413 ? 44.368 -41.471 -13.767 1.00 23.50 413 TRP A C 1
ATOM 3220 O O . TRP A 1 413 ? 44.814 -41.654 -14.893 1.00 23.50 413 TRP A O 1
ATOM 3230 N N . SER A 1 414 ? 44.500 -40.299 -13.127 1.00 24.36 414 SER A N 1
ATOM 3231 C CA . SER A 1 414 ? 45.786 -39.576 -13.019 1.00 24.36 414 SER A CA 1
ATOM 3232 C C . SER A 1 414 ? 45.750 -38.508 -11.908 1.00 24.36 414 SER A C 1
ATOM 3234 O O . SER A 1 414 ? 44.827 -37.706 -11.812 1.00 24.36 414 SER A O 1
ATOM 3236 N N . ARG A 1 415 ? 46.773 -38.536 -11.042 1.00 25.81 415 ARG A N 1
ATOM 3237 C CA . ARG A 1 415 ? 47.160 -37.518 -10.046 1.00 25.81 415 ARG A CA 1
ATOM 3238 C C . ARG A 1 415 ? 48.370 -36.743 -10.586 1.00 25.81 415 ARG A C 1
ATOM 3240 O O . ARG A 1 415 ? 49.228 -37.374 -11.190 1.00 25.81 415 ARG A O 1
ATOM 3247 N N . CYS A 1 416 ? 48.508 -35.464 -10.227 1.00 22.69 416 CYS A N 1
ATOM 3248 C CA . CYS A 1 416 ? 49.789 -34.764 -9.997 1.00 22.69 416 CYS A CA 1
ATOM 3249 C C . CYS A 1 416 ? 49.491 -33.502 -9.152 1.00 22.69 416 CYS A C 1
ATOM 3251 O O . CYS A 1 416 ? 48.670 -32.691 -9.560 1.00 22.69 416 CYS A O 1
ATOM 3253 N N . TRP A 1 417 ? 49.797 -33.493 -7.846 1.00 23.52 417 TRP A N 1
ATOM 3254 C CA . TRP A 1 417 ? 50.972 -32.870 -7.184 1.00 23.52 417 TRP A CA 1
ATOM 3255 C C . TRP A 1 417 ? 51.067 -31.335 -7.358 1.00 23.52 417 TRP A C 1
ATOM 3257 O O . TRP A 1 417 ? 51.259 -30.848 -8.460 1.00 23.52 417 TRP A O 1
ATOM 3267 N N . LEU A 1 418 ? 50.738 -30.548 -6.322 1.00 24.86 418 LEU A N 1
ATOM 3268 C CA . LEU A 1 418 ? 51.614 -30.025 -5.244 1.00 24.86 418 LEU A CA 1
ATOM 3269 C C . LEU A 1 418 ? 52.524 -28.865 -5.687 1.00 24.86 418 LEU A C 1
ATOM 3271 O O . LEU A 1 418 ? 53.519 -29.080 -6.359 1.00 24.86 418 LEU A O 1
ATOM 3275 N N . THR A 1 419 ? 52.253 -27.656 -5.186 1.00 25.61 419 THR A N 1
ATOM 3276 C CA . THR A 1 419 ? 53.270 -26.794 -4.549 1.00 25.61 419 THR A CA 1
ATOM 3277 C C . THR A 1 419 ? 52.589 -25.767 -3.644 1.00 25.61 419 THR A C 1
ATOM 3279 O O . THR A 1 419 ? 51.753 -24.977 -4.067 1.00 25.61 419 THR A O 1
ATOM 3282 N N . ALA A 1 420 ? 52.959 -25.810 -2.367 1.00 27.73 420 ALA A N 1
ATOM 3283 C CA . ALA A 1 420 ? 52.700 -24.774 -1.384 1.00 27.73 420 ALA A CA 1
ATOM 3284 C C . ALA A 1 420 ? 53.868 -23.777 -1.391 1.00 27.73 420 ALA A C 1
ATOM 3286 O O . ALA A 1 420 ? 55.027 -24.190 -1.465 1.00 27.73 420 ALA A O 1
ATOM 3287 N N . ARG A 1 421 ? 53.584 -22.482 -1.223 1.00 25.00 421 ARG A N 1
ATOM 3288 C CA . ARG A 1 421 ? 54.546 -21.520 -0.671 1.00 25.00 421 ARG A CA 1
ATOM 3289 C C . ARG A 1 421 ? 53.813 -20.503 0.196 1.00 25.00 421 ARG A C 1
ATOM 3291 O O . ARG A 1 421 ? 52.884 -19.844 -0.253 1.00 25.00 421 ARG A O 1
ATOM 3298 N N . ALA A 1 422 ? 54.241 -20.445 1.449 1.00 30.06 422 ALA A N 1
ATOM 3299 C CA . ALA A 1 422 ? 53.857 -19.474 2.459 1.00 30.06 422 ALA A CA 1
ATOM 3300 C C . ALA A 1 422 ? 54.953 -18.399 2.615 1.00 30.06 422 ALA A C 1
ATOM 3302 O O . ALA A 1 422 ? 56.068 -18.593 2.130 1.00 30.06 422 ALA A O 1
ATOM 3303 N N . ALA A 1 423 ? 54.617 -17.372 3.412 1.00 30.03 423 ALA A N 1
ATOM 3304 C CA . ALA A 1 423 ? 55.400 -16.220 3.899 1.00 30.03 423 ALA A CA 1
ATOM 3305 C C . ALA A 1 423 ? 55.305 -14.950 3.017 1.00 30.03 423 ALA A C 1
ATOM 3307 O O . ALA A 1 423 ? 55.515 -15.028 1.818 1.00 30.03 423 ALA A O 1
ATOM 3308 N N . GLY A 1 424 ? 54.999 -13.754 3.538 1.00 26.09 424 GLY A N 1
ATOM 3309 C CA . GLY A 1 424 ? 54.818 -13.334 4.928 1.00 26.09 424 GLY A CA 1
ATOM 3310 C C . GLY A 1 424 ? 54.362 -11.867 5.072 1.00 26.09 424 GLY A C 1
ATOM 3311 O O . GLY A 1 424 ? 54.403 -11.101 4.120 1.00 26.09 424 GLY A O 1
ATOM 3312 N N . ARG A 1 425 ? 53.901 -11.571 6.296 1.00 31.41 425 ARG A N 1
ATOM 3313 C CA . ARG A 1 425 ? 53.707 -10.300 7.036 1.00 31.41 425 ARG A CA 1
ATOM 3314 C C . ARG A 1 425 ? 54.008 -8.965 6.323 1.00 31.41 425 ARG A C 1
ATOM 3316 O O . ARG A 1 425 ? 55.157 -8.717 5.972 1.00 31.41 425 ARG A O 1
ATOM 3323 N N . CYS A 1 426 ? 53.018 -8.070 6.330 1.00 32.69 426 CYS A N 1
ATOM 3324 C CA . CYS A 1 426 ? 52.927 -6.915 7.239 1.00 32.69 426 CYS A CA 1
ATOM 3325 C C . CYS A 1 426 ? 51.463 -6.725 7.645 1.00 32.69 426 CYS A C 1
ATOM 3327 O O . CYS A 1 426 ? 50.597 -7.045 6.798 1.00 32.69 426 CYS A O 1
#

Sequence (426 aa):
MLYNQLPEGQHAVVFATNDRRPDFLQTLPPVDKPTVEMVSQPDNPYQKMLLILGRDDNDLITAVEGIAQGELLLRGERATIDSVKLLAPRQPYDAPNWVRTDRRTTFGELTQYQNQLQADGLQPNPISLTLNLPPDLFLVRAHGIDMDLIYRYTSPVQQDGSRLAVHLNNQFMQDYPLTSKDGAGQQLMRIPLMQGLQDNSRQLTIPALRLGVVNQLRFDFDYANTFIGGTADGRCETVTPVAHHAVIDDRSSIDFSGYRHYIEMPSLGAFASAGFPFSRYADLAQPLVLVPAKPESGEVSTLLDALGAIGAQTGYPALRVQMRDDWRNAKDHDADLLLIGSIPPDCRRTRRSICWWIARAVPSTCHLARAARPTCHCQPASAPPKAKPASVRAVRSAPWLASSRRFTISAAWSRCWLTARAAGRC

Radius of gyration: 34.63 Å; chains: 1; bounding box: 88×98×82 Å